Protein AF-S9QSU4-F1 (afdb_monomer_lite)

Radius of gyration: 27.53 Å; chains: 1; bounding box: 68×64×82 Å

Structure (mmCIF, N/CA/C/O backbone):
data_AF-S9QSU4-F1
#
_entry.id   AF-S9QSU4-F1
#
loop_
_atom_site.group_PDB
_atom_site.id
_atom_site.type_symbol
_atom_site.label_atom_id
_atom_site.label_alt_id
_atom_site.label_comp_id
_atom_site.label_asym_id
_atom_site.label_entity_id
_atom_site.label_seq_id
_atom_site.pdbx_PDB_ins_code
_atom_site.Cartn_x
_atom_site.Cartn_y
_atom_site.Cartn_z
_atom_site.occupancy
_atom_site.B_iso_or_equiv
_atom_site.auth_seq_id
_atom_site.auth_comp_id
_atom_site.auth_asym_id
_atom_site.auth_atom_id
_atom_site.pdbx_PDB_model_num
ATOM 1 N N . MET A 1 1 ? -34.581 -15.822 6.355 1.00 27.86 1 MET A N 1
ATOM 2 C CA . MET A 1 1 ? -33.303 -15.378 5.757 1.00 27.86 1 MET A CA 1
ATOM 3 C C . MET A 1 1 ? -33.514 -13.953 5.278 1.00 27.86 1 MET A C 1
ATOM 5 O O . MET A 1 1 ? -34.104 -13.765 4.226 1.00 27.86 1 MET A O 1
ATOM 9 N N . ASN A 1 2 ? -33.153 -12.962 6.096 1.00 24.42 2 ASN A N 1
ATOM 10 C CA . ASN A 1 2 ? -33.405 -11.553 5.786 1.00 24.42 2 ASN A CA 1
ATOM 11 C C . ASN A 1 2 ? -32.212 -10.984 5.013 1.00 24.42 2 ASN A C 1
ATOM 13 O O . ASN A 1 2 ? -31.093 -10.953 5.521 1.00 24.42 2 ASN A O 1
ATOM 17 N N . THR A 1 3 ? -32.454 -10.557 3.779 1.00 24.39 3 THR A N 1
ATOM 18 C CA . THR A 1 3 ? -31.524 -9.773 2.964 1.00 24.39 3 THR A CA 1
ATOM 19 C C . THR A 1 3 ? -31.385 -8.375 3.567 1.00 24.39 3 THR A C 1
ATOM 21 O O . THR A 1 3 ? -32.331 -7.593 3.547 1.00 24.39 3 THR A O 1
ATOM 24 N N . PHE A 1 4 ? -30.216 -8.070 4.134 1.00 30.73 4 PHE A N 1
ATOM 25 C CA . PHE A 1 4 ? -29.868 -6.750 4.665 1.00 30.73 4 PHE A CA 1
ATOM 26 C C . PHE A 1 4 ? -29.216 -5.884 3.577 1.00 30.73 4 PHE A C 1
ATOM 28 O O . PHE A 1 4 ? -28.147 -6.227 3.068 1.00 30.73 4 PHE A O 1
ATOM 35 N N . GLU A 1 5 ? -29.830 -4.742 3.256 1.00 28.28 5 GLU A N 1
ATOM 36 C CA . GLU A 1 5 ? -29.231 -3.691 2.426 1.00 28.28 5 GLU A CA 1
ATOM 37 C C . GLU A 1 5 ? -28.287 -2.810 3.260 1.00 28.28 5 GLU A C 1
ATOM 39 O O . GLU A 1 5 ? -28.687 -2.158 4.226 1.00 28.28 5 GLU A O 1
ATOM 44 N N . CYS A 1 6 ? -27.017 -2.751 2.862 1.00 34.56 6 CYS A N 1
ATOM 45 C CA . CYS A 1 6 ? -26.015 -1.862 3.441 1.00 34.56 6 CYS A CA 1
ATOM 46 C C . CYS A 1 6 ? -26.164 -0.445 2.851 1.00 34.56 6 CYS A C 1
ATOM 48 O O . CYS A 1 6 ? -25.581 -0.136 1.815 1.00 34.56 6 CYS A O 1
ATOM 50 N N . ARG A 1 7 ? -26.937 0.441 3.498 1.00 35.88 7 ARG A N 1
ATOM 51 C CA . ARG A 1 7 ? -27.118 1.844 3.044 1.00 35.88 7 ARG A CA 1
ATOM 52 C C . ARG A 1 7 ? -25.874 2.732 3.196 1.00 35.88 7 ARG A C 1
ATOM 54 O O . ARG A 1 7 ? -25.783 3.763 2.544 1.00 35.88 7 ARG A O 1
ATOM 61 N N . SER A 1 8 ? -24.887 2.300 3.978 1.00 39.09 8 SER A N 1
ATOM 62 C CA . SER A 1 8 ? -23.655 3.049 4.275 1.00 39.09 8 SER A CA 1
ATOM 63 C C . SER A 1 8 ? -22.651 3.128 3.110 1.00 39.09 8 SER A C 1
ATOM 65 O O . SER A 1 8 ? -21.632 3.795 3.245 1.00 39.09 8 SER A O 1
ATOM 67 N N . CYS A 1 9 ? -22.918 2.492 1.965 1.00 42.03 9 CYS A N 1
ATOM 68 C CA . CYS A 1 9 ? -22.019 2.539 0.806 1.00 42.03 9 CYS A CA 1
ATOM 69 C C . CYS A 1 9 ? -22.568 3.348 -0.386 1.00 42.03 9 CYS A C 1
ATOM 71 O O . CYS A 1 9 ? -21.942 3.372 -1.440 1.00 42.03 9 CYS A O 1
ATOM 73 N N . LYS A 1 10 ? -23.726 4.017 -0.244 1.00 36.12 10 LYS A N 1
ATOM 74 C CA . LYS A 1 10 ? -24.429 4.665 -1.371 1.00 36.12 10 LYS A CA 1
ATOM 75 C C . LYS A 1 10 ? -24.278 6.191 -1.477 1.00 36.12 10 LYS A C 1
ATOM 77 O O . LYS A 1 10 ? -24.774 6.752 -2.446 1.00 36.12 10 LYS A O 1
ATOM 82 N N . ASN A 1 11 ? -23.589 6.860 -0.549 1.00 36.81 11 ASN A N 1
ATOM 83 C CA . ASN A 1 11 ? -23.510 8.330 -0.516 1.00 36.81 11 ASN A CA 1
ATOM 84 C C . ASN A 1 11 ? -22.085 8.884 -0.697 1.00 36.81 11 ASN A C 1
ATOM 86 O O . ASN A 1 11 ? -21.605 9.686 0.095 1.00 36.81 11 ASN A O 1
ATOM 90 N N . GLN A 1 12 ? -21.423 8.521 -1.793 1.00 35.59 12 GLN A N 1
ATOM 91 C CA . GLN A 1 12 ? -20.451 9.412 -2.430 1.00 35.59 12 GLN A CA 1
ATOM 92 C C . GLN A 1 12 ? -20.903 9.578 -3.883 1.00 35.59 12 GLN A C 1
ATOM 94 O O . GLN A 1 12 ? -21.151 8.583 -4.553 1.00 35.59 12 GLN A O 1
ATOM 99 N N . PHE A 1 13 ? -21.062 10.831 -4.322 1.00 31.78 13 PHE A N 1
ATOM 100 C CA . PHE A 1 13 ? -21.726 11.314 -5.549 1.00 31.78 13 PHE A CA 1
ATOM 101 C C . PHE A 1 13 ? -23.222 11.661 -5.439 1.00 31.78 13 PHE A C 1
ATOM 103 O O . PHE A 1 13 ? -24.089 11.037 -6.043 1.00 31.78 13 PHE A O 1
ATOM 110 N N . GLN A 1 14 ? -23.509 12.792 -4.787 1.00 28.94 14 GLN A N 1
ATOM 111 C CA . GLN A 1 14 ? -24.553 13.703 -5.266 1.00 28.94 14 GLN A CA 1
ATOM 112 C C . GLN A 1 14 ? -23.970 15.113 -5.408 1.00 28.94 14 GLN A C 1
ATOM 114 O O . GLN A 1 14 ? -23.899 15.872 -4.446 1.00 28.94 14 GLN A O 1
ATOM 119 N N . ASN A 1 15 ? -23.587 15.474 -6.636 1.00 28.23 15 ASN A N 1
ATOM 120 C CA . ASN A 1 15 ? -23.528 16.875 -7.044 1.00 28.23 15 ASN A CA 1
ATOM 121 C C . ASN A 1 15 ? -24.963 17.415 -7.022 1.00 28.23 15 ASN A C 1
ATOM 123 O O . ASN A 1 15 ? -25.744 17.157 -7.938 1.00 28.23 15 ASN A O 1
ATOM 127 N N . ARG A 1 16 ? -25.332 18.140 -5.962 1.00 26.11 16 ARG A N 1
ATOM 128 C CA . ARG A 1 16 ? -26.560 18.938 -5.946 1.00 26.11 16 ARG A CA 1
ATOM 129 C C . ARG A 1 16 ? -26.322 20.200 -6.773 1.00 26.11 16 ARG A C 1
ATOM 131 O O . ARG A 1 16 ? -25.728 21.157 -6.289 1.00 26.11 16 ARG A O 1
ATOM 138 N N . ALA A 1 17 ? -26.788 20.194 -8.018 1.00 27.69 17 ALA A N 1
ATOM 139 C CA . ALA A 1 17 ? -27.077 21.435 -8.726 1.00 27.69 17 ALA A CA 1
ATOM 140 C C . ALA A 1 17 ? -28.259 22.136 -8.024 1.00 27.69 17 ALA A C 1
ATOM 142 O O . ALA A 1 17 ? -29.227 21.455 -7.664 1.00 27.69 17 ALA A O 1
ATOM 143 N N . PRO A 1 18 ? -28.221 23.460 -7.803 1.00 28.16 18 PRO A N 1
ATOM 144 C CA . PRO A 1 18 ? -29.360 24.164 -7.241 1.00 28.16 18 PRO A CA 1
ATOM 145 C C . PRO A 1 18 ? -30.466 24.287 -8.297 1.00 28.16 18 PRO A C 1
ATOM 147 O O . PRO A 1 18 ? -30.288 24.908 -9.342 1.00 28.16 18 PRO A O 1
ATOM 150 N N . ILE A 1 19 ? -31.621 23.695 -7.999 1.00 27.44 19 ILE A N 1
ATOM 151 C CA . ILE A 1 19 ? -32.898 24.033 -8.628 1.00 27.44 19 ILE A CA 1
ATOM 152 C C . ILE A 1 19 ? -33.480 25.208 -7.847 1.00 27.44 19 ILE A C 1
ATOM 154 O O . ILE A 1 19 ? -33.654 25.089 -6.636 1.00 27.44 19 ILE A O 1
ATOM 158 N N . CYS A 1 20 ? -33.806 26.302 -8.538 1.00 24.64 20 CYS A N 1
ATOM 159 C CA . CYS A 1 20 ? -34.869 27.249 -8.175 1.00 24.64 20 CYS A CA 1
ATOM 160 C C . CYS A 1 20 ? -35.115 28.232 -9.350 1.00 24.64 20 CYS A C 1
ATOM 162 O O . CYS A 1 20 ? -34.289 28.289 -10.259 1.00 24.64 20 CYS A O 1
ATOM 164 N N . PRO A 1 21 ? -36.262 28.934 -9.415 1.00 30.20 21 PRO A N 1
ATOM 165 C CA . PRO A 1 21 ? -37.418 28.517 -10.203 1.00 30.20 21 PRO A CA 1
ATOM 166 C C . PRO A 1 21 ? -37.786 29.496 -11.337 1.00 30.20 21 PRO A C 1
ATOM 168 O O . PRO A 1 21 ? -37.206 30.562 -11.511 1.00 30.20 21 PRO A O 1
ATOM 171 N N . SER A 1 22 ? -38.789 29.088 -12.113 1.00 28.81 22 SER A N 1
ATOM 172 C CA . SER A 1 22 ? -39.473 29.830 -13.173 1.00 28.81 22 SER A CA 1
ATOM 173 C C . SER A 1 22 ? -39.951 31.233 -12.783 1.00 28.81 22 SER A C 1
ATOM 175 O O . SER A 1 22 ? -40.591 31.394 -11.745 1.00 28.81 22 SER A O 1
ATOM 177 N N . GLY A 1 23 ? -39.828 32.170 -13.731 1.00 25.33 23 GLY A N 1
ATOM 178 C CA . GLY A 1 23 ? -40.822 33.225 -13.948 1.00 25.33 23 GLY A CA 1
ATOM 179 C C . GLY A 1 23 ? -40.267 34.644 -14.064 1.00 25.33 23 GLY A C 1
ATOM 180 O O . GLY A 1 23 ? -40.080 35.298 -13.049 1.00 25.33 23 GLY A O 1
ATOM 181 N N . ALA A 1 24 ? -40.091 35.135 -15.295 1.00 26.27 24 ALA A N 1
ATOM 182 C CA . ALA A 1 24 ? -40.515 36.475 -15.724 1.00 26.27 24 ALA A CA 1
ATOM 183 C C . ALA A 1 24 ? -40.203 36.680 -17.216 1.00 26.27 24 ALA A C 1
ATOM 185 O O . ALA A 1 24 ? -39.072 36.529 -17.673 1.00 26.27 24 ALA A O 1
ATOM 186 N N . SER A 1 25 ? -41.250 37.014 -17.962 1.00 27.64 25 SER A N 1
ATOM 187 C CA . SER A 1 25 ? -41.257 37.386 -19.372 1.00 27.64 25 SER A CA 1
ATOM 188 C C . SER A 1 25 ? -40.424 38.636 -19.642 1.00 27.64 25 SER A C 1
ATOM 190 O O . SER A 1 25 ? -40.615 39.627 -18.953 1.00 27.64 25 SER A O 1
ATOM 192 N N . HIS A 1 26 ? -39.634 38.646 -20.719 1.00 27.53 26 HIS A N 1
ATOM 193 C CA . HIS A 1 26 ? -39.466 39.842 -21.546 1.00 27.53 26 HIS A CA 1
ATOM 194 C C . HIS A 1 26 ? -39.157 39.471 -23.000 1.00 27.53 26 HIS A C 1
ATOM 196 O O . HIS A 1 26 ? -38.204 38.767 -23.324 1.00 27.53 26 HIS A O 1
ATOM 202 N N . THR A 1 27 ? -40.032 39.968 -23.863 1.00 24.59 27 THR A N 1
ATOM 203 C CA . THR A 1 27 ? -40.024 39.924 -25.321 1.00 24.59 27 THR A CA 1
ATOM 204 C C . THR A 1 27 ? -38.883 40.771 -25.882 1.00 24.59 27 THR A C 1
ATOM 206 O O . THR A 1 27 ? -38.843 41.967 -25.608 1.00 24.59 27 THR A O 1
ATOM 209 N N . VAL A 1 28 ? -38.019 40.205 -26.733 1.00 26.36 28 VAL A N 1
ATOM 210 C CA . VAL A 1 28 ? -37.237 40.981 -27.714 1.00 26.36 28 VAL A CA 1
ATOM 211 C C . VAL A 1 28 ? -37.226 40.256 -29.059 1.00 26.36 28 VAL A C 1
ATOM 213 O O . VAL A 1 28 ? -37.126 39.037 -29.158 1.00 26.36 28 VAL A O 1
ATOM 216 N N . VAL A 1 29 ? -37.415 41.079 -30.081 1.00 25.84 29 VAL A N 1
ATOM 217 C CA . VAL A 1 29 ? -37.800 40.805 -31.459 1.00 25.84 29 VAL A CA 1
ATOM 218 C C . VAL A 1 29 ? -36.659 40.231 -32.311 1.00 25.84 29 VAL A C 1
ATOM 220 O O . VAL A 1 29 ? -35.509 40.648 -32.229 1.00 25.84 29 VAL A O 1
ATOM 223 N N . LEU A 1 30 ? -37.065 39.302 -33.180 1.00 22.75 30 LEU A N 1
ATOM 224 C CA . LEU A 1 30 ? -36.440 38.777 -34.399 1.00 22.75 30 LEU A CA 1
ATOM 225 C C . LEU A 1 30 ? -35.376 39.658 -35.084 1.00 22.75 30 LEU A C 1
ATOM 227 O O . LEU A 1 30 ? -35.659 40.795 -35.454 1.00 22.75 30 LEU A O 1
ATOM 231 N N . ARG A 1 31 ? -34.275 39.023 -35.516 1.00 24.69 31 ARG A N 1
ATOM 232 C CA . ARG A 1 31 ? -33.733 39.199 -36.878 1.00 24.69 31 ARG A CA 1
ATOM 233 C C . ARG A 1 31 ? -33.109 37.900 -37.410 1.00 24.69 31 ARG A C 1
ATOM 235 O O . ARG A 1 31 ? -32.141 37.382 -36.866 1.00 24.69 31 ARG A O 1
ATOM 242 N N . ARG A 1 32 ? -33.704 37.396 -38.497 1.00 25.44 32 ARG A N 1
ATOM 243 C CA . ARG A 1 32 ? -33.174 36.377 -39.421 1.00 25.44 32 ARG A CA 1
ATOM 244 C C . ARG A 1 32 ? -31.981 36.940 -40.200 1.00 25.44 32 ARG A C 1
ATOM 246 O O . ARG A 1 32 ? -32.115 38.038 -40.731 1.00 25.44 32 ARG A O 1
ATOM 253 N N . ALA A 1 33 ? -30.942 36.131 -40.418 1.00 27.38 33 ALA A N 1
ATOM 254 C CA . ALA A 1 33 ? -30.287 36.013 -41.727 1.00 27.38 33 ALA A CA 1
ATOM 255 C C . ALA A 1 33 ? -29.371 34.772 -41.823 1.00 27.38 33 ALA A C 1
ATOM 257 O O . ALA A 1 33 ? -28.470 34.597 -41.014 1.00 27.38 33 ALA A O 1
ATOM 258 N N . ALA A 1 34 ? -29.623 33.985 -42.874 1.00 27.78 34 ALA A N 1
ATOM 259 C CA . ALA A 1 34 ? -28.697 33.167 -43.667 1.00 27.78 34 ALA A CA 1
ATOM 260 C C . ALA A 1 34 ? -27.901 32.004 -43.019 1.00 27.78 34 ALA A C 1
ATOM 262 O O . ALA A 1 34 ? -26.803 32.163 -42.501 1.00 27.78 34 ALA A O 1
ATOM 263 N N . GLN A 1 35 ? -28.410 30.785 -43.239 1.00 28.98 35 GLN A N 1
ATOM 264 C CA . GLN A 1 35 ? -27.610 29.645 -43.731 1.00 28.98 35 GLN A CA 1
ATOM 265 C C . GLN A 1 35 ? -27.199 29.935 -45.194 1.00 28.98 35 GLN A C 1
ATOM 267 O O . GLN A 1 35 ? -27.988 30.606 -45.867 1.00 28.98 35 GLN A O 1
ATOM 272 N N . PRO A 1 36 ? -26.048 29.456 -45.727 1.00 34.00 36 PRO A N 1
ATOM 273 C CA . PRO A 1 36 ? -25.771 28.014 -45.849 1.00 34.00 36 PRO A CA 1
ATOM 274 C C . PRO A 1 36 ? -24.284 27.587 -45.795 1.00 34.00 36 PRO A C 1
ATOM 276 O O . PRO A 1 36 ? -23.384 28.355 -46.107 1.00 34.00 36 PRO A O 1
ATOM 279 N N . GLN A 1 37 ? -24.026 26.315 -45.477 1.00 26.77 37 GLN A N 1
ATOM 280 C CA . GLN A 1 37 ? -23.449 25.325 -46.405 1.00 26.77 37 GLN A CA 1
ATOM 281 C C . GLN A 1 37 ? -23.128 24.014 -45.668 1.00 26.77 37 GLN A C 1
ATOM 283 O O . GLN A 1 37 ? -22.595 23.985 -44.563 1.00 26.77 37 GLN A O 1
ATOM 288 N N . ILE A 1 38 ? -23.533 22.930 -46.320 1.00 29.20 38 ILE A N 1
ATOM 289 C CA . ILE A 1 38 ? -23.378 21.523 -45.956 1.00 29.20 38 ILE A CA 1
ATOM 290 C C . ILE A 1 38 ? -21.949 21.086 -46.293 1.00 29.20 38 ILE A C 1
ATOM 292 O O . ILE A 1 38 ? -21.514 21.383 -47.397 1.00 29.20 38 ILE A O 1
ATOM 296 N N . LEU A 1 39 ? -21.274 20.361 -45.388 1.00 27.28 39 LEU A N 1
ATOM 297 C CA . LEU A 1 39 ? -20.242 19.323 -45.619 1.00 27.28 39 LEU A CA 1
ATOM 298 C C . LEU A 1 39 ? -19.892 18.663 -44.249 1.00 27.28 39 LEU A C 1
ATOM 300 O O . LEU A 1 39 ? -20.268 19.202 -43.209 1.00 27.28 39 LEU A O 1
ATOM 304 N N . PRO A 1 40 ? -19.315 17.447 -44.203 1.00 28.20 40 PRO A N 1
ATOM 305 C CA . PRO A 1 40 ? -20.013 16.272 -43.683 1.00 28.20 40 PRO A CA 1
ATOM 306 C C . PRO A 1 40 ? -19.636 15.865 -42.248 1.00 28.20 40 PRO A C 1
ATOM 308 O O . PRO A 1 40 ? -18.689 16.362 -41.643 1.00 28.20 40 PRO A O 1
ATOM 311 N N . ALA A 1 41 ? -20.428 14.917 -41.740 1.00 28.67 41 ALA A N 1
ATOM 312 C CA . ALA A 1 41 ? -20.351 14.226 -40.458 1.00 28.67 41 ALA A CA 1
ATOM 313 C C . ALA A 1 41 ? -18.941 14.123 -39.842 1.00 28.67 41 ALA A C 1
ATOM 315 O O . ALA A 1 41 ? -18.116 13.296 -40.233 1.00 28.67 41 ALA A O 1
ATOM 316 N N . ARG A 1 42 ? -18.710 14.905 -38.781 1.00 24.58 42 ARG A N 1
ATOM 317 C CA . ARG A 1 42 ? -17.711 14.573 -37.765 1.00 24.58 42 ARG A CA 1
ATOM 318 C C . ARG A 1 42 ? -18.256 13.416 -36.937 1.00 24.58 42 ARG A C 1
ATOM 320 O O . ARG A 1 42 ? -19.220 13.581 -36.194 1.00 24.58 42 ARG A O 1
ATOM 327 N N . ASN A 1 43 ? -17.626 12.254 -37.079 1.00 26.95 43 ASN A N 1
ATOM 328 C CA . ASN A 1 43 ? -17.794 11.137 -36.163 1.00 26.95 43 ASN A CA 1
ATOM 329 C C . ASN A 1 43 ? -17.573 11.624 -34.728 1.00 26.95 43 ASN A C 1
ATOM 331 O O . ASN A 1 43 ? -16.512 12.156 -34.394 1.00 26.95 43 ASN A O 1
ATOM 335 N N . ASN A 1 44 ? -18.593 11.426 -33.898 1.00 26.67 44 ASN A N 1
ATOM 336 C CA . ASN A 1 44 ? -18.512 11.533 -32.454 1.00 26.67 44 ASN A CA 1
ATOM 337 C C . ASN A 1 44 ? -17.444 10.552 -31.953 1.00 26.67 44 ASN A C 1
ATOM 339 O O . ASN A 1 44 ? -17.718 9.373 -31.738 1.00 26.67 44 ASN A O 1
ATOM 343 N N . LEU A 1 45 ? -16.224 11.047 -31.750 1.00 26.73 45 LEU A N 1
ATOM 344 C CA . LEU A 1 45 ? -15.289 10.462 -30.799 1.00 26.73 45 LEU A CA 1
ATOM 345 C C . LEU A 1 45 ? -15.899 10.687 -29.418 1.00 26.73 45 LEU A C 1
ATOM 347 O O . LEU A 1 45 ? -15.667 11.701 -28.764 1.00 26.73 45 LEU A O 1
ATOM 351 N N . ALA A 1 46 ? -16.755 9.746 -29.021 1.00 26.95 46 ALA A N 1
ATOM 352 C CA . ALA A 1 46 ? -17.124 9.560 -27.637 1.00 26.95 46 ALA A CA 1
ATOM 353 C C . ALA A 1 46 ? -15.821 9.509 -26.835 1.00 26.95 46 ALA A C 1
ATOM 355 O O . ALA A 1 46 ? -14.981 8.630 -27.043 1.00 26.95 46 ALA A O 1
ATOM 356 N N . ALA A 1 47 ? -15.646 10.492 -25.957 1.00 27.12 47 ALA A N 1
ATOM 357 C CA . ALA A 1 47 ? -14.634 10.480 -24.923 1.00 27.12 47 ALA A CA 1
ATOM 358 C C . ALA A 1 47 ? -14.956 9.317 -23.975 1.00 27.12 47 ALA A C 1
ATOM 360 O O . ALA A 1 47 ? -15.600 9.483 -22.943 1.00 27.12 47 ALA A O 1
ATOM 361 N N . ASN A 1 48 ? -14.549 8.113 -24.370 1.00 27.02 48 ASN A N 1
ATOM 362 C CA . ASN A 1 48 ? -14.448 6.975 -23.480 1.00 27.02 48 ASN A CA 1
ATOM 363 C C . ASN A 1 48 ? -13.269 7.256 -22.556 1.00 27.02 48 ASN A C 1
ATOM 365 O O . ASN A 1 48 ? -12.122 6.931 -22.859 1.00 27.02 48 ASN A O 1
ATOM 369 N N . THR A 1 49 ? -13.559 7.900 -21.431 1.00 26.25 49 THR A N 1
ATOM 370 C CA . THR A 1 49 ? -12.672 7.913 -20.275 1.00 26.25 49 THR A CA 1
ATOM 371 C C . THR A 1 49 ? -12.337 6.456 -19.935 1.00 26.25 49 THR A C 1
ATOM 373 O O . THR A 1 49 ? -13.261 5.681 -19.670 1.00 26.25 49 THR A O 1
ATOM 376 N N . PRO A 1 50 ? -11.063 6.026 -19.958 1.00 28.36 50 PRO A N 1
ATOM 377 C CA . PRO A 1 50 ? -10.725 4.652 -19.622 1.00 28.36 50 PRO A CA 1
ATOM 378 C C . PRO A 1 50 ? -11.003 4.419 -18.135 1.00 28.36 50 PRO A C 1
ATOM 380 O O . PRO A 1 50 ? -10.300 4.933 -17.267 1.00 28.36 50 PRO A O 1
ATOM 383 N N . THR A 1 51 ? -12.035 3.635 -17.827 1.00 25.80 51 THR A N 1
ATOM 384 C CA . THR A 1 51 ? -12.252 3.072 -16.491 1.00 25.80 51 TH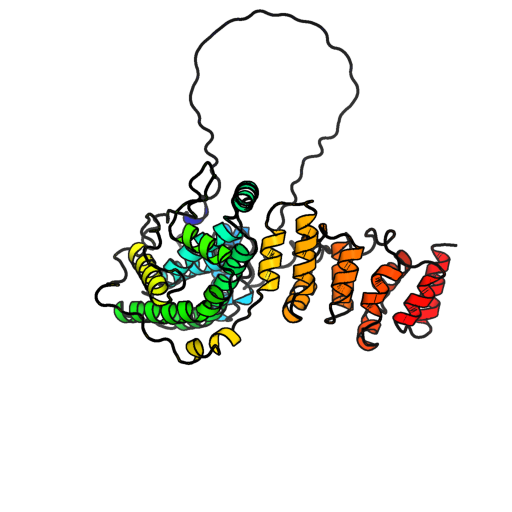R A CA 1
ATOM 385 C C . THR A 1 51 ? -11.081 2.159 -16.144 1.00 25.80 51 THR A C 1
ATOM 387 O O . THR A 1 51 ? -10.974 1.042 -16.661 1.00 25.80 51 THR A O 1
ATOM 390 N N . VAL A 1 52 ? -10.192 2.622 -15.270 1.00 30.39 52 VAL A N 1
ATOM 391 C CA . VAL A 1 52 ? -9.106 1.807 -14.723 1.00 30.39 52 VAL A CA 1
ATOM 392 C C . VAL A 1 52 ? -9.702 0.863 -13.678 1.00 30.39 52 VAL A C 1
ATOM 394 O O . VAL A 1 52 ? -9.850 1.215 -12.516 1.00 30.39 52 VAL A O 1
ATOM 397 N N . LYS A 1 53 ? -10.065 -0.349 -14.111 1.00 34.81 53 LYS A N 1
ATOM 398 C CA . LYS A 1 53 ? -10.450 -1.462 -13.230 1.00 34.81 53 LYS A CA 1
ATOM 399 C C . LYS A 1 53 ? -9.245 -1.917 -12.413 1.00 34.81 53 LYS A C 1
ATOM 401 O O . LYS A 1 53 ? -8.233 -2.239 -13.022 1.00 34.81 53 LYS A O 1
ATOM 406 N N . THR A 1 54 ? -9.365 -2.105 -11.107 1.00 38.62 54 THR A N 1
ATOM 407 C CA . THR A 1 54 ? -8.592 -3.151 -10.413 1.00 38.62 54 THR A CA 1
ATOM 408 C C . THR A 1 54 ? -9.425 -3.728 -9.292 1.00 38.62 54 THR A C 1
ATOM 410 O O . THR A 1 54 ? -9.777 -2.975 -8.396 1.00 38.62 54 THR A O 1
ATOM 413 N N . GLU A 1 55 ? -9.688 -5.038 -9.366 1.00 47.50 55 GLU A N 1
ATOM 414 C CA . GLU A 1 55 ? -9.926 -5.983 -8.261 1.00 47.50 55 GLU A CA 1
ATOM 415 C C . GLU A 1 55 ? -10.194 -7.385 -8.881 1.00 47.50 55 GLU A C 1
ATOM 417 O O . GLU A 1 55 ? -11.045 -7.514 -9.762 1.00 47.50 55 GLU A O 1
ATOM 422 N N . GLY A 1 56 ? -9.410 -8.406 -8.490 1.00 45.25 56 GLY A N 1
ATOM 423 C CA . GLY A 1 56 ? -9.407 -9.772 -9.062 1.00 45.25 56 GLY A CA 1
ATOM 424 C C . GLY A 1 56 ? -8.491 -9.986 -10.292 1.00 45.25 56 GLY A C 1
ATOM 425 O O . GLY A 1 56 ? -8.019 -9.002 -10.870 1.00 45.25 56 GLY A O 1
ATOM 426 N N . PRO A 1 57 ? -8.178 -11.249 -10.686 1.00 43.66 57 PRO A N 1
ATOM 427 C CA . PRO A 1 57 ? -7.520 -11.563 -11.967 1.00 43.66 57 PRO A CA 1
ATOM 428 C C . PRO A 1 57 ? -8.317 -10.987 -13.159 1.00 43.66 57 PRO A C 1
ATOM 430 O O . PRO A 1 57 ? -9.385 -10.417 -12.956 1.00 43.66 57 PRO A O 1
ATOM 433 N N . ALA A 1 58 ? -7.788 -11.071 -14.392 1.00 51.41 58 ALA A N 1
ATOM 434 C CA . ALA A 1 58 ? -8.431 -10.520 -15.600 1.00 51.41 58 ALA A CA 1
ATOM 435 C C . ALA A 1 58 ? -9.950 -10.708 -15.633 1.00 51.41 58 ALA A C 1
ATOM 437 O O . ALA A 1 58 ? -10.451 -11.692 -15.102 1.00 51.41 58 ALA A O 1
ATOM 438 N N . ALA A 1 59 ? -10.650 -9.800 -16.322 1.00 53.56 59 ALA A N 1
ATOM 439 C CA . ALA A 1 59 ? -12.113 -9.730 -16.378 1.00 53.56 59 ALA A CA 1
ATOM 440 C C . ALA A 1 59 ? -12.833 -11.063 -16.699 1.00 53.56 59 ALA A C 1
ATOM 442 O O . ALA A 1 59 ? -14.018 -11.169 -16.394 1.00 53.56 59 ALA A O 1
ATOM 443 N N . ASP A 1 60 ? -12.117 -12.065 -17.221 1.00 54.81 60 ASP A N 1
ATOM 444 C CA . ASP A 1 60 ? -12.638 -13.372 -17.630 1.00 54.81 60 ASP A CA 1
ATOM 445 C C . ASP A 1 60 ? -12.118 -14.562 -16.789 1.00 54.81 60 ASP A C 1
ATOM 447 O O . ASP A 1 60 ? -12.501 -15.707 -17.027 1.00 54.81 60 ASP A O 1
ATOM 451 N N . ALA A 1 61 ? -11.245 -14.339 -15.800 1.00 59.78 61 ALA A N 1
ATOM 452 C CA . ALA A 1 61 ? -10.747 -15.403 -14.930 1.00 59.78 61 ALA A CA 1
ATOM 453 C C . ALA A 1 61 ? -11.712 -15.651 -13.752 1.00 59.78 61 ALA A C 1
ATOM 455 O O . ALA A 1 61 ? -12.158 -14.694 -13.112 1.00 59.78 61 ALA A O 1
ATOM 456 N N . PRO A 1 62 ? -12.016 -16.917 -13.406 1.00 76.38 62 PRO A N 1
ATOM 457 C CA . PRO A 1 62 ? -12.873 -17.214 -12.267 1.00 76.38 62 PRO A CA 1
ATOM 458 C C . PRO A 1 62 ? -12.241 -16.688 -10.971 1.00 76.38 62 PRO A C 1
ATOM 460 O O . PRO A 1 62 ? -11.098 -17.005 -10.640 1.00 76.38 62 PRO A O 1
ATOM 463 N N . LEU A 1 63 ? -13.001 -15.875 -10.233 1.00 83.62 63 LEU A N 1
ATOM 464 C CA . LEU A 1 63 ? -12.593 -15.344 -8.933 1.00 83.62 63 LEU A CA 1
ATOM 465 C C . LEU A 1 63 ? -12.559 -16.467 -7.891 1.00 83.62 63 LEU A C 1
ATOM 467 O O . LEU A 1 63 ? -13.549 -17.182 -7.715 1.00 83.62 63 LEU A O 1
ATOM 471 N N . GLY A 1 64 ? -11.441 -16.588 -7.175 1.00 90.38 64 GLY A N 1
ATOM 472 C CA . GLY A 1 64 ? -11.296 -17.515 -6.061 1.00 90.38 64 GLY A CA 1
ATOM 473 C C . GLY A 1 64 ? -12.042 -17.064 -4.795 1.00 90.38 64 GLY A C 1
ATOM 474 O O . GLY A 1 64 ? -12.608 -15.972 -4.739 1.00 90.38 64 GLY A O 1
ATOM 475 N N . PRO A 1 65 ? -12.026 -17.886 -3.730 1.00 93.50 65 PRO A N 1
ATOM 476 C CA . PRO A 1 65 ? -12.778 -17.630 -2.494 1.00 93.50 65 PRO A CA 1
ATOM 477 C C . PRO A 1 65 ? -12.275 -16.427 -1.681 1.00 93.50 65 PRO A C 1
ATOM 479 O O . PRO A 1 65 ? -12.994 -15.926 -0.825 1.00 93.50 65 PRO A O 1
ATOM 482 N N . GLY A 1 66 ? -11.045 -15.971 -1.926 1.00 93.12 66 GLY A N 1
ATOM 483 C CA . GLY A 1 66 ? -10.474 -14.767 -1.313 1.00 93.12 66 GLY A CA 1
ATOM 484 C C . GLY A 1 66 ? -10.462 -13.554 -2.243 1.00 93.12 66 GLY A C 1
ATOM 485 O O . GLY A 1 66 ? -9.783 -12.578 -1.928 1.00 93.12 66 GLY A O 1
ATOM 486 N N . ASP A 1 67 ? -11.131 -13.639 -3.394 1.00 89.69 67 ASP A N 1
ATOM 487 C CA . ASP A 1 67 ? -11.175 -12.595 -4.415 1.00 89.69 67 ASP A CA 1
ATOM 488 C C . ASP A 1 67 ? -12.546 -11.907 -4.441 1.00 89.69 67 ASP A C 1
ATOM 490 O O . ASP A 1 67 ? -13.587 -12.516 -4.184 1.00 89.69 67 ASP A O 1
ATOM 494 N N . TRP A 1 68 ? -12.546 -10.626 -4.792 1.00 91.50 68 TRP A N 1
ATOM 495 C CA . TRP A 1 68 ? -13.739 -9.798 -4.941 1.00 91.50 68 TRP A CA 1
ATOM 496 C C . TRP A 1 68 ? -13.531 -8.812 -6.097 1.00 91.50 68 TRP A C 1
ATOM 498 O O . TRP A 1 68 ? -12.401 -8.626 -6.551 1.00 91.50 68 TRP A O 1
ATOM 508 N N . THR A 1 69 ? -14.617 -8.215 -6.591 1.00 87.62 69 THR A N 1
ATOM 509 C CA . THR A 1 69 ? -14.573 -7.082 -7.528 1.00 87.62 69 THR A CA 1
ATOM 510 C C . THR A 1 69 ? -14.829 -5.758 -6.811 1.00 87.62 69 THR A C 1
ATOM 512 O O . THR A 1 69 ? -15.459 -5.738 -5.753 1.00 87.62 69 THR A O 1
ATOM 515 N N . GLU A 1 70 ? -14.471 -4.637 -7.447 1.00 83.75 70 GLU A N 1
ATOM 516 C CA . GLU A 1 70 ? -14.717 -3.289 -6.896 1.00 83.75 70 GLU A CA 1
ATOM 517 C C . GLU A 1 70 ? -16.189 -3.068 -6.583 1.00 83.75 70 GLU A C 1
ATOM 519 O O . GLU A 1 70 ? -16.551 -2.587 -5.511 1.00 83.75 70 GLU A O 1
ATOM 524 N N . ARG A 1 71 ? -17.049 -3.575 -7.466 1.00 86.62 71 ARG A N 1
ATOM 525 C CA . ARG A 1 71 ? -18.492 -3.565 -7.277 1.00 86.62 71 ARG A CA 1
ATOM 526 C C . ARG A 1 71 ? -18.930 -4.402 -6.073 1.00 86.62 71 ARG A C 1
ATOM 528 O O . ARG A 1 71 ? -19.874 -4.001 -5.398 1.00 86.62 71 ARG A O 1
ATOM 535 N N . ASP A 1 72 ? -18.297 -5.544 -5.803 1.00 91.50 72 ASP A N 1
ATOM 536 C CA . ASP A 1 72 ? -18.611 -6.357 -4.620 1.00 91.50 72 ASP A CA 1
ATOM 537 C C . ASP A 1 72 ? -18.312 -5.598 -3.330 1.00 91.50 72 ASP A C 1
A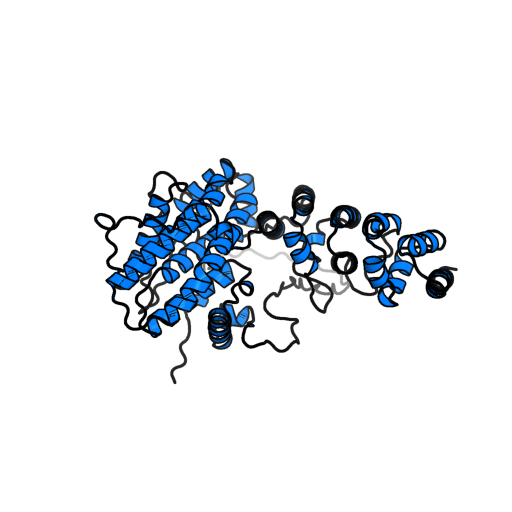TOM 539 O O . ASP A 1 72 ? -19.150 -5.575 -2.426 1.00 91.50 72 ASP A O 1
ATOM 543 N N . ARG A 1 73 ? -17.140 -4.953 -3.267 1.00 94.06 73 ARG A N 1
ATOM 544 C CA . ARG A 1 73 ? -16.714 -4.137 -2.126 1.00 94.06 73 ARG A CA 1
ATOM 545 C C . ARG A 1 73 ? -17.640 -2.938 -1.936 1.00 94.06 73 ARG A C 1
ATOM 547 O O . ARG A 1 73 ? -18.208 -2.770 -0.859 1.00 94.06 73 ARG A O 1
ATOM 554 N N . GLU A 1 74 ? -17.847 -2.151 -2.988 1.00 88.12 74 GLU A N 1
ATOM 555 C CA . GLU A 1 74 ? -18.681 -0.943 -2.958 1.00 88.12 74 GLU A CA 1
ATOM 556 C C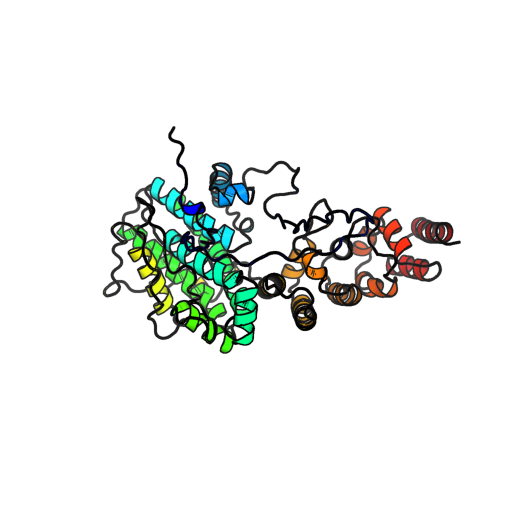 . GLU A 1 74 ? -20.146 -1.237 -2.636 1.00 88.12 74 GLU A C 1
ATOM 558 O O . GLU A 1 74 ? -20.796 -0.434 -1.981 1.00 88.12 74 GLU A O 1
ATOM 563 N N . ASN A 1 75 ? -20.681 -2.393 -3.036 1.00 90.94 75 ASN A N 1
ATOM 564 C CA . ASN A 1 75 ? -22.055 -2.777 -2.696 1.00 90.94 75 ASN A CA 1
ATOM 565 C C . ASN A 1 75 ? -22.147 -3.666 -1.448 1.00 90.94 75 ASN A C 1
ATOM 567 O O . ASN A 1 75 ? -23.241 -4.115 -1.101 1.00 90.94 75 ASN A O 1
ATOM 571 N N . CYS A 1 76 ? -21.025 -3.930 -0.768 1.00 93.31 76 CYS A N 1
ATOM 572 C CA . CYS A 1 76 ? -20.934 -4.817 0.392 1.00 93.31 76 CYS A CA 1
ATOM 573 C C . CYS A 1 76 ? -21.662 -6.161 0.161 1.00 93.31 76 CYS A C 1
ATOM 575 O O . CYS A 1 76 ? -22.472 -6.615 0.981 1.00 93.31 76 CYS A O 1
ATOM 577 N N . THR A 1 77 ? -21.418 -6.783 -0.996 1.00 95.81 77 THR A N 1
ATOM 578 C CA . THR A 1 77 ? -22.082 -8.030 -1.405 1.00 95.81 77 THR A CA 1
ATOM 579 C C . THR A 1 77 ? -21.654 -9.198 -0.517 1.00 95.81 77 THR A C 1
ATOM 581 O O . THR A 1 77 ? -20.662 -9.127 0.212 1.00 95.81 77 THR A O 1
ATOM 584 N N . GLN A 1 78 ? -22.382 -10.318 -0.583 1.00 97.31 78 GLN A N 1
ATOM 585 C CA . GLN A 1 78 ? -21.987 -11.520 0.154 1.00 97.31 78 GLN A CA 1
ATOM 586 C C . GLN A 1 78 ? -20.591 -12.011 -0.261 1.00 97.31 78 GLN A C 1
ATOM 588 O O . GLN A 1 78 ? -19.811 -12.398 0.600 1.00 97.31 78 GLN A O 1
ATOM 593 N N . ARG A 1 79 ? -20.230 -11.885 -1.546 1.00 95.31 79 ARG A N 1
ATOM 594 C CA . ARG A 1 79 ? -18.894 -12.237 -2.048 1.00 95.31 79 ARG A CA 1
ATOM 595 C C . ARG A 1 79 ? -17.789 -11.438 -1.354 1.00 95.31 79 ARG A C 1
ATOM 597 O O . ARG A 1 79 ? -16.802 -12.034 -0.941 1.00 95.31 79 ARG A O 1
ATOM 604 N N . TRP A 1 80 ? -17.958 -10.124 -1.181 1.00 96.44 80 TRP A N 1
ATOM 605 C CA . TRP A 1 80 ? -17.005 -9.304 -0.422 1.00 96.44 80 TRP A CA 1
ATOM 606 C C . TRP A 1 80 ? -16.876 -9.784 1.028 1.00 96.44 80 TRP A C 1
ATOM 608 O O . TRP A 1 80 ? -15.767 -9.986 1.514 1.00 96.44 80 TRP A O 1
ATOM 618 N N . LYS A 1 81 ? -18.002 -10.038 1.705 1.00 98.19 81 LYS A N 1
ATOM 619 C CA . LYS A 1 81 ? -18.016 -10.526 3.097 1.00 98.19 81 LYS A CA 1
ATOM 620 C C . LYS A 1 81 ? -17.323 -11.887 3.238 1.00 98.19 81 LYS A C 1
ATOM 622 O O . LYS A 1 81 ? -16.537 -12.079 4.167 1.00 98.19 81 LYS A O 1
ATOM 627 N N . ASP A 1 82 ? -17.584 -12.804 2.310 1.00 97.56 82 ASP A N 1
ATOM 628 C CA . ASP A 1 82 ? -16.984 -14.139 2.282 1.00 97.56 82 ASP A CA 1
ATOM 629 C C . ASP A 1 82 ? -15.480 -14.062 2.007 1.00 97.56 82 ASP A C 1
ATOM 631 O O . ASP A 1 82 ? -14.697 -14.687 2.725 1.00 97.56 82 ASP A O 1
ATOM 635 N N . ALA A 1 83 ? -15.061 -13.236 1.042 1.00 97.19 83 ALA A N 1
ATOM 636 C CA . ALA A 1 83 ? -13.652 -12.986 0.757 1.00 97.19 83 ALA A CA 1
ATOM 637 C C . ALA A 1 83 ? -12.937 -12.375 1.966 1.00 97.19 83 ALA A C 1
ATOM 639 O O . ALA A 1 83 ? -11.833 -12.804 2.316 1.00 97.19 83 ALA A O 1
ATOM 640 N N . CYS A 1 84 ? -13.580 -11.433 2.659 1.00 98.31 84 CYS A N 1
ATOM 641 C CA . CYS A 1 84 ? -13.054 -10.848 3.882 1.00 98.31 84 CYS A CA 1
ATOM 642 C C . CYS A 1 84 ? -12.793 -11.894 4.965 1.00 98.31 84 CYS A C 1
ATOM 644 O O . CYS A 1 84 ? -11.688 -11.967 5.512 1.00 98.31 84 CYS A O 1
ATOM 646 N N . LEU A 1 85 ? -13.781 -12.751 5.232 1.00 98.06 85 LEU A N 1
ATOM 647 C CA . LEU A 1 85 ? -13.669 -13.819 6.219 1.00 98.06 85 LEU A CA 1
ATOM 648 C C . LEU A 1 85 ? -12.640 -14.882 5.814 1.00 98.06 85 LEU A C 1
ATOM 650 O O . LEU A 1 85 ? -11.848 -15.319 6.653 1.00 98.06 85 LEU A O 1
ATOM 654 N N . TYR A 1 86 ? -12.622 -15.280 4.539 1.00 97.62 86 TYR A N 1
ATOM 655 C CA . TYR A 1 86 ? -11.653 -16.227 3.991 1.00 97.62 86 TYR A CA 1
ATOM 656 C C . TYR A 1 86 ? -10.223 -15.706 4.163 1.00 97.62 86 TYR A C 1
ATOM 658 O O . TYR A 1 86 ? -9.375 -16.383 4.750 1.00 97.62 86 TYR A O 1
ATOM 666 N N . ASN A 1 87 ? -9.965 -14.472 3.725 1.00 97.88 87 ASN A N 1
ATOM 667 C CA . ASN A 1 87 ? -8.648 -13.851 3.824 1.00 97.88 87 ASN A CA 1
ATOM 668 C C . ASN A 1 87 ? -8.230 -13.643 5.279 1.00 97.88 87 ASN A C 1
ATOM 670 O O . ASN A 1 87 ? -7.068 -13.873 5.610 1.00 97.88 87 ASN A O 1
ATOM 674 N N . LEU A 1 88 ? -9.158 -13.269 6.164 1.00 97.88 88 LEU A N 1
ATOM 675 C CA . LEU A 1 88 ? -8.872 -13.131 7.589 1.00 97.88 88 LEU A CA 1
ATOM 676 C C . LEU A 1 88 ? -8.458 -14.461 8.223 1.00 97.88 88 LEU A C 1
ATOM 678 O O . LEU A 1 88 ? -7.424 -14.528 8.885 1.00 97.88 88 LEU A O 1
ATOM 682 N N . ARG A 1 89 ? -9.202 -15.543 7.969 1.00 97.19 89 ARG A N 1
ATOM 683 C CA . ARG A 1 89 ? -8.865 -16.891 8.462 1.00 97.19 89 ARG A CA 1
ATOM 684 C C . ARG A 1 89 ? -7.512 -17.370 7.931 1.00 97.19 89 ARG A C 1
ATOM 686 O O . ARG A 1 89 ? -6.701 -17.885 8.700 1.00 97.19 89 ARG A O 1
ATOM 693 N N . ALA A 1 90 ? -7.237 -17.118 6.653 1.00 96.94 90 ALA A N 1
ATOM 694 C CA . ALA A 1 90 ? -5.967 -17.440 6.006 1.00 96.94 90 ALA A CA 1
ATOM 695 C C . ALA A 1 90 ? -4.807 -16.497 6.390 1.00 96.94 90 ALA A C 1
ATOM 697 O O . ALA A 1 90 ? -3.684 -16.705 5.937 1.00 96.94 90 ALA A O 1
ATOM 698 N N . ASN A 1 91 ? -5.053 -15.461 7.205 1.00 96.75 91 ASN A N 1
ATOM 699 C CA . ASN A 1 91 ? -4.091 -14.398 7.515 1.00 96.75 91 ASN A CA 1
ATOM 700 C C . ASN A 1 91 ? -3.500 -13.717 6.260 1.00 96.75 91 ASN A C 1
ATOM 702 O O . ASN A 1 91 ? -2.331 -13.336 6.223 1.00 96.75 91 ASN A O 1
ATOM 706 N N . ASN A 1 92 ? -4.308 -13.582 5.209 1.00 95.88 92 ASN A N 1
ATOM 707 C CA . ASN A 1 92 ? -3.904 -13.051 3.914 1.00 95.88 92 ASN A CA 1
ATOM 708 C C . ASN A 1 92 ? -4.230 -11.554 3.787 1.00 95.88 92 ASN A C 1
ATOM 710 O O . ASN A 1 92 ? -5.024 -11.134 2.943 1.00 95.88 92 ASN A O 1
ATOM 714 N N . PHE A 1 93 ? -3.593 -10.734 4.623 1.00 94.50 93 PHE A N 1
ATOM 715 C CA . PHE A 1 93 ? -3.734 -9.272 4.583 1.00 94.50 93 PHE A CA 1
ATOM 716 C C . PHE A 1 93 ? -3.217 -8.647 3.275 1.00 94.50 93 PHE A C 1
ATOM 718 O O . PHE A 1 93 ? -3.621 -7.549 2.903 1.00 94.50 93 PHE A O 1
ATOM 725 N N . ARG A 1 94 ? -2.371 -9.363 2.519 1.00 90.81 94 ARG A N 1
ATOM 726 C CA . ARG A 1 94 ? -1.777 -8.889 1.255 1.00 90.81 94 ARG A CA 1
ATOM 727 C C . ARG A 1 94 ? -2.798 -8.640 0.146 1.00 90.81 94 ARG A C 1
ATOM 729 O O . ARG A 1 94 ? -2.454 -8.006 -0.848 1.00 90.81 94 ARG A O 1
ATOM 736 N N . ARG A 1 95 ? -4.030 -9.133 0.302 1.00 89.19 95 ARG A N 1
ATOM 737 C CA . ARG A 1 95 ? -5.129 -8.852 -0.626 1.00 89.19 95 ARG A CA 1
ATOM 738 C C . ARG A 1 95 ? -5.605 -7.396 -0.561 1.00 89.19 95 ARG A C 1
ATOM 740 O O . ARG A 1 95 ? -6.111 -6.909 -1.560 1.00 89.19 95 ARG A O 1
ATOM 747 N N . TYR A 1 96 ? -5.405 -6.703 0.562 1.00 92.62 96 TYR A N 1
ATOM 748 C CA . TYR A 1 96 ? -5.860 -5.325 0.778 1.00 92.62 96 TYR A CA 1
ATOM 749 C C . TYR A 1 96 ? -4.695 -4.353 0.561 1.00 92.62 96 TYR A C 1
ATOM 751 O O . TYR A 1 96 ? -3.910 -4.040 1.463 1.00 92.62 96 TYR A O 1
ATOM 759 N N . THR A 1 97 ? -4.541 -3.905 -0.678 1.00 88.50 97 THR A N 1
ATOM 760 C CA . THR A 1 97 ? -3.408 -3.094 -1.130 1.00 88.50 97 THR A CA 1
ATOM 761 C C . THR A 1 97 ? -3.670 -1.591 -1.073 1.00 88.50 97 THR A C 1
ATOM 763 O O . THR A 1 97 ? -2.703 -0.828 -0.961 1.00 88.50 97 THR A O 1
ATOM 766 N N . ARG A 1 98 ? -4.940 -1.171 -1.151 1.00 89.31 98 ARG A N 1
ATOM 767 C CA . ARG A 1 98 ? -5.390 0.230 -1.120 1.00 89.31 98 ARG A CA 1
ATOM 768 C C . ARG A 1 98 ? -5.943 0.596 0.259 1.00 89.31 98 ARG A C 1
ATOM 770 O O . ARG A 1 98 ? -6.515 -0.246 0.950 1.00 89.31 98 ARG A O 1
ATOM 777 N N . ILE A 1 99 ? -5.840 1.874 0.640 1.00 91.31 99 ILE A N 1
ATOM 778 C CA . ILE A 1 99 ? -6.424 2.371 1.903 1.00 91.31 99 ILE A CA 1
ATOM 779 C C . ILE A 1 99 ? -7.934 2.105 1.940 1.00 91.31 99 ILE A C 1
ATOM 781 O O . ILE A 1 99 ? -8.446 1.664 2.964 1.00 91.31 99 ILE A O 1
ATOM 785 N N . ILE A 1 100 ? -8.634 2.304 0.816 1.00 90.69 100 ILE A N 1
ATOM 786 C CA . ILE A 1 100 ? -10.087 2.105 0.734 1.00 90.69 100 ILE A CA 1
ATOM 787 C C . ILE A 1 100 ? -10.508 0.659 1.026 1.00 90.69 100 ILE A C 1
ATOM 789 O O . ILE A 1 100 ? -11.477 0.430 1.740 1.00 90.69 100 ILE A O 1
ATOM 793 N N . GLU A 1 101 ? -9.732 -0.321 0.559 1.00 94.25 101 GLU A N 1
ATOM 794 C CA . GLU A 1 101 ? -9.986 -1.746 0.802 1.00 94.25 101 GLU A CA 1
ATOM 795 C C . GLU A 1 101 ? -9.838 -2.078 2.292 1.00 94.25 101 GLU A C 1
ATOM 797 O O . GLU A 1 101 ? -10.645 -2.812 2.856 1.00 94.25 101 GLU A O 1
ATOM 802 N N . ARG A 1 102 ? -8.831 -1.495 2.953 1.00 97.31 102 ARG A N 1
ATOM 803 C CA . ARG A 1 102 ? -8.578 -1.681 4.390 1.00 97.31 102 ARG A CA 1
ATOM 804 C C . ARG A 1 102 ? -9.613 -0.962 5.252 1.00 97.31 102 ARG A C 1
ATOM 806 O O . ARG A 1 102 ? -10.076 -1.529 6.236 1.00 97.31 102 ARG A O 1
ATOM 813 N N . ARG A 1 103 ? -10.009 0.254 4.863 1.00 95.81 103 ARG A N 1
ATOM 814 C CA . ARG A 1 103 ? -11.115 1.014 5.469 1.00 95.81 103 ARG A CA 1
ATOM 815 C C . ARG A 1 103 ? -12.401 0.191 5.455 1.00 95.81 103 ARG A C 1
ATOM 817 O O . ARG A 1 103 ? -13.035 0.015 6.495 1.00 95.81 103 ARG A O 1
ATOM 824 N N . ASP A 1 104 ? -12.758 -0.339 4.288 1.00 96.62 104 ASP A N 1
ATOM 825 C CA . ASP A 1 104 ? -13.985 -1.116 4.110 1.00 96.62 104 ASP A CA 1
ATOM 826 C C . ASP A 1 104 ? -13.905 -2.459 4.837 1.00 96.62 104 ASP A C 1
ATOM 828 O O . ASP A 1 104 ? -14.898 -2.901 5.415 1.00 96.62 104 ASP A O 1
ATOM 832 N N . PHE A 1 105 ? -12.718 -3.074 4.890 1.00 98.50 105 PHE A N 1
ATOM 833 C CA . PHE A 1 105 ? -12.478 -4.248 5.722 1.00 98.50 105 PHE A CA 1
ATOM 834 C C . PHE A 1 105 ? -12.705 -3.943 7.206 1.00 98.50 105 PHE A C 1
ATOM 836 O O . PHE A 1 105 ? -13.391 -4.714 7.869 1.00 98.50 105 PHE A O 1
ATOM 843 N N . TYR A 1 106 ? -12.186 -2.833 7.743 1.00 98.44 106 TYR A N 1
ATOM 844 C CA . TYR A 1 106 ? -12.415 -2.458 9.143 1.00 98.44 106 TYR A CA 1
ATOM 845 C C . TYR A 1 106 ? -13.901 -2.239 9.444 1.00 98.44 106 TYR A C 1
ATOM 847 O O . TYR A 1 106 ? -14.404 -2.747 10.447 1.00 98.44 106 TYR A O 1
ATOM 855 N N . SER A 1 107 ? -14.611 -1.542 8.552 1.00 96.56 107 SER A N 1
ATOM 856 C CA . SER A 1 107 ? -16.056 -1.311 8.675 1.00 96.56 107 SER A CA 1
ATOM 857 C C . SER A 1 107 ? -16.847 -2.625 8.655 1.00 96.56 107 SER A C 1
ATOM 859 O O . SER A 1 107 ? -17.692 -2.866 9.522 1.00 96.56 107 SER A O 1
ATOM 861 N N . TRP A 1 108 ? -16.526 -3.523 7.717 1.00 97.69 108 TRP A N 1
ATOM 862 C CA . TRP A 1 108 ? -17.105 -4.865 7.663 1.00 97.69 108 TRP A CA 1
ATOM 863 C C . TRP A 1 108 ? -16.791 -5.676 8.924 1.00 97.69 108 TRP A C 1
ATOM 865 O O . TRP A 1 108 ? -17.707 -6.223 9.538 1.00 97.69 108 TRP A O 1
ATOM 875 N N . PHE A 1 109 ? -15.519 -5.735 9.327 1.00 98.06 109 PHE A N 1
ATOM 876 C CA . PHE A 1 109 ? -15.060 -6.538 10.456 1.00 98.06 109 PHE A CA 1
ATOM 877 C C . PHE A 1 109 ? -15.722 -6.087 11.753 1.00 98.06 109 PHE A C 1
ATOM 879 O O . PHE A 1 109 ? -16.110 -6.929 12.553 1.00 98.06 109 PHE A O 1
ATOM 886 N N . TYR A 1 110 ? -15.889 -4.777 11.949 1.00 97.19 110 TYR A N 1
ATOM 887 C CA . TYR A 1 110 ? -16.598 -4.235 13.101 1.00 97.19 110 TYR A CA 1
ATOM 888 C C . TYR A 1 110 ? -18.047 -4.733 13.174 1.00 97.19 110 TYR A C 1
ATOM 890 O O . TYR A 1 110 ? -18.467 -5.260 14.199 1.00 97.19 110 TYR A O 1
ATOM 898 N N . ARG A 1 111 ? -18.810 -4.614 12.081 1.00 95.69 111 ARG A N 1
ATOM 899 C CA . ARG A 1 111 ? -20.208 -5.078 12.058 1.00 95.69 111 ARG A CA 1
ATOM 900 C C . ARG A 1 111 ? -20.290 -6.585 12.273 1.00 95.69 111 ARG A C 1
ATOM 902 O O . ARG A 1 111 ? -21.033 -7.045 13.132 1.00 95.69 111 ARG A O 1
ATOM 909 N N . TYR A 1 112 ? -19.448 -7.332 11.558 1.00 96.12 112 TYR A N 1
ATOM 910 C CA . TYR A 1 112 ? -19.354 -8.779 11.697 1.00 96.12 112 TYR A CA 1
ATOM 911 C C . TYR A 1 112 ? -19.025 -9.193 13.137 1.00 96.12 112 TYR A C 1
ATOM 913 O O . TYR A 1 112 ? -19.670 -10.082 13.678 1.00 96.12 112 TYR A O 1
ATOM 921 N N . SER A 1 113 ? -18.051 -8.550 13.786 1.00 95.25 113 SER A N 1
ATOM 922 C CA . SER A 1 113 ? -17.643 -8.898 15.148 1.00 95.25 113 SER A CA 1
ATOM 923 C C . SER A 1 113 ? -18.737 -8.583 16.173 1.00 95.25 113 SER A C 1
ATOM 925 O O . SER A 1 113 ? -19.002 -9.418 17.038 1.00 95.25 113 SER A O 1
ATOM 927 N N . VAL A 1 114 ? -19.434 -7.449 16.037 1.00 93.62 114 VAL A N 1
ATOM 928 C CA . VAL A 1 114 ? -20.600 -7.108 16.870 1.00 93.62 114 VAL A CA 1
ATOM 929 C C . VAL A 1 114 ? -21.712 -8.144 16.719 1.00 93.62 114 VAL A C 1
ATOM 931 O O . VAL A 1 114 ? -22.248 -8.596 17.730 1.00 93.62 114 VAL A O 1
ATOM 934 N N . ASP A 1 115 ? -22.005 -8.589 15.495 1.00 93.56 115 ASP A N 1
ATOM 935 C CA . ASP A 1 115 ? -22.996 -9.646 15.239 1.00 93.56 115 ASP A CA 1
ATOM 936 C C . ASP A 1 115 ? -22.592 -10.997 15.854 1.00 93.56 115 ASP A C 1
ATOM 938 O O . ASP A 1 115 ? -23.445 -11.820 16.178 1.00 93.56 115 ASP A O 1
ATOM 942 N N . GLN A 1 116 ? -21.291 -11.232 16.051 1.00 92.56 116 GLN A N 1
ATOM 943 C CA . GLN A 1 116 ? -20.770 -12.388 16.793 1.00 92.56 116 GLN A CA 1
ATOM 944 C C . GLN A 1 116 ? -20.753 -12.176 18.321 1.00 92.56 116 GLN A C 1
ATOM 946 O O . GLN A 1 116 ? -20.279 -13.042 19.058 1.00 92.56 116 GLN A O 1
ATOM 951 N N . GLY A 1 117 ? -21.251 -11.040 18.815 1.00 92.69 117 GLY A N 1
ATOM 952 C CA . GLY A 1 117 ? -21.283 -10.691 20.236 1.00 92.69 117 GLY A CA 1
ATOM 953 C C . GLY A 1 117 ? -19.974 -10.113 20.780 1.00 92.69 117 G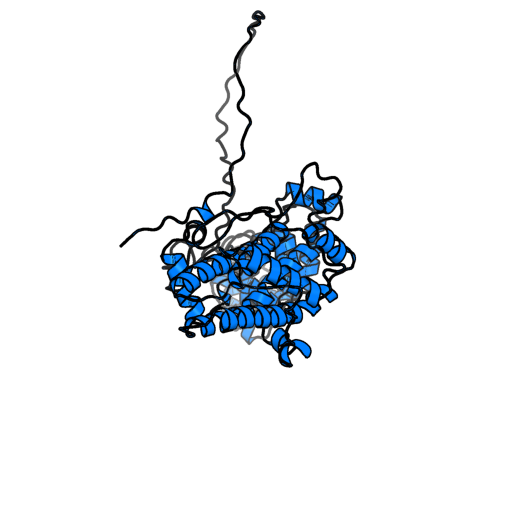LY A C 1
ATOM 954 O O . GLY A 1 117 ? -19.829 -9.978 21.997 1.00 92.69 117 GLY A O 1
ATOM 955 N N . LEU A 1 118 ? -19.011 -9.763 19.918 1.00 93.62 118 LEU A N 1
ATOM 956 C CA . LEU A 1 118 ? -17.778 -9.104 20.345 1.00 93.62 118 LEU A CA 1
ATOM 957 C C . LEU A 1 118 ? -18.037 -7.644 20.731 1.00 93.62 118 LEU A C 1
ATOM 959 O O . LEU A 1 118 ? -18.785 -6.896 20.094 1.00 93.62 118 LEU A O 1
ATOM 963 N N . LYS A 1 119 ? -17.364 -7.222 21.802 1.00 94.81 119 LYS A N 1
ATOM 964 C CA . LYS A 1 119 ? -17.552 -5.898 22.404 1.00 94.81 119 LYS A CA 1
ATOM 965 C C . LYS A 1 119 ? -16.439 -4.894 22.074 1.00 94.81 119 LYS A C 1
ATOM 967 O O . LYS A 1 119 ? -16.505 -3.762 22.535 1.00 94.81 119 LYS A O 1
ATOM 972 N N . THR A 1 120 ? -15.450 -5.280 21.266 1.00 96.38 120 THR A N 1
ATOM 973 C CA . THR A 1 120 ? -14.346 -4.402 20.841 1.00 96.38 120 THR A CA 1
ATOM 974 C C . THR A 1 120 ? -14.817 -3.357 19.832 1.00 96.38 120 THR A C 1
ATOM 976 O O . THR A 1 120 ? -15.755 -3.589 19.061 1.00 96.38 120 THR A O 1
ATOM 979 N N . ARG A 1 121 ? -14.185 -2.183 19.845 1.00 96.81 121 ARG A N 1
ATOM 980 C CA . ARG A 1 121 ? -14.553 -0.994 19.058 1.00 96.81 121 ARG A CA 1
ATOM 981 C C . ARG A 1 121 ? -13.373 -0.373 18.317 1.00 96.81 121 ARG A C 1
ATOM 983 O O . ARG A 1 121 ? -13.577 0.562 17.546 1.00 96.81 121 ARG A O 1
ATOM 990 N N . TRP A 1 122 ? -12.164 -0.919 18.459 1.00 98.06 122 TRP A N 1
ATOM 991 C CA . TRP A 1 122 ? -10.986 -0.461 17.718 1.00 98.06 122 TRP A CA 1
ATOM 992 C C . TRP A 1 122 ? -11.228 -0.434 16.200 1.00 98.06 122 TRP A C 1
ATOM 994 O O . TRP A 1 122 ? -10.927 0.563 15.552 1.00 98.06 122 TRP A O 1
ATOM 1004 N N . ALA A 1 123 ? -11.862 -1.469 15.630 1.00 97.81 123 ALA A N 1
ATOM 1005 C CA . ALA A 1 123 ? -12.121 -1.537 14.186 1.00 97.81 123 ALA A CA 1
ATOM 1006 C C . ALA A 1 123 ? -13.073 -0.432 13.688 1.00 97.81 123 ALA A C 1
ATOM 1008 O O . ALA A 1 123 ? -12.917 0.052 12.568 1.00 97.81 123 ALA A O 1
ATOM 1009 N N . LEU A 1 124 ? -14.012 0.021 14.527 1.00 96.88 124 LEU A N 1
ATOM 1010 C CA . LEU A 1 124 ? -14.857 1.172 14.209 1.00 96.88 124 LEU A CA 1
ATOM 1011 C C . LEU A 1 124 ? -14.005 2.442 14.087 1.00 96.88 124 LEU A C 1
ATOM 1013 O O . LEU A 1 124 ? -14.038 3.100 13.048 1.00 96.88 124 LEU A O 1
ATOM 1017 N N . ALA A 1 125 ? -13.196 2.750 15.103 1.00 96.38 125 ALA A N 1
ATOM 1018 C CA . ALA A 1 125 ? -12.312 3.915 15.075 1.00 96.38 125 ALA A CA 1
ATOM 1019 C C . ALA A 1 125 ? -11.306 3.849 13.913 1.00 96.38 125 ALA A C 1
ATOM 1021 O O . ALA A 1 125 ? -11.119 4.839 13.204 1.00 96.38 125 ALA A O 1
ATOM 1022 N N . ALA A 1 126 ? -10.725 2.674 13.659 1.00 97.44 126 ALA A N 1
ATOM 1023 C CA . ALA A 1 126 ? -9.811 2.446 12.546 1.00 97.44 126 ALA A CA 1
ATOM 1024 C C . ALA A 1 126 ? -10.480 2.695 11.186 1.00 97.44 126 ALA A C 1
ATOM 1026 O O . ALA A 1 126 ? -9.859 3.290 10.307 1.00 97.44 126 ALA A O 1
ATOM 1027 N N . SER A 1 127 ? -11.750 2.302 11.011 1.00 96.00 127 SER A N 1
ATOM 1028 C CA . SER A 1 127 ? -12.497 2.590 9.779 1.00 96.00 127 SER A CA 1
ATOM 1029 C C . SER A 1 127 ? -12.674 4.095 9.551 1.00 96.00 127 SER A C 1
ATOM 1031 O O . SER A 1 127 ? -12.448 4.564 8.442 1.00 96.00 127 SER A O 1
ATOM 1033 N N . ILE A 1 128 ? -12.970 4.866 10.604 1.00 94.00 128 ILE A N 1
ATOM 1034 C CA . ILE A 1 128 ? -13.156 6.324 10.534 1.00 94.00 128 ILE A CA 1
ATOM 1035 C C . ILE A 1 128 ? -11.835 7.019 10.178 1.00 94.00 128 ILE A C 1
ATOM 1037 O O . ILE A 1 128 ? -11.780 7.812 9.239 1.00 94.00 128 ILE A O 1
ATOM 1041 N N . VAL A 1 129 ? -10.746 6.680 10.876 1.00 93.44 129 VAL A N 1
ATOM 1042 C CA . VAL A 1 129 ? -9.415 7.248 10.601 1.00 93.44 129 VAL A CA 1
ATOM 1043 C C . VAL A 1 129 ? -8.931 6.867 9.197 1.00 93.44 129 VAL A C 1
ATOM 1045 O O . VAL A 1 129 ? -8.363 7.702 8.492 1.00 93.44 129 VAL A O 1
ATOM 1048 N N . ALA A 1 130 ? -9.189 5.634 8.752 1.00 93.75 130 ALA A N 1
ATOM 1049 C CA . ALA A 1 130 ? -8.846 5.192 7.405 1.00 93.75 130 ALA A CA 1
ATOM 1050 C C . ALA A 1 130 ? -9.643 5.929 6.314 1.00 93.75 130 ALA A C 1
ATOM 1052 O O . ALA A 1 130 ? -9.107 6.116 5.222 1.00 93.75 130 ALA A O 1
ATOM 1053 N N . THR A 1 131 ? -10.871 6.387 6.589 1.00 90.19 131 THR A N 1
ATOM 1054 C CA . THR A 1 131 ? -11.618 7.270 5.675 1.00 90.19 131 THR A CA 1
ATOM 1055 C C . THR A 1 131 ? -10.883 8.590 5.469 1.00 90.19 131 THR A C 1
ATOM 1057 O O . THR A 1 131 ? -10.582 8.934 4.328 1.00 90.19 131 THR A O 1
ATOM 1060 N N . GLY A 1 132 ? -10.501 9.274 6.551 1.00 88.56 132 GLY A N 1
ATOM 1061 C CA . GLY A 1 132 ? -9.752 10.530 6.448 1.00 88.56 132 GLY A CA 1
ATOM 1062 C C . GLY A 1 132 ? -8.390 10.347 5.768 1.00 88.56 132 GLY A C 1
ATOM 1063 O O . GLY A 1 132 ? -8.014 11.127 4.895 1.00 88.56 132 GLY A O 1
ATOM 1064 N N . ALA A 1 133 ? -7.668 9.269 6.093 1.00 89.94 133 ALA A N 1
ATOM 1065 C CA . ALA A 1 133 ? -6.402 8.941 5.435 1.00 89.94 133 ALA A CA 1
ATOM 1066 C C . ALA A 1 133 ? -6.575 8.679 3.929 1.00 89.94 133 ALA A C 1
ATOM 1068 O O . ALA A 1 133 ? -5.731 9.092 3.134 1.00 89.94 133 ALA A O 1
ATOM 1069 N N . TYR A 1 134 ? -7.663 8.011 3.529 1.00 88.56 134 TYR A N 1
ATOM 1070 C CA . TYR A 1 134 ? -7.993 7.775 2.125 1.00 88.56 134 TYR A CA 1
ATOM 1071 C C . TYR A 1 134 ? -8.246 9.088 1.385 1.00 88.56 134 TYR A C 1
ATOM 1073 O O . TYR A 1 134 ? -7.650 9.307 0.338 1.00 88.56 134 TYR A O 1
ATOM 1081 N N . GLU A 1 135 ? -9.055 9.984 1.945 1.00 84.56 135 GLU A N 1
ATOM 1082 C CA . GLU A 1 135 ? -9.380 11.275 1.322 1.00 84.56 135 GLU A CA 1
ATOM 1083 C C . GLU A 1 135 ? -8.157 12.177 1.142 1.00 84.56 135 GLU A C 1
ATOM 1085 O O . GLU A 1 135 ? -8.048 12.875 0.136 1.00 84.56 135 GLU A O 1
ATOM 1090 N N . VAL A 1 136 ? -7.209 12.135 2.082 1.00 84.88 136 VAL A N 1
ATOM 1091 C CA . VAL A 1 136 ? -5.914 12.808 1.918 1.00 84.88 136 VAL A CA 1
ATOM 1092 C C . VAL A 1 136 ? -5.085 12.127 0.833 1.00 84.88 136 VAL A C 1
ATOM 1094 O O . VAL A 1 136 ? -4.467 12.811 0.024 1.00 84.88 136 VAL A O 1
ATOM 1097 N N . ALA A 1 137 ? -5.062 10.793 0.804 1.00 85.62 137 ALA A N 1
ATOM 1098 C CA . ALA A 1 137 ? -4.251 10.023 -0.129 1.00 85.62 137 ALA A CA 1
ATOM 1099 C C . ALA A 1 137 ? -4.706 10.149 -1.591 1.00 85.62 137 ALA A C 1
ATOM 1101 O O . ALA A 1 137 ? -3.854 10.115 -2.468 1.00 85.62 137 ALA A O 1
ATOM 1102 N N . ILE A 1 138 ? -6.006 10.272 -1.860 1.00 76.00 138 ILE A N 1
ATOM 1103 C CA . ILE A 1 138 ? -6.581 10.286 -3.220 1.00 76.00 138 ILE A CA 1
ATOM 1104 C C . ILE A 1 138 ? -7.254 11.619 -3.561 1.00 76.00 138 ILE A C 1
ATOM 1106 O O . ILE A 1 138 ? -8.301 11.654 -4.209 1.00 76.00 138 ILE A O 1
ATOM 1110 N N . MET A 1 139 ? -6.693 12.717 -3.060 1.00 72.31 139 MET A N 1
ATOM 1111 C CA . MET A 1 139 ? -7.271 14.044 -3.225 1.00 72.31 139 MET A CA 1
ATOM 1112 C C . MET A 1 139 ? -7.625 14.326 -4.689 1.00 72.31 139 MET A C 1
ATOM 1114 O O . MET A 1 139 ? -6.851 14.025 -5.592 1.00 72.31 139 MET A O 1
ATOM 1118 N N . SER A 1 140 ? -8.816 14.883 -4.940 1.00 65.56 140 SER A N 1
ATOM 1119 C CA . SER A 1 140 ? -9.242 15.151 -6.318 1.00 65.56 140 SER A CA 1
ATOM 1120 C C . SER A 1 140 ? -8.251 16.101 -7.011 1.00 65.56 140 SER A C 1
ATOM 1122 O O . SER A 1 140 ? -7.838 17.061 -6.354 1.00 65.56 140 SER A O 1
ATOM 1124 N N . PRO A 1 141 ? -7.969 15.941 -8.319 1.00 64.31 141 PRO A N 1
ATOM 1125 C CA . PRO A 1 141 ? -6.967 16.741 -9.030 1.00 64.31 141 PRO A CA 1
ATOM 1126 C C . PRO A 1 141 ? -7.096 18.257 -8.824 1.00 64.31 141 PRO A C 1
ATOM 1128 O O . PRO A 1 141 ? -6.111 18.926 -8.546 1.00 64.31 141 PRO A O 1
ATOM 1131 N N . GLY A 1 142 ? -8.318 18.805 -8.857 1.00 59.50 142 GLY A N 1
ATOM 1132 C CA . GLY A 1 142 ? -8.534 20.244 -8.652 1.00 59.50 142 GLY A CA 1
ATOM 1133 C C . GLY A 1 142 ? -8.222 20.734 -7.231 1.00 59.50 142 GLY A C 1
ATOM 1134 O O . GLY A 1 142 ? -7.704 21.833 -7.059 1.00 59.50 142 GLY A O 1
ATOM 1135 N N . LEU A 1 143 ? -8.502 19.921 -6.206 1.00 63.16 143 LEU A N 1
ATOM 1136 C CA . LEU A 1 143 ? -8.129 20.231 -4.818 1.00 63.16 143 LEU A CA 1
ATOM 1137 C C . LEU A 1 143 ? -6.639 20.018 -4.573 1.00 63.16 143 LEU A C 1
ATOM 1139 O O . LEU A 1 143 ? -6.047 20.733 -3.772 1.00 63.16 143 LEU A O 1
ATOM 1143 N N . GLU A 1 144 ? -6.032 19.058 -5.259 1.00 66.81 144 GLU A N 1
ATOM 1144 C CA . GLU A 1 144 ? -4.608 18.795 -5.151 1.00 66.81 144 GLU A CA 1
ATOM 1145 C C . GLU A 1 144 ? -3.768 19.871 -5.836 1.00 66.81 144 GLU A C 1
ATOM 1147 O O . GLU A 1 144 ? -2.779 20.305 -5.255 1.00 66.81 144 GLU A O 1
ATOM 1152 N N . ASP A 1 145 ? -4.164 20.355 -7.014 1.00 65.88 145 ASP A N 1
ATOM 1153 C CA . ASP A 1 145 ? -3.468 21.450 -7.695 1.00 65.88 145 ASP A CA 1
ATOM 1154 C C . ASP A 1 145 ? -3.506 22.727 -6.848 1.00 65.88 145 ASP A C 1
ATOM 1156 O O . ASP A 1 145 ? -2.466 23.342 -6.600 1.00 65.88 145 ASP A O 1
ATOM 1160 N N . LEU A 1 146 ? -4.680 23.075 -6.308 1.00 62.62 146 LEU A N 1
ATOM 1161 C CA . LEU A 1 146 ? -4.813 24.164 -5.335 1.00 62.62 146 LEU A CA 1
ATOM 1162 C C . LEU A 1 146 ? -3.997 23.886 -4.068 1.00 62.62 146 LEU A C 1
ATOM 1164 O O . LEU A 1 146 ? -3.309 24.769 -3.554 1.00 62.62 146 LEU A O 1
ATOM 1168 N N . GLY A 1 147 ? -4.039 22.648 -3.581 1.00 64.00 147 GLY A N 1
ATOM 1169 C CA . GLY A 1 147 ? -3.326 22.217 -2.392 1.00 64.00 147 GLY A CA 1
ATOM 1170 C C . GLY A 1 147 ? -1.811 22.344 -2.542 1.00 64.00 147 GLY A C 1
ATOM 1171 O O . GLY A 1 147 ? -1.152 22.821 -1.620 1.00 64.00 147 GLY A O 1
ATOM 1172 N N . ARG A 1 148 ? -1.264 21.994 -3.709 1.00 67.56 148 ARG A N 1
ATOM 1173 C CA . ARG A 1 148 ? 0.153 22.127 -4.069 1.00 67.56 148 ARG A CA 1
ATOM 1174 C C . ARG A 1 148 ? 0.553 23.585 -4.260 1.00 67.56 148 ARG A C 1
ATOM 1176 O O . ARG A 1 148 ? 1.597 23.978 -3.753 1.00 67.56 148 ARG A O 1
ATOM 1183 N N . MET A 1 149 ? -0.282 24.399 -4.914 1.00 61.41 149 MET A N 1
ATOM 1184 C CA . MET A 1 149 ? -0.050 25.848 -5.019 1.00 61.41 149 MET A CA 1
ATOM 1185 C C . MET A 1 149 ? 0.032 26.515 -3.641 1.00 61.41 149 MET A C 1
ATOM 1187 O O . MET A 1 149 ? 0.829 27.428 -3.444 1.00 61.41 149 MET A O 1
ATOM 1191 N N . ALA A 1 150 ? -0.760 26.037 -2.681 1.00 59.12 150 ALA A N 1
ATOM 1192 C CA . ALA A 1 150 ? -0.769 26.536 -1.311 1.00 59.12 150 ALA A CA 1
ATOM 1193 C C . ALA A 1 150 ? 0.245 25.837 -0.372 1.00 59.12 150 ALA A C 1
ATOM 1195 O O . ALA A 1 150 ? 0.289 26.164 0.815 1.00 59.12 150 ALA A O 1
ATOM 1196 N N . ASP A 1 151 ? 1.034 24.871 -0.863 1.00 65.31 151 ASP A N 1
ATOM 1197 C CA . ASP A 1 151 ? 1.935 24.008 -0.070 1.00 65.31 151 ASP A CA 1
ATOM 1198 C C . ASP A 1 151 ? 1.239 23.298 1.114 1.00 65.31 151 ASP A C 1
ATOM 1200 O O . ASP A 1 151 ? 1.741 23.160 2.233 1.00 65.31 151 ASP A O 1
ATOM 1204 N N . THR A 1 152 ? 0.011 22.853 0.880 1.00 64.69 152 THR A N 1
ATOM 1205 C CA . THR A 1 152 ? -0.860 22.258 1.899 1.00 64.69 152 THR A CA 1
ATOM 1206 C C . THR A 1 152 ? -1.021 20.749 1.762 1.00 64.69 152 THR A C 1
ATOM 1208 O O . THR A 1 152 ? -1.400 20.095 2.733 1.00 64.69 152 THR A O 1
ATOM 1211 N N . VAL A 1 153 ? -0.704 20.187 0.594 1.00 72.94 153 VAL A N 1
ATOM 1212 C CA . VAL A 1 153 ? -0.786 18.752 0.302 1.00 72.94 153 VAL A CA 1
ATOM 1213 C C . VAL A 1 153 ? 0.398 18.371 -0.572 1.00 72.94 153 VAL A C 1
ATOM 1215 O O . VAL A 1 153 ? 0.636 18.981 -1.612 1.00 72.94 153 VAL A O 1
ATOM 1218 N N . SER A 1 154 ? 1.145 17.356 -0.144 1.00 83.88 154 SER A N 1
ATOM 1219 C CA . SER A 1 154 ? 2.341 16.873 -0.833 1.00 83.88 154 SER A CA 1
ATOM 1220 C C . SER A 1 154 ? 2.258 15.376 -1.123 1.00 83.88 154 SER A C 1
ATOM 1222 O O . SER A 1 154 ? 1.566 14.628 -0.426 1.00 83.88 154 SER A O 1
ATOM 1224 N N . ASN A 1 155 ? 3.028 14.922 -2.116 1.00 86.94 155 ASN A N 1
ATOM 1225 C CA . ASN A 1 155 ? 3.205 13.494 -2.385 1.00 86.94 155 ASN A CA 1
ATOM 1226 C C . ASN A 1 155 ? 3.776 12.758 -1.161 1.00 86.94 155 ASN A C 1
ATOM 1228 O O . ASN A 1 155 ? 3.433 11.602 -0.936 1.00 86.94 155 ASN A O 1
ATOM 1232 N N . ASP A 1 156 ? 4.585 13.430 -0.335 1.00 90.06 156 ASP A N 1
ATOM 1233 C CA . ASP A 1 156 ? 5.123 12.869 0.909 1.00 90.06 156 ASP A CA 1
ATOM 1234 C C . ASP A 1 156 ? 4.030 12.649 1.966 1.00 90.06 156 ASP A C 1
ATOM 1236 O O . ASP A 1 156 ? 3.967 11.578 2.570 1.00 90.06 156 ASP A O 1
ATOM 1240 N N . LEU A 1 157 ? 3.118 13.610 2.149 1.00 90.75 157 LEU A N 1
ATOM 1241 C CA . LEU A 1 157 ? 1.957 13.444 3.031 1.00 90.75 157 LEU A CA 1
ATOM 1242 C C . LEU A 1 157 ? 1.060 12.293 2.564 1.00 90.75 157 LEU A C 1
ATOM 1244 O O . LEU A 1 157 ? 0.666 11.427 3.345 1.00 90.75 157 LEU A O 1
ATOM 1248 N N . GLN A 1 158 ? 0.753 12.279 1.273 1.00 90.50 158 GLN A N 1
ATOM 1249 C CA . GLN A 1 158 ? -0.043 11.244 0.634 1.00 90.50 158 GLN A CA 1
ATOM 1250 C C . GLN A 1 158 ? 0.602 9.851 0.750 1.00 90.50 158 GLN A C 1
ATOM 1252 O O . GLN A 1 158 ? -0.095 8.861 0.998 1.00 90.50 158 GLN A O 1
ATOM 1257 N N . ALA A 1 159 ? 1.924 9.757 0.592 1.00 92.62 159 ALA A N 1
ATOM 1258 C CA . ALA A 1 159 ? 2.686 8.527 0.783 1.00 92.62 159 ALA A CA 1
ATOM 1259 C C . ALA A 1 159 ? 2.628 8.061 2.241 1.00 92.62 159 ALA A C 1
ATOM 1261 O O . ALA A 1 159 ? 2.340 6.892 2.495 1.00 92.62 159 ALA A O 1
ATOM 1262 N N . MET A 1 160 ? 2.810 8.985 3.191 1.00 94.00 160 MET A N 1
ATOM 1263 C CA . MET A 1 160 ? 2.721 8.708 4.624 1.00 94.00 160 MET A CA 1
ATOM 1264 C C . MET A 1 160 ? 1.352 8.129 5.004 1.00 94.00 160 MET A C 1
ATOM 1266 O O . MET A 1 160 ? 1.298 7.167 5.768 1.00 94.00 160 MET A O 1
ATOM 1270 N N . MET A 1 161 ? 0.249 8.652 4.451 1.00 93.75 161 MET A N 1
ATOM 1271 C CA . MET A 1 161 ? -1.093 8.100 4.702 1.00 93.75 161 MET A CA 1
ATOM 1272 C C . MET A 1 161 ? -1.223 6.652 4.216 1.00 93.75 161 MET A C 1
ATOM 1274 O O . MET A 1 161 ? -1.765 5.804 4.929 1.00 93.75 161 MET A O 1
ATOM 1278 N N . ARG A 1 162 ? -0.701 6.343 3.021 1.00 94.12 162 ARG A N 1
ATOM 1279 C CA . ARG A 1 162 ? -0.724 4.980 2.461 1.00 94.12 162 ARG A CA 1
ATOM 1280 C C . ARG A 1 162 ? 0.156 4.018 3.257 1.00 94.12 162 ARG A C 1
ATOM 1282 O O . ARG A 1 162 ? -0.256 2.882 3.510 1.00 94.12 162 ARG A O 1
ATOM 1289 N N . GLU A 1 163 ? 1.339 4.475 3.662 1.00 95.75 163 GLU A N 1
ATOM 1290 C CA . GLU A 1 163 ? 2.305 3.687 4.422 1.00 95.75 163 GLU A CA 1
ATOM 1291 C C . GLU A 1 163 ? 1.830 3.411 5.842 1.00 95.75 163 GLU A C 1
ATOM 1293 O O . GLU A 1 163 ? 1.763 2.248 6.236 1.00 95.75 163 GLU A O 1
ATOM 1298 N N . GLY A 1 164 ? 1.421 4.446 6.578 1.00 96.50 164 GLY A N 1
ATOM 1299 C CA . GLY A 1 164 ? 0.898 4.302 7.933 1.00 96.50 164 GLY A CA 1
ATOM 1300 C C . GLY A 1 164 ? -0.300 3.360 7.965 1.00 96.50 164 GLY A C 1
ATOM 1301 O O . GLY A 1 164 ? -0.311 2.397 8.727 1.00 96.50 164 GLY A O 1
ATOM 1302 N N . ASN A 1 165 ? -1.267 3.552 7.064 1.00 97.00 165 ASN A N 1
ATOM 1303 C CA . ASN A 1 165 ? -2.425 2.670 6.980 1.00 97.00 165 ASN A CA 1
ATOM 1304 C C . ASN A 1 165 ? -2.048 1.209 6.650 1.00 97.00 165 ASN A C 1
ATOM 1306 O O . ASN A 1 165 ? -2.675 0.295 7.182 1.00 97.00 165 ASN A O 1
ATOM 1310 N N . GLN A 1 166 ? -1.023 0.974 5.819 1.00 96.75 166 GLN A N 1
ATOM 1311 C CA . GLN A 1 166 ? -0.522 -0.380 5.553 1.00 96.75 166 GLN A CA 1
ATOM 1312 C C . GLN A 1 166 ? 0.122 -1.003 6.782 1.00 96.75 166 GLN A C 1
ATOM 1314 O O . GLN A 1 166 ? -0.228 -2.118 7.144 1.00 96.75 166 GLN A O 1
ATOM 1319 N N . VAL A 1 167 ? 1.061 -0.294 7.405 1.00 97.81 167 VAL A N 1
ATOM 1320 C CA . VAL A 1 167 ? 1.822 -0.777 8.562 1.00 97.81 167 VAL A CA 1
ATOM 1321 C C . VAL A 1 167 ? 0.881 -1.197 9.689 1.00 97.81 167 VAL A C 1
ATOM 1323 O O . VAL A 1 167 ? 1.036 -2.279 10.254 1.00 97.81 167 VAL A O 1
ATOM 1326 N N . ILE A 1 168 ? -0.137 -0.377 9.962 1.00 98.25 168 ILE A N 1
ATOM 1327 C CA . ILE A 1 168 ? -1.155 -0.661 10.977 1.00 98.25 168 ILE A CA 1
ATOM 1328 C C . ILE A 1 168 ? -1.966 -1.899 10.592 1.00 98.25 168 ILE A C 1
ATOM 1330 O O . ILE A 1 168 ? -2.112 -2.814 11.402 1.00 98.25 168 ILE A O 1
ATOM 1334 N N . PHE A 1 169 ? -2.462 -1.949 9.352 1.00 98.38 169 PHE A N 1
ATOM 1335 C CA . PHE A 1 169 ? -3.283 -3.059 8.874 1.00 98.38 169 PHE A CA 1
ATOM 1336 C C . PHE A 1 169 ? -2.524 -4.388 8.912 1.00 98.38 169 PHE A C 1
ATOM 1338 O O . PHE A 1 169 ? -3.006 -5.352 9.500 1.00 98.38 169 PHE A O 1
ATOM 1345 N N . ASP A 1 170 ? -1.313 -4.432 8.357 1.00 97.88 170 ASP A N 1
ATOM 1346 C CA . ASP A 1 170 ? -0.473 -5.630 8.308 1.00 97.88 170 ASP A CA 1
ATOM 1347 C C . ASP A 1 170 ? -0.155 -6.153 9.726 1.00 97.88 170 ASP A C 1
ATOM 1349 O O . ASP A 1 170 ? -0.136 -7.365 9.947 1.00 97.88 170 ASP A O 1
ATOM 1353 N N . ASN A 1 171 ? 0.050 -5.258 10.704 1.00 98.19 171 ASN A N 1
ATOM 1354 C CA . ASN A 1 171 ? 0.327 -5.633 12.096 1.00 98.19 171 ASN A CA 1
ATOM 1355 C C . ASN A 1 171 ? -0.916 -6.113 12.859 1.00 98.19 171 ASN A C 1
ATOM 1357 O O . ASN A 1 171 ? -0.836 -7.063 13.642 1.00 98.19 171 ASN A O 1
ATOM 1361 N N . VAL A 1 172 ? -2.063 -5.456 12.674 1.00 98.19 172 VAL A N 1
ATOM 1362 C CA . VAL A 1 172 ? -3.279 -5.753 13.445 1.00 98.19 172 VAL A CA 1
ATOM 1363 C C . VAL A 1 172 ? -4.061 -6.934 12.873 1.00 98.19 172 VAL A C 1
ATOM 1365 O O . VAL A 1 172 ? -4.735 -7.636 13.623 1.00 98.19 172 VAL A O 1
ATOM 1368 N N . PHE A 1 173 ? -3.956 -7.211 11.571 1.00 98.31 173 PHE A N 1
ATOM 1369 C CA . PHE A 1 173 ? -4.745 -8.247 10.900 1.00 98.31 173 PHE A CA 1
ATOM 1370 C C . PHE A 1 173 ? -4.637 -9.639 11.557 1.00 98.31 173 PHE A C 1
ATOM 1372 O O . PHE A 1 173 ? -5.679 -10.252 11.818 1.00 98.31 173 PHE A O 1
ATOM 1379 N N . PRO A 1 174 ? -3.440 -10.132 11.950 1.00 97.88 174 PRO A N 1
ATOM 1380 C CA . PRO A 1 174 ? -3.329 -11.381 12.704 1.00 97.88 174 PRO A CA 1
ATOM 1381 C C . PRO A 1 174 ? -4.021 -11.336 14.077 1.00 97.88 174 PRO A C 1
ATOM 1383 O O . PRO A 1 174 ? -4.531 -12.359 14.533 1.00 97.88 174 PRO A O 1
ATOM 1386 N N . LYS A 1 175 ? -4.078 -10.168 14.734 1.00 97.81 175 LYS A N 1
ATOM 1387 C CA . LYS A 1 175 ? -4.764 -9.979 16.026 1.00 97.81 175 LYS A CA 1
ATOM 1388 C C . LYS A 1 175 ? -6.279 -10.017 15.856 1.00 97.81 175 LYS A C 1
ATOM 1390 O O . LYS A 1 175 ? -6.956 -10.667 16.647 1.00 97.81 175 LYS A O 1
ATOM 1395 N N . LEU A 1 176 ? -6.803 -9.399 14.792 1.00 97.94 176 LEU A N 1
ATOM 1396 C CA . LEU A 1 176 ? -8.226 -9.468 14.435 1.00 97.94 176 LEU A CA 1
ATOM 1397 C C . LEU A 1 176 ? -8.661 -10.911 14.156 1.00 97.94 176 LEU A C 1
ATOM 1399 O O . LEU A 1 176 ? -9.744 -11.324 14.565 1.00 97.94 176 LEU A O 1
ATOM 1403 N N . ARG A 1 177 ? -7.791 -11.712 13.527 1.00 96.94 177 ARG A N 1
ATOM 1404 C CA . ARG A 1 177 ? -8.028 -13.149 13.337 1.00 96.94 177 ARG A CA 1
ATOM 1405 C C . ARG A 1 177 ? -8.145 -13.879 14.674 1.00 96.94 177 ARG A C 1
ATOM 1407 O O . ARG A 1 177 ? -9.068 -14.667 14.848 1.00 96.94 177 ARG A O 1
ATOM 1414 N N . THR A 1 178 ? -7.229 -13.625 15.608 1.00 96.00 178 THR A N 1
ATOM 1415 C CA . THR A 1 178 ? -7.279 -14.219 16.953 1.00 96.00 178 THR A CA 1
ATOM 1416 C C . THR A 1 178 ? -8.540 -13.798 17.702 1.00 96.00 178 THR A C 1
ATOM 1418 O O . THR A 1 178 ? -9.178 -14.634 18.339 1.00 96.00 178 THR A O 1
ATOM 1421 N N . LEU A 1 179 ? -8.939 -12.531 17.573 1.00 94.44 179 LEU A N 1
ATOM 1422 C CA . LEU A 1 179 ? -10.119 -11.974 18.224 1.00 94.44 179 LEU A CA 1
ATOM 1423 C C . LEU A 1 179 ? -11.413 -12.708 17.837 1.00 94.44 179 LEU A C 1
ATOM 1425 O O . LEU A 1 179 ? -12.267 -12.899 18.696 1.00 94.44 179 LEU A O 1
ATOM 1429 N N . LEU A 1 180 ? -11.540 -13.199 16.597 1.00 90.19 180 LEU A N 1
ATOM 1430 C CA . LEU A 1 180 ? -12.708 -13.989 16.172 1.00 90.19 180 LEU A CA 1
ATOM 1431 C C . LEU A 1 180 ? -12.915 -15.286 16.963 1.00 90.19 180 LEU A C 1
ATOM 1433 O O . LEU A 1 180 ? -14.022 -15.821 16.980 1.00 90.19 180 LEU A O 1
ATOM 1437 N N . ASN A 1 181 ? -11.865 -15.798 17.603 1.00 87.81 181 ASN A N 1
ATOM 1438 C CA . ASN A 1 181 ? -11.940 -17.016 18.403 1.00 87.81 181 ASN A CA 1
ATOM 1439 C C . ASN A 1 181 ? -12.251 -16.731 19.879 1.00 87.81 181 ASN A C 1
ATOM 1441 O O . ASN A 1 181 ? -12.506 -17.664 20.640 1.00 87.81 181 ASN A O 1
ATOM 1445 N N . LEU A 1 182 ? -12.245 -15.462 20.298 1.00 86.06 182 LEU A N 1
ATOM 1446 C CA . LEU A 1 182 ? -12.542 -15.069 21.671 1.00 86.06 182 LEU A CA 1
ATOM 1447 C C . LEU A 1 182 ? -14.058 -14.919 21.835 1.00 86.06 182 LEU A C 1
ATOM 1449 O O . LEU A 1 182 ? -14.657 -13.975 21.338 1.00 86.06 182 LEU A O 1
ATOM 1453 N N . ARG A 1 183 ? -14.704 -15.854 22.535 1.00 81.31 183 ARG A N 1
ATOM 1454 C CA . ARG A 1 183 ? -16.131 -15.749 22.888 1.00 81.31 183 ARG A CA 1
ATOM 1455 C C . ARG A 1 183 ? -16.300 -15.217 24.310 1.00 81.31 183 ARG A C 1
ATOM 1457 O O . ARG A 1 183 ? -15.437 -15.424 25.155 1.00 81.31 183 ARG A O 1
ATOM 1464 N N . GLY A 1 184 ? -17.432 -14.561 24.578 1.00 84.06 184 GLY A N 1
ATOM 1465 C CA . GLY A 1 184 ? -17.832 -14.181 25.941 1.00 84.06 184 GLY A CA 1
ATOM 1466 C C . GLY A 1 184 ? -17.010 -13.055 26.576 1.00 84.06 184 GLY A C 1
ATOM 1467 O O . GLY A 1 184 ? -16.936 -12.968 27.799 1.00 84.06 184 GLY A O 1
ATOM 1468 N N . MET A 1 185 ? -16.381 -12.195 25.771 1.00 91.12 185 MET A N 1
ATOM 1469 C CA . MET A 1 185 ? -15.589 -11.077 26.282 1.00 91.12 185 MET A CA 1
ATOM 1470 C C . MET A 1 185 ? -16.476 -10.060 27.021 1.00 91.12 185 MET A C 1
ATOM 1472 O O . MET A 1 185 ? -17.489 -9.592 26.495 1.00 91.12 185 MET A O 1
ATOM 1476 N N . THR A 1 186 ? -16.085 -9.703 28.247 1.00 94.19 186 THR A N 1
ATOM 1477 C CA . THR A 1 186 ? -16.737 -8.630 29.011 1.00 94.19 186 THR A CA 1
ATOM 1478 C C . THR A 1 186 ? -16.452 -7.267 28.374 1.00 94.19 186 THR A C 1
ATOM 1480 O O . THR A 1 186 ? -15.525 -7.113 27.580 1.00 94.19 186 THR A O 1
ATOM 1483 N N . GLU A 1 187 ? -17.230 -6.242 28.728 1.00 94.44 187 GLU A N 1
ATOM 1484 C CA . GLU A 1 187 ? -16.999 -4.873 28.229 1.00 94.44 187 GLU A CA 1
ATOM 1485 C C . GLU A 1 187 ? -15.650 -4.313 28.666 1.00 94.44 187 GLU A C 1
ATOM 1487 O O . GLU A 1 187 ? -14.972 -3.663 27.877 1.00 94.44 187 GLU A O 1
ATOM 1492 N N . GLN A 1 188 ? -15.243 -4.609 29.903 1.00 96.44 188 GLN A N 1
ATOM 1493 C CA . GLN A 1 188 ? -13.928 -4.240 30.417 1.00 96.44 188 GLN A CA 1
ATOM 1494 C C . GLN A 1 188 ? -12.817 -4.903 29.596 1.00 96.44 188 GLN A C 1
ATOM 1496 O O . GLN A 1 188 ? -11.951 -4.202 29.087 1.00 96.44 188 GLN A O 1
ATOM 1501 N N . ALA A 1 189 ? -12.880 -6.224 29.393 1.00 96.38 189 ALA A N 1
ATOM 1502 C CA . ALA A 1 189 ? -11.855 -6.945 28.639 1.00 96.38 189 ALA A CA 1
ATOM 1503 C C . ALA A 1 189 ? -11.759 -6.469 27.180 1.00 96.38 189 ALA A C 1
ATOM 1505 O O . ALA A 1 189 ? -10.663 -6.360 26.636 1.00 96.38 189 ALA A O 1
ATOM 1506 N N . ALA A 1 190 ? -12.892 -6.140 26.555 1.00 96.69 190 ALA A N 1
ATOM 1507 C CA . ALA A 1 190 ? -12.909 -5.579 25.210 1.00 96.69 190 ALA A CA 1
ATOM 1508 C C . ALA A 1 190 ? -12.295 -4.178 25.145 1.00 96.69 190 ALA A C 1
ATOM 1510 O O . ALA A 1 190 ? -11.498 -3.903 24.249 1.00 96.69 190 ALA A O 1
ATOM 1511 N N . ARG A 1 191 ? -12.615 -3.314 26.115 1.00 97.62 191 ARG A N 1
ATOM 1512 C CA . ARG A 1 191 ? -12.007 -1.984 26.224 1.00 97.62 191 ARG A CA 1
ATOM 1513 C C . ARG A 1 191 ? -10.499 -2.072 26.456 1.00 97.62 191 ARG A C 1
ATOM 1515 O O . ARG A 1 191 ? -9.755 -1.346 25.804 1.00 97.62 191 ARG A O 1
ATOM 1522 N N . ASP A 1 192 ? -10.045 -2.969 27.326 1.00 97.75 192 ASP A N 1
ATOM 1523 C CA . ASP A 1 192 ? -8.615 -3.170 27.588 1.00 97.75 192 ASP A CA 1
ATOM 1524 C C . ASP A 1 192 ? -7.887 -3.686 26.340 1.00 97.75 192 ASP A C 1
ATOM 1526 O O . ASP A 1 192 ? -6.784 -3.230 26.029 1.00 97.75 192 ASP A O 1
ATOM 1530 N N . TRP A 1 193 ? -8.530 -4.571 25.570 1.00 97.88 193 TRP A N 1
ATOM 1531 C CA . TRP A 1 193 ? -8.010 -5.039 24.286 1.00 97.88 193 TRP A CA 1
ATOM 1532 C C . TRP A 1 193 ? -7.884 -3.903 23.260 1.00 97.88 193 TRP A C 1
ATOM 1534 O O . TRP A 1 193 ? -6.841 -3.782 22.611 1.00 97.88 193 TRP A O 1
ATOM 1544 N N . ASP A 1 194 ? -8.902 -3.043 23.136 1.00 98.38 194 ASP A N 1
ATOM 1545 C CA . ASP A 1 194 ? -8.861 -1.871 22.250 1.00 98.38 194 ASP A CA 1
ATOM 1546 C C . ASP A 1 194 ? -7.738 -0.905 22.664 1.00 98.38 194 ASP A C 1
ATOM 1548 O O . ASP A 1 194 ? -6.952 -0.459 21.826 1.00 98.38 194 ASP A O 1
ATOM 1552 N N . MET A 1 195 ? -7.624 -0.620 23.968 1.00 98.69 195 MET A N 1
ATOM 1553 C CA . MET A 1 195 ? -6.594 0.257 24.533 1.00 98.69 195 MET A CA 1
ATOM 1554 C C . MET A 1 195 ? -5.180 -0.278 24.288 1.00 98.69 195 MET A C 1
ATOM 1556 O O . MET A 1 195 ? -4.290 0.501 23.930 1.00 98.69 195 MET A O 1
ATOM 1560 N N . GLY A 1 196 ? -4.975 -1.585 24.474 1.00 98.56 196 GLY A N 1
ATOM 1561 C CA . GLY A 1 196 ? -3.713 -2.272 24.206 1.00 98.56 196 GLY A CA 1
ATOM 1562 C C . GLY A 1 196 ? -3.347 -2.231 22.727 1.00 98.56 196 GLY A C 1
ATOM 1563 O O . GLY A 1 196 ? -2.275 -1.743 22.372 1.00 98.56 196 GLY A O 1
ATOM 1564 N N . THR A 1 197 ? -4.274 -2.643 21.861 1.00 98.56 197 THR A N 1
ATOM 1565 C CA . THR A 1 197 ? -4.075 -2.668 20.403 1.00 98.56 197 THR A CA 1
ATOM 1566 C C . THR A 1 197 ? -3.754 -1.280 19.854 1.00 98.56 197 THR A C 1
ATOM 1568 O O . THR A 1 197 ? -2.826 -1.133 19.059 1.00 98.56 197 THR A O 1
ATOM 1571 N N . LEU A 1 198 ? -4.455 -0.242 20.320 1.00 98.56 198 LEU A N 1
ATOM 1572 C CA . LEU A 1 198 ? -4.170 1.129 19.910 1.00 98.56 198 LEU A CA 1
ATOM 1573 C C . LEU A 1 198 ? -2.817 1.621 20.449 1.00 98.56 198 LEU A C 1
ATOM 1575 O O . LEU A 1 198 ? -2.126 2.368 19.767 1.00 98.56 198 LEU A O 1
ATOM 1579 N N . SER A 1 199 ? -2.400 1.223 21.656 1.00 98.75 199 SER A N 1
ATOM 1580 C CA . SER A 1 199 ? -1.078 1.604 22.181 1.00 98.75 199 SER A CA 1
ATOM 1581 C C . SER A 1 199 ? 0.057 1.019 21.342 1.00 98.75 199 SER A C 1
ATOM 1583 O O . SER A 1 199 ? 1.026 1.710 21.013 1.00 98.75 199 SER A O 1
ATOM 1585 N N . GLU A 1 200 ? -0.090 -0.245 20.960 1.00 98.69 200 GLU A N 1
ATOM 1586 C CA . GLU A 1 200 ? 0.820 -0.948 20.064 1.00 98.69 200 GLU A CA 1
ATOM 1587 C C . GLU A 1 200 ? 0.893 -0.261 18.699 1.00 98.69 200 GLU A C 1
ATOM 1589 O O . GLU A 1 200 ? 1.982 0.081 18.243 1.00 98.69 200 GLU A O 1
ATOM 1594 N N . GLU A 1 201 ? -0.261 0.023 18.093 1.00 97.94 201 GLU A N 1
ATOM 1595 C CA . GLU A 1 201 ? -0.380 0.755 16.832 1.00 97.94 201 GLU A CA 1
ATOM 1596 C C . GLU A 1 201 ? 0.339 2.105 16.882 1.00 97.94 201 GLU A C 1
ATOM 1598 O O . GLU A 1 201 ? 1.225 2.367 16.069 1.00 97.94 201 GLU A O 1
ATOM 1603 N N . GLN A 1 202 ? -0.012 2.962 17.847 1.00 97.94 202 GLN A N 1
ATOM 1604 C CA . GLN A 1 202 ? 0.529 4.320 17.917 1.00 97.94 202 GLN A CA 1
ATOM 1605 C C . GLN A 1 202 ? 2.044 4.331 18.138 1.00 97.94 202 GLN A C 1
ATOM 1607 O O . GLN A 1 202 ? 2.716 5.264 17.692 1.00 97.94 202 GLN A O 1
ATOM 1612 N N . THR A 1 203 ? 2.573 3.290 18.782 1.00 98.50 203 THR A N 1
ATOM 1613 C CA . THR A 1 203 ? 4.013 3.072 18.949 1.00 98.50 203 THR A CA 1
ATOM 1614 C C . THR A 1 203 ? 4.657 2.584 17.651 1.00 98.50 203 THR A C 1
ATOM 1616 O O . THR A 1 203 ? 5.676 3.131 17.235 1.00 98.50 203 THR A O 1
ATOM 1619 N N . LEU A 1 204 ? 4.038 1.611 16.976 1.00 98.44 204 LEU A N 1
ATOM 1620 C CA . LEU A 1 204 ? 4.511 1.015 15.723 1.00 98.44 204 LEU A CA 1
ATOM 1621 C C . LEU A 1 204 ? 4.743 2.061 14.626 1.00 98.44 204 LEU A C 1
ATOM 1623 O O . LEU A 1 204 ? 5.755 2.018 13.931 1.00 98.44 204 LEU A O 1
ATOM 1627 N N . ILE A 1 205 ? 3.807 3.001 14.473 1.00 97.25 205 ILE A N 1
ATOM 1628 C CA . ILE A 1 205 ? 3.864 4.046 13.440 1.00 97.25 205 ILE A CA 1
ATOM 1629 C C . ILE A 1 205 ? 4.643 5.297 13.856 1.00 97.25 205 ILE A C 1
ATOM 1631 O O . ILE A 1 205 ? 4.814 6.200 13.036 1.00 97.25 205 ILE A O 1
ATOM 1635 N N . GLN A 1 206 ? 5.153 5.377 15.089 1.00 97.31 206 GLN A N 1
ATOM 1636 C CA . GLN A 1 206 ? 5.898 6.553 15.549 1.00 97.31 206 GLN A CA 1
ATOM 1637 C C . GLN A 1 206 ? 7.095 6.916 14.646 1.00 97.31 206 GLN A C 1
ATOM 1639 O O . GLN A 1 206 ? 7.252 8.107 14.354 1.00 97.31 206 GLN A O 1
ATOM 1644 N N . PRO A 1 207 ? 7.904 5.959 14.139 1.00 96.44 207 PRO A N 1
ATOM 1645 C CA . PRO A 1 207 ? 8.999 6.286 13.228 1.00 96.44 207 PRO A CA 1
ATOM 1646 C C . PRO A 1 207 ? 8.538 6.991 11.947 1.00 96.44 207 PRO A C 1
ATOM 1648 O O . PRO A 1 207 ? 9.252 7.854 11.446 1.00 96.44 207 PRO A O 1
ATOM 1651 N N . LEU A 1 208 ? 7.325 6.711 11.450 1.00 94.81 208 LEU A N 1
ATOM 1652 C CA . LEU A 1 208 ? 6.780 7.390 10.267 1.00 94.81 208 LEU A CA 1
ATOM 1653 C C . LEU A 1 208 ? 6.485 8.868 10.554 1.00 94.81 208 LEU A C 1
ATOM 1655 O O . LEU A 1 208 ? 6.816 9.733 9.749 1.00 94.81 208 LEU A O 1
ATOM 1659 N N . TYR A 1 209 ? 5.933 9.184 11.730 1.00 94.38 209 TYR A N 1
ATOM 1660 C CA . TYR A 1 209 ? 5.704 10.572 12.159 1.00 94.38 209 TYR A CA 1
ATOM 1661 C C . TYR A 1 209 ? 7.010 11.347 12.367 1.00 94.38 209 TYR A C 1
ATOM 1663 O O . TYR A 1 209 ? 7.055 12.561 12.162 1.00 94.38 209 TYR A O 1
ATOM 1671 N N . GLN A 1 210 ? 8.066 10.661 12.801 1.00 93.69 210 GLN A N 1
ATOM 1672 C CA . GLN A 1 210 ? 9.381 11.263 13.019 1.00 93.69 210 GLN A CA 1
ATOM 1673 C C . GLN A 1 210 ? 10.190 11.401 11.725 1.00 93.69 210 GLN A C 1
ATOM 1675 O O . GLN A 1 210 ? 10.980 12.336 11.620 1.00 93.69 210 GLN A O 1
ATOM 1680 N N . GLY A 1 211 ? 9.981 10.504 10.757 1.00 91.94 211 GLY A N 1
ATOM 1681 C CA . GLY A 1 211 ? 10.735 10.443 9.504 1.00 91.94 211 GLY A CA 1
ATOM 1682 C C . GLY A 1 211 ? 10.271 11.411 8.414 1.00 91.94 211 GLY A C 1
ATOM 1683 O O . GLY A 1 211 ? 11.025 11.670 7.478 1.00 91.94 211 GLY A O 1
ATOM 1684 N N . VAL A 1 212 ? 9.059 11.965 8.513 1.00 91.06 212 VAL A N 1
ATOM 1685 C CA . VAL A 1 212 ? 8.565 12.950 7.539 1.00 91.06 212 VAL A CA 1
ATOM 1686 C C . VAL A 1 212 ? 9.135 14.354 7.768 1.00 91.06 212 VAL A C 1
ATOM 1688 O O . VAL A 1 212 ? 9.491 14.745 8.881 1.00 91.06 212 VAL A O 1
ATOM 1691 N N . SER A 1 213 ? 9.190 15.148 6.695 1.00 92.12 213 SER A N 1
ATOM 1692 C CA . SER A 1 213 ? 9.688 16.527 6.736 1.00 92.12 213 SER A CA 1
ATOM 1693 C C . SER A 1 213 ? 8.837 17.438 7.632 1.00 92.12 213 SER A C 1
ATOM 1695 O O . SER A 1 213 ? 7.648 17.199 7.855 1.00 92.12 213 SER A O 1
ATOM 1697 N N . GLN A 1 214 ? 9.419 18.547 8.107 1.00 91.31 214 GLN A N 1
ATOM 1698 C CA . GLN A 1 214 ? 8.681 19.544 8.894 1.00 91.31 214 GLN A CA 1
ATOM 1699 C C . GLN A 1 214 ? 7.463 20.102 8.140 1.00 91.31 214 GLN A C 1
ATOM 1701 O O . GLN A 1 214 ? 6.418 20.318 8.754 1.00 91.31 214 GLN A O 1
ATOM 1706 N N . ALA A 1 215 ? 7.579 20.292 6.822 1.00 89.38 215 ALA A N 1
ATOM 1707 C CA . ALA A 1 215 ? 6.469 20.712 5.970 1.00 89.38 215 ALA A CA 1
ATOM 1708 C C . ALA A 1 215 ? 5.323 19.688 6.011 1.00 89.38 215 ALA A C 1
ATOM 1710 O O . ALA A 1 215 ? 4.197 20.039 6.359 1.00 89.38 215 ALA A O 1
ATOM 1711 N N . THR A 1 216 ? 5.629 18.405 5.797 1.00 89.75 216 THR A N 1
ATOM 1712 C CA . THR A 1 216 ? 4.644 17.310 5.868 1.00 89.75 216 THR A CA 1
ATOM 1713 C C . THR A 1 216 ? 3.974 17.230 7.242 1.00 89.75 216 THR A C 1
ATOM 1715 O O . THR A 1 216 ? 2.756 17.081 7.329 1.00 89.75 216 THR A O 1
ATOM 1718 N N . ARG A 1 217 ? 4.732 17.400 8.337 1.00 90.50 217 ARG A N 1
ATOM 1719 C CA . ARG A 1 217 ? 4.163 17.440 9.699 1.00 90.50 217 ARG A CA 1
ATOM 1720 C C . ARG A 1 217 ? 3.210 18.613 9.900 1.00 90.50 217 ARG A C 1
ATOM 1722 O O . ARG A 1 217 ? 2.173 18.451 10.538 1.00 90.50 217 ARG A O 1
ATOM 1729 N N . THR A 1 218 ? 3.539 19.785 9.362 1.00 88.25 218 THR A N 1
ATOM 1730 C CA . THR A 1 218 ? 2.661 20.962 9.408 1.00 88.25 218 THR A CA 1
ATOM 1731 C C . THR A 1 218 ? 1.368 20.717 8.632 1.00 88.25 218 THR A C 1
ATOM 1733 O O . THR A 1 218 ? 0.292 21.016 9.151 1.00 88.25 218 THR A O 1
ATOM 1736 N N . GLN A 1 219 ? 1.452 20.127 7.436 1.00 86.75 219 GLN A N 1
ATOM 1737 C CA . GLN A 1 219 ? 0.280 19.756 6.635 1.00 86.75 219 GLN A CA 1
ATOM 1738 C C . GLN A 1 219 ? -0.614 18.768 7.400 1.00 86.75 219 GLN A C 1
ATOM 1740 O O . GLN A 1 219 ? -1.808 19.010 7.574 1.00 86.75 219 GLN A O 1
ATOM 1745 N N . LEU A 1 220 ? -0.016 17.714 7.961 1.00 87.69 220 LEU A N 1
ATOM 1746 C CA . LEU A 1 220 ? -0.722 16.722 8.767 1.00 87.69 220 LEU A CA 1
ATOM 1747 C C . LEU A 1 220 ? -1.403 17.343 10.003 1.00 87.69 220 LEU A C 1
ATOM 1749 O O . LEU A 1 220 ? -2.568 17.056 10.272 1.00 87.69 220 LEU A O 1
ATOM 1753 N N . ASN A 1 221 ? -0.712 18.239 10.720 1.00 88.50 221 ASN A N 1
ATOM 1754 C CA . ASN A 1 221 ? -1.268 18.975 11.862 1.00 88.50 221 ASN A CA 1
ATOM 1755 C C . ASN A 1 221 ? -2.496 19.808 11.481 1.00 88.50 221 ASN A C 1
ATOM 1757 O O . ASN A 1 221 ? -3.490 19.783 12.205 1.00 88.50 221 ASN A O 1
ATOM 1761 N N . ARG A 1 222 ? -2.456 20.523 10.350 1.00 85.38 222 ARG A N 1
ATOM 1762 C CA . ARG A 1 222 ? -3.598 21.323 9.878 1.00 85.38 222 ARG A CA 1
ATOM 1763 C C . ARG A 1 222 ? -4.807 20.446 9.568 1.00 85.38 222 ARG A C 1
ATOM 1765 O O . ARG A 1 222 ? -5.911 20.760 10.011 1.00 85.38 222 ARG A O 1
ATOM 1772 N N . ILE A 1 223 ? -4.585 19.332 8.868 1.00 83.50 223 ILE A N 1
ATOM 1773 C CA . ILE A 1 223 ? -5.651 18.394 8.498 1.00 83.50 223 ILE A CA 1
ATOM 1774 C C . ILE A 1 223 ? -6.286 17.779 9.745 1.00 83.50 223 ILE A C 1
ATOM 1776 O O . ILE A 1 223 ? -7.504 17.828 9.886 1.00 83.50 223 ILE A O 1
ATOM 1780 N N . ALA A 1 224 ? -5.492 17.267 10.690 1.00 86.50 224 ALA A N 1
ATOM 1781 C CA . ALA A 1 224 ? -6.051 16.642 11.891 1.00 86.50 224 ALA A CA 1
ATOM 1782 C C . ALA A 1 224 ? -6.813 17.635 12.780 1.00 86.50 224 ALA A C 1
ATOM 1784 O O . ALA A 1 224 ? -7.753 17.253 13.472 1.00 86.50 224 ALA A O 1
ATOM 1785 N N . ARG A 1 225 ? -6.431 18.918 12.765 1.00 88.56 225 ARG A N 1
ATOM 1786 C CA . ARG A 1 225 ? -7.134 19.988 13.487 1.00 88.56 225 ARG A CA 1
ATOM 1787 C C . ARG A 1 225 ? -8.337 20.555 12.727 1.00 88.56 225 ARG A C 1
ATOM 1789 O O . ARG A 1 225 ? -8.959 21.489 13.223 1.00 88.56 225 ARG A O 1
ATOM 1796 N N . LEU A 1 226 ? -8.660 20.020 11.546 1.00 80.62 226 LEU A N 1
ATOM 1797 C CA . LEU A 1 226 ? -9.723 20.513 10.664 1.00 80.62 226 LEU A CA 1
ATOM 1798 C C . LEU A 1 226 ? -9.565 22.008 10.314 1.00 80.62 226 LEU A C 1
ATOM 1800 O O . LEU A 1 226 ? -10.550 22.718 10.137 1.00 80.62 226 LEU A O 1
ATOM 1804 N N . GLN A 1 227 ? -8.324 22.501 10.221 1.00 74.56 227 GLN A N 1
ATOM 1805 C CA . GLN A 1 227 ? -8.018 23.928 10.022 1.00 74.56 227 GLN A CA 1
ATOM 1806 C C . GLN A 1 227 ? -8.118 24.397 8.556 1.00 74.56 227 GLN A C 1
ATOM 1808 O O . GLN A 1 227 ? -7.732 25.523 8.250 1.00 74.56 227 GLN A O 1
ATOM 1813 N N . GLY A 1 228 ? -8.663 23.567 7.657 1.00 63.03 228 GLY A N 1
ATOM 1814 C CA . GLY A 1 228 ? -8.789 23.861 6.225 1.00 63.03 228 GLY A CA 1
ATOM 1815 C C . GLY A 1 228 ? -7.442 24.025 5.503 1.00 63.03 228 GLY A C 1
ATOM 1816 O O . GLY A 1 228 ? -6.368 23.989 6.110 1.00 63.03 228 GLY A O 1
ATOM 1817 N N . LEU A 1 229 ? -7.493 24.194 4.178 1.00 57.53 229 LEU A N 1
ATOM 1818 C CA . LEU A 1 229 ? -6.326 24.540 3.358 1.00 57.53 229 LEU A CA 1
ATOM 1819 C C . LEU A 1 229 ? -6.326 26.064 3.125 1.00 57.53 229 LEU A C 1
ATOM 1821 O O . LEU A 1 229 ? -7.310 26.582 2.589 1.00 57.53 229 LEU A O 1
ATOM 1825 N N . PRO A 1 230 ? -5.269 26.805 3.514 1.00 48.41 230 PRO A N 1
ATOM 1826 C CA . PRO A 1 230 ? -5.132 28.223 3.187 1.00 48.41 230 PRO A CA 1
ATOM 1827 C C . PRO A 1 230 ? -5.367 28.509 1.694 1.00 48.41 230 PRO A C 1
ATOM 1829 O O . PRO A 1 230 ? -4.710 27.918 0.845 1.00 48.41 230 PRO A O 1
ATOM 1832 N N . GLY A 1 231 ? -6.292 29.419 1.373 1.00 43.72 231 GLY A N 1
ATOM 1833 C CA . GLY A 1 231 ? -6.564 29.855 -0.006 1.00 43.72 231 GLY A CA 1
ATOM 1834 C C . GLY A 1 231 ? -7.544 28.989 -0.810 1.00 43.72 231 GLY A C 1
ATOM 1835 O O . GLY A 1 231 ? -7.905 29.375 -1.920 1.00 43.72 231 GLY A O 1
ATOM 1836 N N . ALA A 1 232 ? -8.034 27.869 -0.271 1.00 43.84 232 ALA A N 1
ATOM 1837 C CA . ALA A 1 232 ? -9.127 27.122 -0.888 1.00 43.84 232 ALA A CA 1
ATOM 1838 C C . ALA A 1 232 ? -10.483 27.767 -0.541 1.00 43.84 232 ALA A C 1
ATOM 1840 O O . ALA A 1 232 ? -10.786 28.011 0.625 1.00 43.84 232 ALA A O 1
ATOM 1841 N N . VAL A 1 233 ? -11.337 27.992 -1.547 1.00 33.31 233 VAL A N 1
ATOM 1842 C CA . VAL A 1 233 ? -12.699 28.563 -1.407 1.00 33.31 233 VAL A CA 1
ATOM 1843 C C . VAL A 1 233 ? -13.681 27.585 -0.719 1.00 33.31 233 VAL A C 1
ATOM 1845 O O . VAL A 1 233 ? -14.872 27.854 -0.612 1.00 33.31 233 VAL A O 1
ATOM 1848 N N . ALA A 1 234 ? -13.211 26.438 -0.224 1.00 37.56 234 ALA A N 1
ATOM 1849 C CA . ALA A 1 234 ? -14.041 25.440 0.437 1.00 37.56 234 ALA A CA 1
ATOM 1850 C C . ALA A 1 234 ? -13.310 24.788 1.614 1.00 37.56 234 ALA A C 1
ATOM 1852 O O . ALA A 1 234 ? -12.130 24.446 1.529 1.00 37.56 234 ALA A O 1
ATOM 1853 N N . ASN A 1 235 ? -14.064 24.580 2.694 1.00 45.88 235 ASN A N 1
ATOM 1854 C CA . ASN A 1 235 ? -13.717 23.778 3.861 1.00 45.88 235 ASN A CA 1
ATOM 1855 C C . ASN A 1 235 ? -13.334 22.349 3.433 1.00 45.88 235 ASN A C 1
ATOM 1857 O O . ASN A 1 235 ? -14.176 21.452 3.459 1.00 45.88 235 ASN A O 1
ATOM 1861 N N . PHE A 1 236 ? -12.081 22.113 3.034 1.00 49.28 236 PHE A N 1
ATOM 1862 C CA . PHE A 1 236 ? -11.552 20.755 2.943 1.00 49.28 236 PHE A CA 1
ATOM 1863 C C . PHE A 1 236 ? -11.451 20.209 4.368 1.00 49.28 236 PHE A C 1
ATOM 1865 O O . PHE A 1 236 ? -10.478 20.434 5.087 1.00 49.28 236 PHE A O 1
ATOM 1872 N N . SER A 1 237 ? -12.525 19.557 4.795 1.00 55.06 237 SER A N 1
ATOM 1873 C CA . SER A 1 237 ? -12.593 18.771 6.012 1.00 55.06 237 SER A CA 1
ATOM 1874 C C . SER A 1 237 ? -12.785 17.333 5.548 1.00 55.06 237 SER A C 1
ATOM 1876 O O . SER A 1 237 ? -13.913 17.000 5.177 1.00 55.06 237 SER A O 1
ATOM 1878 N N . PRO A 1 238 ? -11.720 16.508 5.503 1.00 56.44 238 PRO A N 1
ATOM 1879 C CA . PRO A 1 238 ? -11.882 15.087 5.237 1.00 56.44 238 PRO A CA 1
ATOM 1880 C C . PRO A 1 238 ? -12.987 14.553 6.158 1.00 56.44 238 PRO A C 1
ATOM 1882 O O . PRO A 1 238 ? -12.965 14.871 7.350 1.00 56.44 238 PRO A O 1
ATOM 1885 N N . SER A 1 239 ? -13.996 13.912 5.550 1.00 60.16 239 SER A N 1
ATOM 1886 C CA . SER A 1 239 ? -15.220 13.342 6.129 1.00 60.16 239 SER A CA 1
ATOM 1887 C C . SER A 1 239 ? -15.462 13.774 7.571 1.00 60.16 239 SER A C 1
ATOM 1889 O O . SER A 1 239 ? -15.261 13.036 8.535 1.00 60.16 239 SER A O 1
ATOM 1891 N N . ALA A 1 240 ? -15.906 15.028 7.707 1.00 68.69 240 ALA A N 1
ATOM 1892 C CA . ALA A 1 240 ? -16.243 15.605 8.999 1.00 68.69 240 ALA A CA 1
ATOM 1893 C C . ALA A 1 240 ? -17.381 14.845 9.684 1.00 68.69 240 ALA A C 1
ATOM 1895 O O . ALA A 1 240 ? -17.581 15.055 10.869 1.00 68.69 240 ALA A O 1
ATOM 1896 N N . GLU A 1 241 ? -18.132 14.007 8.970 1.00 85.19 241 GLU A N 1
ATOM 1897 C CA . GLU A 1 241 ? -19.325 13.330 9.462 1.00 85.19 241 GLU A CA 1
ATOM 1898 C C . GLU A 1 241 ? -19.208 11.813 9.304 1.00 85.19 241 GLU A C 1
ATOM 1900 O O . GLU A 1 241 ? -18.731 11.296 8.294 1.00 85.19 241 GLU A O 1
ATOM 1905 N N . VAL A 1 242 ? -19.662 11.108 10.333 1.00 88.56 242 VAL A N 1
ATOM 1906 C CA . VAL A 1 242 ? -19.893 9.668 10.341 1.00 88.56 242 VAL A CA 1
ATOM 1907 C C . VAL A 1 242 ? -21.399 9.466 10.277 1.00 88.56 242 VAL A C 1
ATOM 1909 O O . VAL A 1 242 ? -22.124 9.969 11.140 1.00 88.56 242 VAL A O 1
ATOM 1912 N N . ASP A 1 243 ? -21.860 8.729 9.270 1.00 89.06 243 ASP A N 1
ATOM 1913 C CA . ASP A 1 243 ? -23.276 8.411 9.111 1.00 89.06 243 ASP A CA 1
ATOM 1914 C C . ASP A 1 243 ? -23.790 7.568 10.283 1.00 89.06 243 ASP A C 1
ATOM 1916 O O . ASP A 1 243 ? -23.131 6.631 10.749 1.00 89.06 243 ASP A O 1
ATOM 1920 N N . ASP A 1 244 ? -25.006 7.876 10.729 1.00 91.00 244 ASP A N 1
ATOM 1921 C CA . ASP A 1 244 ? -25.705 7.052 11.708 1.00 91.00 244 ASP A CA 1
ATOM 1922 C C . ASP A 1 244 ? -26.087 5.706 11.078 1.00 91.00 244 ASP A C 1
ATOM 1924 O O . ASP A 1 244 ? -26.694 5.647 10.005 1.00 91.00 244 ASP A O 1
ATOM 1928 N N . ALA A 1 245 ? -25.717 4.607 11.737 1.00 90.75 245 ALA A N 1
ATOM 1929 C CA . ALA A 1 245 ? -26.057 3.257 11.293 1.00 90.75 245 ALA A CA 1
ATOM 1930 C C . ALA A 1 245 ? -26.397 2.345 12.485 1.00 90.75 245 ALA A C 1
ATOM 1932 O O . ALA A 1 245 ? -25.635 1.416 12.796 1.00 90.75 245 ALA A O 1
ATOM 1933 N N . PRO A 1 246 ? -27.532 2.576 13.171 1.00 86.44 246 PRO A N 1
ATOM 1934 C CA . PRO A 1 246 ? -27.968 1.734 14.277 1.00 86.44 246 PRO A CA 1
ATOM 1935 C C . PRO A 1 246 ? -28.214 0.276 13.838 1.00 86.44 246 PRO A C 1
ATOM 1937 O O . PRO A 1 246 ? -28.622 0.036 12.700 1.00 86.44 246 PRO A O 1
ATOM 1940 N N . PRO A 1 247 ? -27.991 -0.713 14.726 1.00 92.06 247 PRO A N 1
ATOM 1941 C CA . PRO A 1 247 ? -27.513 -0.575 16.105 1.00 92.06 247 PRO A CA 1
ATOM 1942 C C . PRO A 1 247 ? -25.979 -0.475 16.228 1.00 92.06 247 PRO A C 1
ATOM 1944 O O . PRO A 1 247 ? -25.453 -0.570 17.332 1.00 92.06 247 PRO A O 1
ATOM 1947 N N . TYR A 1 248 ? -25.245 -0.330 15.121 1.00 92.12 248 TYR A N 1
ATOM 1948 C CA . TYR A 1 248 ? -23.789 -0.500 15.098 1.00 92.12 248 TYR A CA 1
ATOM 1949 C C . TYR A 1 248 ? -23.014 0.794 15.330 1.00 92.12 248 TYR A C 1
ATOM 1951 O O . TYR A 1 248 ? -22.008 0.784 16.035 1.00 92.12 248 TYR A O 1
ATOM 1959 N N . VAL A 1 249 ? -23.437 1.896 14.717 1.00 94.50 249 VAL A N 1
ATOM 1960 C CA . VAL A 1 249 ? -22.700 3.165 14.717 1.00 94.50 249 VAL A CA 1
ATOM 1961 C C . VAL A 1 249 ? -23.645 4.281 15.114 1.00 94.50 249 VAL A C 1
ATOM 1963 O O . VAL A 1 249 ? -24.730 4.384 14.547 1.00 94.50 249 VAL A O 1
ATOM 1966 N N . ARG A 1 250 ? -23.215 5.105 16.072 1.00 95.31 250 ARG A N 1
ATOM 1967 C CA . ARG A 1 250 ? -23.836 6.393 16.377 1.00 95.31 250 ARG A CA 1
ATOM 1968 C C . ARG A 1 250 ? -23.240 7.427 15.437 1.00 95.31 250 ARG A C 1
ATOM 1970 O O . ARG A 1 250 ? -22.030 7.618 15.477 1.00 95.31 250 ARG A O 1
ATOM 1977 N N . GLY A 1 251 ? -24.061 8.089 14.636 1.00 94.25 251 GLY A N 1
ATOM 1978 C CA . GLY A 1 251 ? -23.610 9.139 13.729 1.00 94.25 251 GLY A CA 1
ATOM 1979 C C . GLY A 1 251 ? -23.151 10.403 14.458 1.00 94.25 251 GLY A C 1
ATOM 1980 O O . GLY A 1 251 ? -23.450 10.615 15.637 1.00 94.25 251 GLY A O 1
ATOM 1981 N N . GLY A 1 252 ? -22.420 11.264 13.755 1.00 92.94 252 GLY A N 1
ATOM 1982 C CA . GLY A 1 252 ? -21.993 12.556 14.288 1.00 92.94 252 GLY A CA 1
ATOM 1983 C C . GLY A 1 252 ? -20.754 13.122 13.614 1.00 92.94 252 GLY A C 1
ATOM 1984 O O . GLY A 1 252 ? -20.197 12.533 12.691 1.00 92.94 252 GLY A O 1
ATOM 1985 N N . ARG A 1 253 ? -20.303 14.280 14.102 1.00 91.88 253 ARG A N 1
ATOM 1986 C CA . ARG A 1 253 ? -19.129 14.959 13.554 1.00 91.88 253 ARG A CA 1
ATOM 1987 C C . ARG A 1 253 ? -17.832 14.404 14.149 1.00 91.88 253 ARG A C 1
ATOM 1989 O O . ARG A 1 253 ? -17.709 14.339 15.371 1.00 91.88 253 ARG A O 1
ATOM 1996 N N . VAL A 1 254 ? -16.852 14.063 13.314 1.00 90.50 254 VAL A N 1
ATOM 1997 C CA . VAL A 1 254 ? -15.484 13.734 13.739 1.00 90.50 254 VAL A CA 1
ATOM 1998 C C . VAL A 1 254 ? -14.867 14.973 14.406 1.00 90.50 254 VAL A C 1
ATOM 2000 O O . VAL A 1 254 ? -14.808 16.037 13.779 1.00 90.50 254 VAL A O 1
ATOM 2003 N N . PRO A 1 255 ? -14.444 14.890 15.680 1.00 91.44 255 PRO A N 1
ATOM 2004 C CA . PRO A 1 255 ? -13.856 16.023 16.381 1.00 91.44 255 PRO A CA 1
ATOM 2005 C C . PRO A 1 255 ? -12.470 16.358 15.820 1.00 91.44 255 PRO A C 1
ATOM 2007 O O . PRO A 1 255 ? -11.732 15.478 15.390 1.00 91.44 255 PRO A O 1
ATOM 2010 N N . ALA A 1 256 ? -12.083 17.631 15.882 1.00 90.44 256 ALA A N 1
ATOM 2011 C CA . ALA A 1 256 ? -10.709 18.029 15.591 1.00 90.44 256 ALA A CA 1
ATOM 2012 C C . ALA A 1 256 ? -9.731 17.440 16.623 1.00 90.44 256 ALA A C 1
ATOM 2014 O O . ALA A 1 256 ? -10.054 17.305 17.807 1.00 90.44 256 ALA A O 1
ATOM 2015 N N . PHE A 1 257 ? -8.502 17.153 16.195 1.00 91.19 257 PHE A N 1
ATOM 2016 C CA . PHE A 1 257 ? -7.423 16.764 17.094 1.00 91.19 257 PHE A CA 1
ATOM 2017 C C . PHE A 1 257 ? -7.068 17.923 18.041 1.00 91.19 257 PHE A C 1
ATOM 2019 O O . PHE A 1 257 ? -6.495 18.936 17.634 1.00 91.19 257 PHE A O 1
ATOM 2026 N N . ALA A 1 258 ? -7.411 17.768 19.319 1.00 90.75 258 ALA A N 1
ATOM 2027 C CA . ALA A 1 258 ? -7.209 18.791 20.345 1.00 90.75 258 ALA A CA 1
ATOM 2028 C C . ALA A 1 258 ? -5.833 18.726 21.034 1.00 90.75 258 ALA A C 1
ATOM 2030 O O . ALA A 1 258 ? -5.483 19.650 21.764 1.00 90.75 258 ALA A O 1
ATOM 2031 N N . GLY A 1 259 ? -5.047 17.667 20.800 1.00 90.69 259 GLY A N 1
ATOM 2032 C CA . GLY A 1 259 ? -3.709 17.513 21.378 1.00 90.69 259 GLY A CA 1
ATOM 2033 C C . GLY A 1 259 ? -2.750 18.626 20.953 1.00 90.69 259 GLY A C 1
ATOM 2034 O O . GLY A 1 259 ? -3.000 19.345 19.985 1.00 90.69 259 GLY A O 1
ATOM 2035 N N . THR A 1 260 ? -1.648 18.798 21.673 1.00 89.94 260 THR A N 1
ATOM 2036 C CA . THR A 1 260 ? -0.616 19.797 21.376 1.00 89.94 260 THR A CA 1
ATOM 2037 C C . THR A 1 260 ? 0.214 19.428 20.147 1.00 89.94 260 THR A C 1
ATOM 2039 O O . THR A 1 260 ? 0.503 20.297 19.320 1.00 89.94 260 THR A O 1
ATOM 2042 N N . ALA A 1 261 ? 0.532 18.145 19.967 1.00 88.69 261 ALA A N 1
ATOM 2043 C CA . ALA A 1 261 ? 1.418 17.668 18.920 1.00 88.69 261 ALA A CA 1
ATOM 2044 C C . ALA A 1 261 ? 0.990 16.292 18.403 1.00 88.69 261 ALA A C 1
ATOM 2046 O O . ALA A 1 261 ? 1.062 15.291 19.112 1.00 88.69 261 ALA A O 1
ATOM 2047 N N . LEU A 1 262 ? 0.687 16.196 17.102 1.00 89.44 262 LEU A N 1
ATOM 2048 C CA . LEU A 1 262 ? 0.414 14.902 16.468 1.00 89.44 262 LEU A CA 1
ATOM 2049 C C . LEU A 1 262 ? 1.581 13.921 16.541 1.00 89.44 262 LEU A C 1
ATOM 2051 O O . LEU A 1 262 ? 1.381 12.750 16.266 1.00 89.44 262 LEU A O 1
ATOM 2055 N N . THR A 1 263 ? 2.794 14.350 16.884 1.00 92.69 263 THR A N 1
ATOM 2056 C CA . THR A 1 263 ? 3.934 13.452 17.112 1.00 92.69 263 THR A CA 1
ATOM 2057 C C . THR A 1 263 ? 3.886 12.755 18.475 1.00 92.69 263 THR A C 1
ATOM 2059 O O . THR A 1 263 ? 4.644 11.805 18.673 1.00 92.69 263 THR A O 1
ATOM 2062 N N . SER A 1 264 ? 2.994 13.162 19.385 1.00 96.50 264 SER A N 1
ATOM 2063 C CA . SER A 1 264 ? 2.789 12.517 20.683 1.00 96.50 264 SER A CA 1
ATOM 2064 C C . SER A 1 264 ? 1.980 11.226 20.548 1.00 96.50 264 SER A C 1
ATOM 2066 O O . SER A 1 264 ? 0.823 11.241 20.125 1.00 96.50 264 SER A O 1
ATOM 2068 N N . ILE A 1 265 ? 2.584 10.101 20.946 1.00 97.38 265 ILE A N 1
ATOM 2069 C CA . ILE A 1 265 ? 1.921 8.787 20.976 1.00 97.38 265 ILE A CA 1
ATOM 2070 C C . ILE A 1 265 ? 0.690 8.830 21.892 1.00 97.38 265 ILE A C 1
ATOM 2072 O O . ILE A 1 265 ? -0.370 8.334 21.515 1.00 97.38 265 ILE A O 1
ATOM 2076 N N . ASP A 1 266 ? 0.814 9.439 23.075 1.00 97.81 266 ASP A N 1
ATOM 2077 C CA . ASP A 1 266 ? -0.257 9.469 24.077 1.00 97.81 266 ASP A CA 1
ATOM 2078 C C . ASP A 1 266 ? -1.467 10.280 23.602 1.00 97.81 266 ASP A C 1
ATOM 2080 O O . ASP A 1 266 ? -2.608 9.855 23.789 1.00 97.81 266 ASP A O 1
ATOM 2084 N N . GLU A 1 267 ? -1.237 11.415 22.938 1.00 97.19 267 GLU A N 1
ATOM 2085 C CA . GLU A 1 267 ? -2.330 12.248 22.431 1.00 97.19 267 GLU A CA 1
ATOM 2086 C C . GLU A 1 267 ? -3.056 11.584 21.256 1.00 97.19 267 GLU A C 1
ATOM 2088 O O . GLU A 1 267 ? -4.287 11.605 21.206 1.00 97.19 267 GLU A O 1
ATOM 2093 N N . ARG A 1 268 ? -2.326 10.940 20.330 1.00 96.88 268 ARG A N 1
ATOM 2094 C CA . ARG A 1 268 ? -2.952 10.171 19.240 1.00 96.88 268 ARG A CA 1
ATOM 2095 C C . ARG A 1 268 ? -3.737 8.973 19.767 1.00 96.88 268 ARG A C 1
ATOM 2097 O O . ARG A 1 268 ? -4.846 8.717 19.302 1.00 96.88 268 ARG A O 1
ATOM 2104 N N . TRP A 1 269 ? -3.196 8.270 20.762 1.00 98.25 269 TRP A N 1
ATOM 2105 C CA . TRP A 1 269 ? -3.893 7.170 21.426 1.00 98.25 269 TRP A CA 1
ATOM 2106 C C . TRP A 1 269 ? -5.186 7.649 22.088 1.00 98.25 269 TRP A C 1
ATOM 2108 O O . TRP A 1 269 ? -6.247 7.066 21.877 1.00 98.25 269 TRP A O 1
ATOM 2118 N N . HIS A 1 270 ? -5.122 8.749 22.838 1.00 97.69 270 HIS A N 1
ATOM 2119 C CA . HIS A 1 270 ? -6.298 9.330 23.474 1.00 97.69 270 HIS A CA 1
ATOM 2120 C C . HIS A 1 270 ? -7.358 9.715 22.439 1.00 97.69 270 HIS A C 1
ATOM 2122 O O . HIS A 1 270 ? -8.527 9.367 22.594 1.00 97.69 270 HIS A O 1
ATOM 2128 N N . TYR A 1 271 ? -6.946 10.377 21.356 1.00 96.12 271 TYR A N 1
ATOM 2129 C CA . TYR A 1 271 ? -7.841 10.744 20.266 1.00 96.12 271 TYR A CA 1
ATOM 2130 C C . TYR A 1 271 ? -8.550 9.519 19.667 1.00 96.12 271 TYR A C 1
ATOM 2132 O O . TYR A 1 271 ? -9.774 9.521 19.552 1.00 96.12 271 TYR A O 1
ATOM 2140 N N . GLY A 1 272 ? -7.823 8.434 19.375 1.00 96.44 272 GLY A N 1
ATOM 2141 C CA . GLY A 1 272 ? -8.428 7.196 18.873 1.00 96.44 272 GLY A CA 1
ATOM 2142 C C . GLY A 1 272 ? -9.429 6.562 19.851 1.00 96.44 272 GLY A C 1
ATOM 2143 O O . GLY A 1 272 ? -10.507 6.137 19.432 1.00 96.44 272 GLY A O 1
ATOM 2144 N N . MET A 1 273 ? -9.135 6.568 21.158 1.00 98.12 273 MET A N 1
ATOM 2145 C CA . MET A 1 273 ? -10.073 6.081 22.181 1.00 98.12 273 MET A CA 1
ATOM 2146 C C . MET A 1 273 ? -11.333 6.951 22.290 1.00 98.12 273 MET A C 1
ATOM 2148 O O . MET A 1 273 ? -12.436 6.422 22.459 1.00 98.12 273 MET A O 1
ATOM 2152 N N . VAL A 1 274 ? -11.193 8.275 22.155 1.00 96.88 274 VAL A N 1
ATOM 2153 C CA . VAL A 1 274 ? -12.328 9.207 22.106 1.00 96.88 274 VAL A CA 1
ATOM 2154 C C . VAL A 1 274 ? -13.203 8.922 20.891 1.00 96.88 274 VAL A C 1
ATOM 2156 O O . VAL A 1 274 ? -14.418 8.832 21.055 1.00 96.88 274 VAL A O 1
ATOM 2159 N N . LEU A 1 275 ? -12.620 8.705 19.706 1.00 95.25 275 LEU A N 1
ATOM 2160 C CA . LEU A 1 275 ? -13.385 8.338 18.509 1.00 95.25 275 LEU A CA 1
ATOM 2161 C C . LEU A 1 275 ? -14.166 7.036 18.723 1.00 95.25 275 LEU A C 1
ATOM 2163 O O . LEU A 1 275 ? -15.376 7.006 18.502 1.00 95.25 275 LEU A O 1
ATOM 2167 N N . ALA A 1 276 ? -13.510 5.980 19.214 1.00 95.88 276 ALA A N 1
ATOM 2168 C CA . ALA A 1 276 ? -14.178 4.707 19.486 1.00 95.88 276 ALA A CA 1
ATOM 2169 C C . ALA A 1 276 ? -15.378 4.893 20.433 1.00 95.88 276 ALA A C 1
ATOM 2171 O O . ALA A 1 276 ? -16.471 4.398 20.160 1.00 95.88 276 ALA A O 1
ATOM 2172 N N . ASN A 1 277 ? -15.204 5.650 21.519 1.00 97.12 277 ASN A N 1
ATOM 2173 C CA . ASN A 1 277 ? -16.272 5.934 22.479 1.00 97.12 277 ASN A CA 1
ATOM 2174 C C . ASN A 1 277 ? -17.382 6.820 21.895 1.00 97.12 277 ASN A C 1
ATOM 2176 O O . ASN A 1 277 ? -18.560 6.616 22.182 1.00 97.12 277 ASN A O 1
ATOM 2180 N N . MET A 1 278 ? -17.023 7.800 21.067 1.00 96.19 278 MET A N 1
ATOM 2181 C CA . MET A 1 278 ? -17.959 8.742 20.465 1.00 96.19 278 MET A CA 1
ATOM 2182 C C . MET A 1 278 ? -18.863 8.076 19.426 1.00 96.19 278 MET A C 1
ATOM 2184 O O . MET A 1 278 ? -20.055 8.364 19.406 1.00 96.19 278 MET A O 1
ATOM 2188 N N . PHE A 1 279 ? -18.354 7.162 18.610 1.00 96.25 279 PHE A N 1
ATOM 2189 C CA . PHE A 1 279 ? -19.144 6.572 17.522 1.00 96.25 279 PHE A CA 1
ATOM 2190 C C . PHE A 1 279 ? -19.773 5.216 17.879 1.00 96.25 279 PHE A C 1
ATOM 2192 O O . PHE A 1 279 ? -20.569 4.679 17.112 1.00 96.25 279 PHE A O 1
ATOM 2199 N N . THR A 1 280 ? -19.487 4.676 19.068 1.00 95.94 280 THR A N 1
ATOM 2200 C CA . THR A 1 280 ? -20.161 3.477 19.592 1.00 95.94 280 THR A CA 1
ATOM 2201 C C . THR A 1 280 ? -21.506 3.843 20.236 1.00 95.94 280 THR A C 1
ATOM 2203 O O . THR A 1 280 ? -21.529 4.677 21.147 1.00 95.94 280 THR A O 1
ATOM 2206 N N . PRO A 1 281 ? -22.629 3.210 19.849 1.00 93.81 281 PRO A N 1
ATOM 2207 C CA . PRO A 1 281 ? -23.902 3.355 20.557 1.00 93.81 281 PRO A CA 1
ATOM 2208 C C . PRO A 1 281 ? -23.775 2.954 22.034 1.00 93.81 281 PRO A C 1
ATOM 2210 O O . PRO A 1 281 ? -23.298 1.868 22.345 1.00 93.81 281 PRO A O 1
ATOM 2213 N N . GLY A 1 282 ? -24.159 3.852 22.947 1.00 92.50 282 GLY A N 1
ATOM 2214 C CA . GLY A 1 282 ? -23.979 3.664 24.397 1.00 92.50 282 GLY A CA 1
ATOM 2215 C C . GLY A 1 282 ? -22.554 3.910 24.923 1.00 92.50 282 GLY A C 1
ATOM 2216 O O . GLY A 1 282 ? -22.354 3.937 26.133 1.00 92.50 282 GLY A O 1
ATOM 2217 N N . GLY A 1 283 ? -21.579 4.164 24.044 1.00 94.75 283 GLY A N 1
ATOM 2218 C CA . GLY A 1 283 ? -20.172 4.361 24.402 1.00 94.75 283 GLY A CA 1
ATOM 2219 C C . GLY A 1 283 ? -19.406 3.060 24.669 1.00 94.75 283 GLY A C 1
ATOM 2220 O O . GLY A 1 283 ? -19.953 1.962 24.635 1.00 94.75 283 GLY A O 1
ATOM 2221 N N . THR A 1 284 ? -18.101 3.181 24.918 1.00 95.00 284 THR A N 1
ATOM 2222 C CA . THR A 1 284 ? -17.209 2.056 25.267 1.00 95.00 284 THR A CA 1
ATOM 2223 C C . THR A 1 284 ? -16.915 1.968 26.765 1.00 95.00 284 THR A C 1
ATOM 2225 O O . THR A 1 284 ? -16.191 1.073 27.206 1.00 95.00 284 THR A O 1
ATOM 2228 N N . GLY A 1 285 ? -17.399 2.934 27.554 1.00 96.00 285 GLY A N 1
ATOM 2229 C CA . GLY A 1 285 ? -16.983 3.136 28.944 1.00 96.00 285 GLY A CA 1
ATOM 2230 C C . GLY A 1 285 ? -15.580 3.740 29.084 1.00 96.00 285 GLY A C 1
ATOM 2231 O O . GLY A 1 285 ? -15.053 3.815 30.194 1.00 96.00 285 GLY A O 1
ATOM 2232 N N . TYR A 1 286 ? -14.952 4.173 27.983 1.00 97.69 286 TYR A N 1
ATOM 2233 C CA . TYR A 1 286 ? -13.694 4.908 28.049 1.00 97.69 286 TYR A CA 1
ATOM 2234 C C . TYR A 1 286 ? -13.898 6.248 28.762 1.00 97.69 286 TYR A C 1
ATOM 2236 O O . TYR A 1 286 ? -14.729 7.071 28.382 1.00 97.69 286 TYR A O 1
ATOM 2244 N N . ASN A 1 287 ? -13.084 6.461 29.788 1.00 96.94 287 ASN A N 1
ATOM 2245 C CA . ASN A 1 287 ? -13.021 7.692 30.562 1.00 96.94 287 ASN A CA 1
ATOM 2246 C C . ASN A 1 287 ? -11.582 8.227 30.537 1.00 96.94 287 ASN A C 1
ATOM 2248 O O . ASN A 1 287 ? -10.714 7.596 31.151 1.00 96.94 287 ASN A O 1
ATOM 2252 N N . PRO A 1 288 ? -11.322 9.374 29.892 1.00 95.56 288 PRO A N 1
ATOM 2253 C CA . PRO A 1 288 ? -9.980 9.933 29.782 1.00 95.56 288 PRO A CA 1
ATOM 2254 C C . PRO A 1 288 ? -9.370 10.400 31.109 1.00 95.56 288 PRO A C 1
ATOM 2256 O O . PRO A 1 288 ? -8.151 10.514 31.214 1.00 95.56 288 PRO A O 1
ATOM 2259 N N . ALA A 1 289 ? -10.178 10.658 32.139 1.00 96.44 289 ALA A N 1
ATOM 2260 C CA . ALA A 1 289 ? -9.669 11.045 33.452 1.00 96.44 289 ALA A CA 1
ATOM 2261 C C . ALA A 1 289 ? -8.997 9.870 34.178 1.00 96.44 289 ALA A C 1
ATOM 2263 O O . ALA A 1 289 ? -8.047 10.084 34.928 1.00 96.44 289 ALA A O 1
ATOM 2264 N N . ILE A 1 290 ? -9.447 8.640 33.912 1.00 97.12 290 ILE A N 1
ATOM 2265 C CA . ILE A 1 290 ? -9.049 7.432 34.651 1.00 97.12 290 ILE A CA 1
ATOM 2266 C C . ILE A 1 290 ? -8.174 6.522 33.790 1.00 97.12 290 ILE A C 1
ATOM 2268 O O . ILE A 1 290 ? -7.142 6.033 34.241 1.00 97.12 290 ILE A O 1
ATOM 2272 N N . HIS A 1 291 ? -8.567 6.297 32.539 1.00 97.88 291 HIS A N 1
ATOM 2273 C CA . HIS A 1 291 ? -7.852 5.385 31.662 1.00 97.88 291 HIS A CA 1
ATOM 2274 C C . HIS A 1 291 ? -6.581 6.045 31.127 1.00 97.88 291 HIS A C 1
ATOM 2276 O O . HIS A 1 291 ? -6.563 7.214 30.725 1.00 97.88 291 HIS A O 1
ATOM 2282 N N . ARG A 1 292 ? -5.496 5.274 31.119 1.00 97.94 292 ARG A N 1
ATOM 2283 C CA . ARG A 1 292 ? -4.179 5.678 30.622 1.00 97.94 292 ARG A CA 1
ATOM 2284 C C . ARG A 1 292 ? -3.731 4.700 29.551 1.00 97.94 292 ARG A C 1
ATOM 2286 O O . ARG A 1 292 ? -4.164 3.548 29.553 1.00 97.94 292 ARG A O 1
ATOM 2293 N N . ARG A 1 293 ? -2.879 5.164 28.636 1.00 98.19 293 ARG A N 1
ATOM 2294 C CA . ARG A 1 293 ? -2.329 4.296 27.599 1.00 98.19 293 ARG A CA 1
ATOM 2295 C C . ARG A 1 293 ? -1.508 3.183 28.261 1.00 98.19 293 ARG A C 1
ATOM 2297 O O . ARG A 1 293 ? -0.573 3.504 28.996 1.00 98.19 293 ARG A O 1
ATOM 2304 N N . PRO A 1 294 ? -1.821 1.899 28.021 1.00 98.38 294 PRO A N 1
ATOM 2305 C CA . PRO A 1 294 ? -0.995 0.811 28.529 1.00 98.38 294 PRO A CA 1
ATOM 2306 C C . PRO A 1 294 ? 0.363 0.802 27.818 1.00 98.38 294 PRO A C 1
ATOM 2308 O O . PRO A 1 294 ? 0.454 1.173 26.647 1.00 98.38 294 PRO A O 1
ATOM 2311 N N . ALA A 1 295 ? 1.425 0.364 28.492 1.00 98.06 295 ALA A N 1
ATOM 2312 C CA . ALA A 1 295 ? 2.720 0.188 27.840 1.00 98.06 295 ALA A CA 1
ATOM 2313 C C . ALA A 1 295 ? 2.626 -0.922 26.772 1.00 98.06 295 ALA A C 1
ATOM 2315 O O . ALA A 1 295 ? 2.086 -1.991 27.066 1.00 98.06 295 ALA A O 1
ATOM 2316 N N . PRO A 1 296 ? 3.124 -0.699 25.543 1.00 97.81 296 PRO A N 1
ATOM 2317 C CA . PRO A 1 296 ? 3.140 -1.742 24.530 1.00 97.81 296 PRO A CA 1
ATOM 2318 C C . PRO A 1 296 ? 4.232 -2.780 24.856 1.00 97.81 296 PRO A C 1
ATOM 2320 O O . PRO A 1 296 ? 5.204 -2.460 25.551 1.00 97.81 296 PRO A O 1
ATOM 2323 N N . PRO A 1 297 ? 4.137 -4.010 24.328 1.00 97.94 297 PRO A N 1
ATOM 2324 C CA . PRO A 1 297 ? 5.199 -5.003 24.450 1.00 97.94 297 PRO A CA 1
ATOM 2325 C C . PRO A 1 297 ? 6.551 -4.510 23.908 1.00 97.94 297 PRO A C 1
ATOM 2327 O O . PRO A 1 297 ? 6.612 -3.707 22.975 1.00 97.94 297 PRO A O 1
ATOM 2330 N N . ALA A 1 298 ? 7.650 -5.068 24.430 1.00 97.50 298 ALA A N 1
ATOM 2331 C CA . ALA A 1 298 ? 9.019 -4.660 24.089 1.00 97.50 298 ALA A CA 1
ATOM 2332 C C . ALA A 1 298 ? 9.326 -4.677 22.577 1.00 97.50 298 ALA A C 1
ATOM 2334 O O . ALA A 1 298 ? 10.079 -3.831 22.098 1.00 97.50 298 ALA A O 1
ATOM 2335 N N . GLY A 1 299 ? 8.704 -5.588 21.817 1.00 97.50 299 GLY A N 1
ATOM 2336 C CA . GLY A 1 299 ? 8.856 -5.672 20.360 1.00 97.50 299 GLY A CA 1
ATOM 2337 C C . GLY A 1 299 ? 8.414 -4.413 19.599 1.00 97.50 299 GLY A C 1
ATOM 2338 O O . GLY A 1 299 ? 8.940 -4.126 18.525 1.00 97.50 299 GLY A O 1
ATOM 2339 N N . TYR A 1 300 ? 7.473 -3.638 20.148 1.00 97.81 300 TYR A N 1
ATOM 2340 C CA . TYR A 1 300 ? 7.058 -2.357 19.565 1.00 97.81 300 TYR A CA 1
ATOM 2341 C C . TYR A 1 300 ? 8.048 -1.237 19.885 1.00 97.81 300 TYR A C 1
ATOM 2343 O O . TYR A 1 300 ? 8.225 -0.328 19.082 1.00 97.81 300 TYR A O 1
ATOM 2351 N N . LEU A 1 301 ? 8.713 -1.310 21.040 1.00 96.56 301 LEU A N 1
ATOM 2352 C CA . LEU A 1 301 ? 9.660 -0.292 21.499 1.00 96.56 301 LEU A CA 1
ATOM 2353 C C . LEU A 1 301 ? 11.019 -0.400 20.798 1.00 96.56 301 LEU A C 1
ATOM 2355 O O . LEU A 1 301 ? 11.675 0.612 20.576 1.00 96.56 301 LEU A O 1
ATOM 2359 N N . ASN A 1 302 ? 11.442 -1.615 20.441 1.00 96.06 302 ASN A N 1
ATOM 2360 C CA . ASN A 1 302 ? 12.738 -1.872 19.805 1.00 96.06 302 ASN A CA 1
ATOM 2361 C C . ASN A 1 302 ? 12.670 -2.003 18.269 1.00 96.06 302 ASN A C 1
ATOM 2363 O O . ASN A 1 302 ? 13.676 -2.320 17.639 1.00 96.06 302 ASN A O 1
ATOM 2367 N N . GLY A 1 303 ? 11.495 -1.793 17.665 1.00 95.00 303 GLY A N 1
ATOM 2368 C CA . GLY A 1 303 ? 11.290 -1.870 16.216 1.00 95.00 303 GLY A CA 1
ATOM 2369 C C . GLY A 1 303 ? 11.140 -3.285 15.643 1.00 95.00 303 GLY A C 1
ATOM 2370 O O . GLY A 1 303 ? 10.931 -3.417 14.437 1.00 95.00 303 GLY A O 1
ATOM 2371 N N . ALA A 1 304 ? 11.185 -4.343 16.460 1.00 97.38 304 ALA A N 1
ATOM 2372 C CA . ALA A 1 304 ? 11.028 -5.718 15.981 1.00 97.38 304 ALA A CA 1
ATOM 2373 C C . ALA A 1 304 ? 9.662 -5.959 15.317 1.00 97.38 304 ALA A C 1
ATOM 2375 O O . ALA A 1 304 ? 9.590 -6.644 14.299 1.00 97.38 304 ALA A O 1
ATOM 2376 N N . GLU A 1 305 ? 8.582 -5.377 15.846 1.00 97.62 305 GLU A N 1
ATOM 2377 C CA . GLU A 1 305 ? 7.253 -5.488 15.225 1.00 97.62 305 GLU A CA 1
ATOM 2378 C C . GLU A 1 305 ? 7.153 -4.692 13.917 1.00 97.62 305 GLU A C 1
ATOM 2380 O O . GLU A 1 305 ? 6.509 -5.149 12.973 1.00 97.62 305 GLU A O 1
ATOM 2385 N N . LEU A 1 306 ? 7.845 -3.550 13.810 1.00 96.31 306 LEU A N 1
ATOM 2386 C CA . LEU A 1 306 ? 7.912 -2.785 12.560 1.00 96.31 306 LEU A CA 1
ATOM 2387 C C . LEU A 1 306 ? 8.681 -3.555 11.477 1.00 96.31 306 LEU A C 1
ATOM 2389 O O . LEU A 1 306 ? 8.269 -3.567 10.323 1.00 96.31 306 LEU A O 1
ATOM 2393 N N . ALA A 1 307 ? 9.749 -4.262 11.848 1.00 95.50 307 ALA A N 1
ATOM 2394 C CA . ALA A 1 307 ? 10.519 -5.093 10.921 1.00 95.50 307 ALA A CA 1
ATOM 2395 C C . ALA A 1 307 ? 9.739 -6.313 10.390 1.00 95.50 307 ALA A C 1
ATOM 2397 O O . ALA A 1 307 ? 10.107 -6.884 9.363 1.00 95.50 30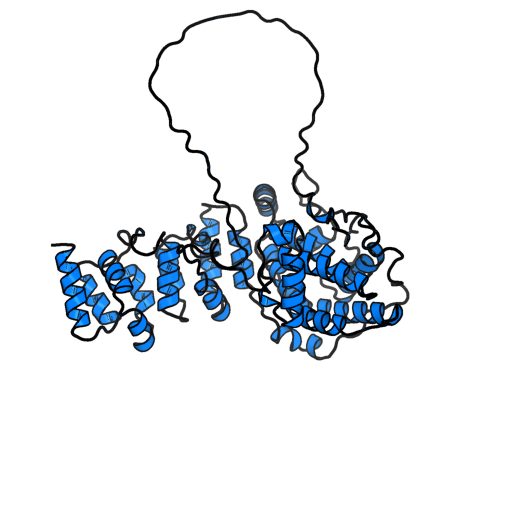7 ALA A O 1
ATOM 2398 N N . ARG A 1 308 ? 8.666 -6.731 11.078 1.00 95.31 308 ARG A N 1
ATOM 2399 C CA . ARG A 1 308 ? 7.802 -7.845 10.650 1.00 95.31 308 ARG A CA 1
ATOM 2400 C C . ARG A 1 308 ? 6.751 -7.438 9.628 1.00 95.31 308 ARG A C 1
ATOM 2402 O O . ARG A 1 308 ? 6.250 -8.303 8.908 1.00 95.31 308 ARG A O 1
ATOM 2409 N N . VAL A 1 309 ? 6.395 -6.158 9.570 1.00 94.00 309 VAL A N 1
ATOM 2410 C CA . VAL A 1 309 ? 5.456 -5.659 8.567 1.00 94.00 309 VAL A CA 1
ATOM 2411 C C . VAL A 1 309 ? 6.190 -5.204 7.321 1.00 94.00 309 VAL A C 1
ATOM 2413 O O . VAL A 1 309 ? 7.361 -4.829 7.337 1.00 94.00 309 VAL A O 1
ATOM 2416 N N . ARG A 1 310 ? 5.488 -5.249 6.193 1.00 88.75 310 ARG A N 1
ATOM 2417 C CA . ARG A 1 310 ? 6.066 -4.827 4.930 1.00 88.75 310 ARG A CA 1
ATOM 2418 C C . ARG A 1 310 ? 5.959 -3.311 4.810 1.00 88.75 310 ARG A C 1
ATOM 2420 O O . ARG A 1 310 ? 4.867 -2.793 4.613 1.00 88.75 310 ARG A O 1
ATOM 2427 N N . ILE A 1 311 ? 7.090 -2.620 4.835 1.00 91.31 311 ILE A N 1
ATOM 2428 C CA . ILE A 1 311 ? 7.167 -1.204 4.455 1.00 91.31 311 ILE A CA 1
ATOM 2429 C C . ILE A 1 311 ? 7.499 -1.070 2.964 1.00 91.31 311 ILE A C 1
ATOM 2431 O O . ILE A 1 311 ? 8.191 -1.916 2.392 1.00 91.31 311 ILE A O 1
ATOM 2435 N N . ARG A 1 312 ? 6.945 -0.042 2.317 1.00 93.31 312 ARG A N 1
ATOM 2436 C CA . ARG A 1 312 ? 7.176 0.271 0.894 1.00 93.31 312 ARG A CA 1
ATOM 2437 C C . ARG A 1 312 ? 7.121 1.791 0.639 1.00 93.31 312 ARG A C 1
ATOM 2439 O O . ARG A 1 312 ? 6.278 2.263 -0.129 1.00 93.31 312 ARG A O 1
ATOM 2446 N N . PRO A 1 313 ? 7.952 2.578 1.345 1.00 93.81 313 PRO A N 1
ATOM 2447 C CA . PRO A 1 313 ? 7.854 4.039 1.362 1.00 93.81 313 PRO A CA 1
ATOM 2448 C C . PRO A 1 313 ? 7.992 4.654 -0.035 1.00 93.81 313 PRO A C 1
ATOM 2450 O O . PRO A 1 313 ? 7.257 5.576 -0.395 1.00 93.81 313 PRO A O 1
ATOM 2453 N N . HIS A 1 314 ? 8.898 4.127 -0.864 1.00 95.44 314 HIS A N 1
ATOM 2454 C CA . HIS A 1 314 ? 9.124 4.654 -2.206 1.00 95.44 314 HIS A CA 1
ATOM 2455 C C . HIS A 1 314 ? 7.989 4.271 -3.151 1.00 95.44 314 HIS A C 1
ATOM 2457 O O . HIS A 1 314 ? 7.587 5.093 -3.974 1.00 95.44 314 HIS A O 1
ATOM 2463 N N . LEU A 1 315 ? 7.419 3.071 -3.005 1.00 93.75 315 LEU A N 1
ATOM 2464 C CA . LEU A 1 315 ? 6.270 2.672 -3.813 1.00 93.75 315 LEU A CA 1
ATOM 2465 C C . LEU A 1 315 ? 5.007 3.466 -3.457 1.00 93.75 315 LEU A C 1
ATOM 2467 O O . LEU A 1 315 ? 4.277 3.873 -4.354 1.00 93.75 315 LEU A O 1
ATOM 2471 N N . HIS A 1 316 ? 4.774 3.757 -2.175 1.00 93.75 316 HIS A N 1
ATOM 2472 C CA . HIS A 1 316 ? 3.661 4.618 -1.758 1.00 93.75 316 HIS A CA 1
ATOM 2473 C C . HIS A 1 316 ? 3.826 6.059 -2.244 1.00 93.75 316 HIS A C 1
ATOM 2475 O O . HIS A 1 316 ? 2.840 6.694 -2.615 1.00 93.75 316 HIS A O 1
ATOM 2481 N N . ARG A 1 317 ? 5.065 6.566 -2.295 1.00 93.19 317 ARG A N 1
ATOM 2482 C CA . ARG A 1 317 ? 5.364 7.867 -2.909 1.00 93.19 317 ARG A CA 1
ATOM 2483 C C . ARG A 1 317 ? 5.154 7.854 -4.418 1.00 93.19 317 ARG A C 1
ATOM 2485 O O . ARG A 1 317 ? 4.650 8.832 -4.961 1.00 93.19 317 ARG A O 1
ATOM 2492 N N . LEU A 1 318 ? 5.489 6.751 -5.087 1.00 92.94 318 LEU A N 1
ATOM 2493 C CA . LEU A 1 318 ? 5.185 6.576 -6.503 1.00 92.94 318 LEU A CA 1
ATOM 2494 C C . LEU A 1 318 ? 3.672 6.567 -6.747 1.00 92.94 318 LEU A C 1
ATOM 2496 O O . LEU A 1 318 ? 3.209 7.261 -7.644 1.00 92.94 318 LEU A O 1
ATOM 2500 N N . ASP A 1 319 ? 2.907 5.823 -5.943 1.00 90.44 319 ASP A N 1
ATOM 2501 C CA . ASP A 1 319 ? 1.443 5.799 -6.027 1.00 90.44 319 ASP A CA 1
ATOM 2502 C C . ASP A 1 319 ? 0.863 7.215 -5.865 1.00 90.44 319 ASP A C 1
ATOM 2504 O O . ASP A 1 319 ? 0.054 7.631 -6.688 1.00 90.44 319 ASP A O 1
ATOM 2508 N N . ALA A 1 320 ? 1.328 7.977 -4.866 1.00 88.31 320 ALA A N 1
ATOM 2509 C CA . ALA A 1 320 ? 0.918 9.369 -4.657 1.00 88.31 320 ALA A CA 1
ATOM 2510 C C . ALA A 1 320 ? 1.226 10.261 -5.871 1.00 88.31 320 ALA A C 1
ATOM 2512 O O . ALA A 1 320 ? 0.344 10.951 -6.377 1.00 88.31 320 ALA A O 1
ATOM 2513 N N . ALA A 1 321 ? 2.454 10.194 -6.396 1.00 88.06 321 ALA A N 1
ATOM 2514 C CA . ALA A 1 321 ? 2.845 10.975 -7.566 1.00 88.06 321 ALA A CA 1
ATOM 2515 C C . ALA A 1 321 ? 1.987 10.633 -8.798 1.00 88.06 321 ALA A C 1
ATOM 2517 O O . ALA A 1 321 ? 1.557 11.526 -9.524 1.00 88.06 321 ALA A O 1
ATOM 2518 N N . LEU A 1 322 ? 1.706 9.347 -9.028 1.00 86.00 322 LEU A N 1
ATOM 2519 C CA . LEU A 1 322 ? 0.924 8.907 -10.183 1.00 86.00 322 LEU A CA 1
ATOM 2520 C C . LEU A 1 322 ? -0.573 9.190 -10.044 1.00 86.00 322 LEU A C 1
ATOM 2522 O O . LEU A 1 322 ? -1.245 9.324 -11.069 1.00 86.00 322 LEU A O 1
ATOM 2526 N N . ASP A 1 323 ? -1.122 9.194 -8.826 1.00 81.75 323 ASP A N 1
ATOM 2527 C CA . ASP A 1 323 ? -2.537 9.501 -8.572 1.00 81.75 323 ASP A CA 1
ATOM 2528 C C . ASP A 1 323 ? -2.823 10.997 -8.779 1.00 81.75 323 ASP A C 1
ATOM 2530 O O . ASP A 1 323 ? -3.944 11.360 -9.137 1.00 81.75 323 ASP A O 1
ATOM 2534 N N . GLY A 1 324 ? -1.800 11.850 -8.645 1.00 70.25 324 GLY A N 1
ATOM 2535 C CA . GLY A 1 324 ? -1.979 13.281 -8.459 1.00 70.25 324 GLY A CA 1
ATOM 2536 C C . GLY A 1 324 ? -2.264 14.158 -9.685 1.00 70.25 324 GLY A C 1
ATOM 2537 O O . GLY A 1 324 ? -1.704 15.253 -9.796 1.00 70.25 324 GLY A O 1
ATOM 2538 N N . GLY A 1 325 ? -3.076 13.663 -10.628 1.00 60.97 325 GLY A N 1
ATOM 2539 C CA . GLY A 1 325 ? -3.803 14.430 -11.657 1.00 60.97 325 GLY A CA 1
ATOM 2540 C C . GLY A 1 325 ? -3.012 15.159 -12.757 1.00 60.97 325 GLY A C 1
ATOM 2541 O O . GLY A 1 325 ? -3.563 15.407 -13.828 1.00 60.97 325 GLY A O 1
ATOM 2542 N N . ALA A 1 326 ? -1.731 15.466 -12.555 1.00 59.44 326 ALA A N 1
ATOM 2543 C CA . ALA A 1 326 ? -0.930 16.333 -13.423 1.00 59.44 326 ALA A CA 1
ATOM 2544 C C . ALA A 1 326 ? -0.331 15.599 -14.641 1.00 59.44 326 ALA A C 1
ATOM 2546 O O . ALA A 1 326 ? 0.867 15.697 -14.930 1.00 59.44 326 ALA A O 1
ATOM 2547 N N . PHE A 1 327 ? -1.156 14.837 -15.366 1.00 56.69 327 PHE A N 1
ATOM 2548 C CA . PHE A 1 327 ? -0.730 14.162 -16.592 1.00 56.69 327 PHE A CA 1
ATOM 2549 C C . PHE A 1 327 ? -0.156 15.177 -17.595 1.00 56.69 327 PHE A C 1
ATOM 2551 O O . PHE A 1 327 ? -0.829 16.118 -18.002 1.00 56.69 327 PHE A O 1
ATOM 2558 N N . GLY A 1 328 ? 1.105 14.972 -17.991 1.00 58.28 328 GLY A N 1
ATOM 2559 C CA . GLY A 1 328 ? 1.824 15.826 -18.944 1.00 58.28 328 GLY A CA 1
ATOM 2560 C C . GLY A 1 328 ? 2.721 16.898 -18.316 1.00 58.28 328 GLY A C 1
ATOM 2561 O O . GLY A 1 328 ? 3.473 17.552 -19.039 1.00 58.28 328 GLY A O 1
ATOM 2562 N N . ALA A 1 329 ? 2.713 17.066 -16.991 1.00 68.00 329 ALA A N 1
ATOM 2563 C CA . ALA A 1 329 ? 3.601 18.020 -16.342 1.00 68.00 329 ALA A CA 1
ATOM 2564 C C . ALA A 1 329 ? 5.056 17.511 -16.309 1.00 68.00 329 ALA A C 1
ATOM 2566 O O . ALA A 1 329 ? 5.356 16.448 -15.768 1.00 68.00 329 ALA A O 1
ATOM 2567 N N . THR A 1 330 ? 5.992 18.294 -16.849 1.00 69.56 330 THR A N 1
ATOM 2568 C CA . THR A 1 330 ? 7.417 17.913 -16.947 1.00 69.56 330 THR A CA 1
ATOM 2569 C C . THR A 1 330 ? 8.089 17.706 -15.587 1.00 69.56 330 THR A C 1
ATOM 2571 O O . THR A 1 330 ? 8.996 16.880 -15.462 1.00 69.56 330 THR A O 1
ATOM 2574 N N . TRP A 1 331 ? 7.645 18.429 -14.554 1.00 75.69 331 TRP A N 1
ATOM 2575 C CA . TRP A 1 331 ? 8.134 18.253 -13.185 1.00 75.69 331 TRP A CA 1
ATOM 2576 C C . TRP A 1 331 ? 7.760 16.874 -12.623 1.00 75.69 331 TRP A C 1
ATOM 2578 O O . TRP A 1 331 ? 8.575 16.263 -11.930 1.00 75.69 331 TRP A O 1
ATOM 2588 N N . LEU A 1 332 ? 6.585 16.349 -12.990 1.00 83.06 332 LEU A N 1
ATOM 2589 C CA . LEU A 1 332 ? 6.102 15.056 -12.521 1.00 83.06 332 LEU A CA 1
ATOM 2590 C C . LEU A 1 332 ? 6.952 13.917 -13.097 1.00 83.06 332 LEU A C 1
ATOM 2592 O O . LEU A 1 332 ? 7.312 13.002 -12.363 1.00 83.06 332 LEU A O 1
ATOM 2596 N N . SER A 1 333 ? 7.378 14.002 -14.365 1.00 86.75 333 SER A N 1
ATOM 2597 C CA . SER A 1 333 ? 8.288 13.007 -14.954 1.00 86.75 333 SER A CA 1
ATOM 2598 C C . SER A 1 333 ? 9.622 12.939 -14.200 1.00 86.75 333 SER A C 1
ATOM 2600 O O . SER A 1 333 ? 10.110 11.846 -13.922 1.00 86.75 333 SER A O 1
ATOM 2602 N N . ARG A 1 334 ? 10.199 14.090 -13.817 1.00 89.62 334 ARG A N 1
ATOM 2603 C CA . ARG A 1 334 ? 11.456 14.130 -13.045 1.00 89.62 334 ARG A CA 1
ATOM 2604 C C . ARG A 1 334 ? 11.287 13.550 -11.645 1.00 89.62 334 ARG A C 1
ATOM 2606 O O . ARG A 1 334 ? 12.162 12.820 -11.184 1.00 89.62 334 ARG A O 1
ATOM 2613 N N . GLU A 1 335 ? 10.183 13.867 -10.970 1.00 90.25 335 GLU A N 1
ATOM 2614 C CA . GLU A 1 335 ? 9.903 13.308 -9.646 1.00 90.25 335 GLU A CA 1
ATOM 2615 C C . GLU A 1 335 ? 9.697 11.791 -9.718 1.00 90.25 335 GLU A C 1
ATOM 2617 O O . GLU A 1 335 ? 10.334 11.051 -8.968 1.00 90.25 335 GLU A O 1
ATOM 2622 N N . VAL A 1 336 ? 8.871 11.316 -10.655 1.00 93.31 336 VAL A N 1
ATOM 2623 C CA . VAL A 1 336 ? 8.626 9.885 -10.875 1.00 93.31 336 VAL A CA 1
ATOM 2624 C C . VAL A 1 336 ? 9.935 9.157 -11.183 1.00 93.31 336 VAL A C 1
ATOM 2626 O O . VAL A 1 336 ? 10.220 8.141 -10.555 1.00 93.31 336 VAL A O 1
ATOM 2629 N N . GLU A 1 337 ? 10.779 9.687 -12.072 1.00 95.00 337 GLU A N 1
ATOM 2630 C CA . GLU A 1 337 ? 12.100 9.112 -12.355 1.00 95.00 337 GLU A CA 1
ATOM 2631 C C . GLU A 1 337 ? 12.974 9.025 -11.091 1.00 95.00 337 GLU A C 1
ATOM 2633 O O . GLU A 1 337 ? 13.579 7.983 -10.820 1.00 95.00 337 GLU A O 1
ATOM 2638 N N . ALA A 1 338 ? 13.023 10.094 -10.290 1.00 94.81 338 ALA A N 1
ATOM 2639 C CA . ALA A 1 338 ? 13.795 10.124 -9.050 1.00 94.81 338 ALA A CA 1
ATOM 2640 C C . ALA A 1 338 ? 13.288 9.102 -8.018 1.00 94.81 338 ALA A C 1
ATOM 2642 O O . ALA A 1 338 ? 14.100 8.476 -7.333 1.00 94.81 338 ALA A O 1
ATOM 2643 N N . ILE A 1 339 ? 11.970 8.901 -7.923 1.00 96.06 339 ILE A N 1
ATOM 2644 C CA . ILE A 1 339 ? 11.365 7.883 -7.056 1.00 96.06 339 ILE A CA 1
ATOM 2645 C C . ILE A 1 339 ? 11.719 6.478 -7.554 1.00 96.06 339 ILE A C 1
ATOM 2647 O O . ILE A 1 339 ? 12.190 5.659 -6.765 1.00 96.06 339 ILE A O 1
ATOM 2651 N N . LEU A 1 340 ? 11.557 6.199 -8.853 1.00 96.56 340 LEU A N 1
ATOM 2652 C CA . LEU A 1 340 ? 11.840 4.879 -9.430 1.00 96.56 340 LEU A CA 1
ATOM 2653 C C . LEU A 1 340 ? 13.299 4.442 -9.221 1.00 96.56 340 LEU A C 1
ATOM 2655 O O . LEU A 1 340 ? 13.561 3.263 -8.982 1.00 96.56 340 LEU A O 1
ATOM 2659 N N . LYS A 1 341 ? 14.247 5.386 -9.263 1.00 95.19 341 LYS A N 1
ATOM 2660 C CA . LYS A 1 341 ? 15.672 5.129 -8.980 1.00 95.19 341 LYS A CA 1
ATOM 2661 C C . LYS A 1 341 ? 15.962 4.808 -7.509 1.00 95.19 341 LYS A C 1
ATOM 2663 O O . LYS A 1 341 ? 17.026 4.274 -7.213 1.00 95.19 341 LYS A O 1
ATOM 2668 N N . ARG A 1 342 ? 15.049 5.134 -6.589 1.00 96.06 342 ARG A N 1
ATOM 2669 C CA . ARG A 1 342 ? 15.186 4.880 -5.143 1.00 96.06 342 ARG A CA 1
ATOM 2670 C C . ARG A 1 342 ? 14.457 3.627 -4.669 1.00 96.06 342 ARG A C 1
ATOM 2672 O O . ARG A 1 342 ? 14.644 3.238 -3.523 1.00 96.06 342 ARG A O 1
ATOM 2679 N N . LEU A 1 343 ? 13.646 2.996 -5.519 1.00 96.06 343 LEU A N 1
ATOM 2680 C CA . LEU A 1 343 ? 12.921 1.785 -5.145 1.00 96.06 343 LEU A CA 1
ATOM 2681 C C . LEU A 1 343 ? 13.880 0.698 -4.661 1.00 96.06 343 LEU A C 1
ATOM 2683 O O . LEU A 1 343 ? 14.866 0.370 -5.327 1.00 96.06 343 LEU A O 1
ATOM 2687 N N . THR A 1 344 ? 13.534 0.086 -3.535 1.00 95.62 344 THR A N 1
ATOM 2688 C CA . THR A 1 344 ? 14.221 -1.101 -3.025 1.00 95.62 344 THR A CA 1
ATOM 2689 C C . THR A 1 344 ? 14.017 -2.295 -3.968 1.00 95.62 344 THR A C 1
ATOM 2691 O O . THR A 1 344 ? 13.027 -2.338 -4.705 1.00 95.62 344 THR A O 1
ATOM 2694 N N . PRO A 1 345 ? 14.873 -3.334 -3.924 1.00 94.75 345 PRO A N 1
ATOM 2695 C CA . PRO A 1 345 ? 14.675 -4.537 -4.738 1.00 94.75 345 PRO A CA 1
ATOM 2696 C C . PRO A 1 345 ? 13.292 -5.188 -4.560 1.00 94.75 345 PRO A C 1
ATOM 2698 O O . PRO A 1 345 ? 12.714 -5.699 -5.520 1.00 94.75 345 PRO A O 1
ATOM 2701 N N . ALA A 1 346 ? 12.728 -5.140 -3.348 1.00 92.06 346 ALA A N 1
ATOM 2702 C CA . ALA A 1 346 ? 11.400 -5.674 -3.059 1.00 92.06 346 ALA A CA 1
ATOM 2703 C C . ALA A 1 346 ? 10.267 -4.846 -3.694 1.00 92.06 346 ALA A C 1
ATOM 2705 O O . ALA A 1 346 ? 9.261 -5.418 -4.115 1.00 92.06 346 ALA A O 1
ATOM 2706 N N . GLU A 1 347 ? 10.416 -3.521 -3.772 1.00 94.19 347 GLU A N 1
ATOM 2707 C CA . GLU A 1 347 ? 9.467 -2.632 -4.456 1.00 94.19 347 GLU A CA 1
ATOM 2708 C C . GLU A 1 347 ? 9.602 -2.736 -5.980 1.00 94.19 347 GLU A C 1
ATOM 2710 O O . GLU A 1 347 ? 8.591 -2.838 -6.671 1.00 94.19 347 GLU A O 1
ATOM 2715 N N . GLN A 1 348 ? 10.829 -2.819 -6.510 1.00 95.12 348 GLN A N 1
ATOM 2716 C CA . GLN A 1 348 ? 11.074 -3.092 -7.934 1.00 95.12 348 GLN A CA 1
ATOM 2717 C C . GLN A 1 348 ? 10.405 -4.404 -8.356 1.00 95.12 348 GLN A C 1
ATOM 2719 O O . GLN A 1 348 ? 9.701 -4.455 -9.360 1.00 95.12 348 GLN A O 1
ATOM 2724 N N . ALA A 1 349 ? 10.572 -5.469 -7.566 1.00 91.88 349 ALA A N 1
ATOM 2725 C CA . ALA A 1 349 ? 9.930 -6.751 -7.832 1.00 91.88 349 ALA A CA 1
ATOM 2726 C C . ALA A 1 349 ? 8.394 -6.670 -7.794 1.00 91.88 349 ALA A C 1
ATOM 2728 O O . ALA A 1 349 ? 7.741 -7.445 -8.486 1.00 91.88 349 ALA A O 1
ATOM 2729 N N . GLU A 1 350 ? 7.806 -5.763 -7.008 1.00 89.19 350 GLU A N 1
ATOM 2730 C CA . GLU A 1 350 ? 6.358 -5.527 -7.023 1.00 89.19 350 GLU A CA 1
ATOM 2731 C C . GLU A 1 350 ? 5.914 -4.834 -8.310 1.00 89.19 350 GLU A C 1
ATOM 2733 O O . GLU A 1 350 ? 4.972 -5.308 -8.941 1.00 89.19 350 GLU A O 1
ATOM 2738 N N . ILE A 1 351 ? 6.627 -3.792 -8.747 1.00 91.19 351 ILE A N 1
ATOM 2739 C CA . ILE A 1 351 ? 6.340 -3.125 -10.024 1.00 91.19 351 ILE A CA 1
ATOM 2740 C C . ILE A 1 351 ? 6.485 -4.098 -11.195 1.00 91.19 351 ILE A C 1
ATOM 2742 O O . ILE A 1 351 ? 5.647 -4.122 -12.084 1.00 91.19 351 ILE A O 1
ATOM 2746 N N . LEU A 1 352 ? 7.504 -4.955 -11.197 1.00 91.00 352 LEU A N 1
ATOM 2747 C CA . LEU A 1 352 ? 7.728 -5.910 -12.288 1.00 91.00 352 LEU A CA 1
ATOM 2748 C C . LEU A 1 352 ? 6.731 -7.080 -12.315 1.00 91.00 352 LEU A C 1
ATOM 2750 O O . LEU A 1 352 ? 6.626 -7.779 -13.323 1.00 91.00 352 LEU A O 1
ATOM 2754 N N . ARG A 1 353 ? 5.988 -7.310 -11.226 1.00 85.69 353 ARG A N 1
ATOM 2755 C CA . ARG A 1 353 ? 4.865 -8.265 -11.194 1.00 85.69 353 ARG A CA 1
ATOM 2756 C C . ARG A 1 353 ? 3.577 -7.679 -11.749 1.00 85.69 353 ARG A C 1
ATOM 2758 O O . ARG A 1 353 ? 2.566 -8.377 -11.740 1.00 85.69 353 ARG A O 1
ATOM 2765 N N . ASP A 1 354 ? 3.610 -6.433 -12.209 1.00 73.94 354 ASP A N 1
ATOM 2766 C CA . ASP A 1 354 ? 2.487 -5.743 -12.814 1.00 73.94 354 ASP A CA 1
ATOM 2767 C C . ASP A 1 354 ? 2.053 -6.414 -14.124 1.00 73.94 354 ASP A C 1
ATOM 2769 O O . ASP A 1 354 ? 2.430 -6.015 -15.223 1.00 73.94 354 ASP A O 1
ATOM 2773 N N . ARG A 1 355 ? 1.296 -7.501 -13.984 1.00 63.88 355 ARG A N 1
ATOM 2774 C CA . ARG A 1 355 ? 0.798 -8.321 -15.078 1.00 63.88 355 ARG A CA 1
ATOM 2775 C C . ARG A 1 355 ? -0.715 -8.239 -15.103 1.00 63.88 355 ARG A C 1
ATOM 2777 O O . ARG A 1 355 ? -1.384 -8.700 -14.178 1.00 63.88 355 ARG A O 1
ATOM 2784 N N . ARG A 1 356 ? -1.245 -7.729 -16.208 1.00 56.41 356 ARG A N 1
ATOM 2785 C CA . ARG A 1 356 ? -2.558 -8.136 -16.699 1.00 56.41 356 ARG A CA 1
ATOM 2786 C C . ARG A 1 356 ? -2.373 -9.005 -17.944 1.00 56.41 356 ARG A C 1
ATOM 2788 O O . ARG A 1 356 ? -1.416 -8.783 -18.681 1.00 56.41 356 ARG A O 1
ATOM 2795 N N . PRO A 1 357 ? -3.276 -9.962 -18.192 1.00 38.56 357 PRO A N 1
ATOM 2796 C CA . PRO A 1 357 ? -3.310 -10.753 -19.425 1.00 38.56 357 PRO A CA 1
ATOM 2797 C C . PRO A 1 357 ? -3.422 -9.953 -20.732 1.00 38.56 357 PRO A C 1
ATOM 2799 O O . PRO A 1 357 ? -3.178 -10.519 -21.786 1.00 38.56 357 PRO A O 1
ATOM 2802 N N . ASP A 1 358 ? -3.779 -8.666 -20.684 1.00 38.47 358 ASP A N 1
ATOM 2803 C CA . ASP A 1 358 ? -3.863 -7.762 -21.842 1.00 38.47 358 ASP A CA 1
ATOM 2804 C C . ASP A 1 358 ? -2.604 -6.885 -22.029 1.00 38.47 358 ASP A C 1
ATOM 2806 O O . ASP A 1 358 ? -2.609 -5.948 -22.828 1.00 38.47 358 ASP A O 1
ATOM 2810 N N . GLY A 1 359 ? -1.521 -7.158 -21.291 1.00 42.03 359 GLY A N 1
ATOM 2811 C CA . GLY A 1 359 ? -0.253 -6.440 -21.428 1.00 42.03 359 GLY A CA 1
ATOM 2812 C C . GLY A 1 359 ? -0.271 -5.002 -20.893 1.00 42.03 359 GLY A C 1
ATOM 2813 O O . GLY A 1 359 ? 0.637 -4.237 -21.204 1.00 42.03 359 GLY A O 1
ATOM 2814 N N . GLY A 1 360 ? -1.271 -4.601 -20.095 1.00 50.22 360 GLY A N 1
ATOM 2815 C CA . GLY A 1 360 ? -1.334 -3.277 -19.468 1.00 50.22 360 GLY A CA 1
ATOM 2816 C C . GLY A 1 360 ? -1.634 -3.355 -17.975 1.00 50.22 360 GLY A C 1
ATOM 2817 O O . GLY A 1 360 ? -2.712 -3.762 -17.570 1.00 50.22 360 GLY A O 1
ATOM 2818 N N . GLY A 1 361 ? -0.699 -2.948 -17.123 1.00 64.38 361 GLY A N 1
ATOM 2819 C CA . GLY A 1 361 ? -0.835 -3.070 -15.673 1.00 64.38 361 GLY A CA 1
ATOM 2820 C C . GLY A 1 361 ? -0.997 -1.751 -14.898 1.00 64.38 361 GLY A C 1
ATOM 2821 O O . GLY A 1 361 ? -1.001 -0.655 -15.466 1.00 64.38 361 GLY A O 1
ATOM 2822 N N . ARG A 1 362 ? -1.145 -1.878 -13.570 1.00 75.25 362 ARG A N 1
ATOM 2823 C CA . ARG A 1 362 ? -1.208 -0.815 -12.552 1.00 75.25 362 ARG A CA 1
ATOM 2824 C C . ARG A 1 362 ? -0.091 0.216 -12.706 1.00 75.25 362 ARG A C 1
ATOM 2826 O O . ARG A 1 362 ? -0.351 1.378 -12.444 1.00 75.25 362 ARG A O 1
ATOM 2833 N N . TYR A 1 363 ? 1.117 -0.168 -13.101 1.00 88.69 363 TYR A N 1
ATOM 2834 C CA . TYR A 1 363 ? 2.272 0.727 -13.212 1.00 88.69 363 TYR A CA 1
ATOM 2835 C C . TYR A 1 363 ? 2.730 0.925 -14.652 1.00 88.69 363 TYR A C 1
ATOM 2837 O O . TYR A 1 363 ? 2.950 2.061 -15.055 1.00 88.69 363 TYR A O 1
ATOM 2845 N N . SER A 1 364 ? 2.848 -0.140 -15.441 1.00 87.69 364 SER A N 1
ATOM 2846 C CA . SER A 1 364 ? 3.381 -0.093 -16.813 1.00 87.69 364 SER A CA 1
ATOM 2847 C C . SER A 1 364 ? 2.681 0.958 -17.686 1.00 87.69 364 SER A C 1
ATOM 2849 O O . SER A 1 364 ? 3.349 1.786 -18.310 1.00 87.69 364 SER A O 1
ATOM 2851 N N . VAL A 1 365 ? 1.344 1.009 -17.652 1.00 84.50 365 VAL A N 1
ATOM 2852 C CA . VAL A 1 365 ? 0.550 2.015 -18.382 1.00 84.50 365 VAL A CA 1
ATOM 2853 C C . VAL A 1 365 ? 0.668 3.397 -17.743 1.00 84.50 365 VAL A C 1
ATOM 2855 O O . VAL A 1 365 ? 0.872 4.388 -18.442 1.00 84.50 365 VAL A O 1
ATOM 2858 N N . ARG A 1 366 ? 0.570 3.482 -16.411 1.00 86.44 366 ARG A N 1
ATOM 2859 C CA . ARG A 1 366 ? 0.597 4.764 -15.689 1.00 86.44 366 ARG A CA 1
ATOM 2860 C C . ARG A 1 366 ? 1.936 5.475 -15.805 1.00 86.44 366 ARG A C 1
ATOM 2862 O O . ARG A 1 366 ? 1.961 6.696 -15.810 1.00 86.44 366 ARG A O 1
ATOM 2869 N N . LEU A 1 367 ? 3.029 4.727 -15.943 1.00 91.81 367 LEU A N 1
ATOM 2870 C CA . LEU A 1 367 ? 4.379 5.261 -16.083 1.00 91.81 367 LEU A CA 1
ATOM 2871 C C . LEU A 1 367 ? 4.696 5.793 -17.484 1.00 91.81 367 LEU A C 1
ATOM 2873 O O . LEU A 1 367 ? 5.796 6.302 -17.663 1.00 91.81 367 LEU A O 1
ATOM 2877 N N . ARG A 1 368 ? 3.767 5.753 -18.454 1.00 88.88 368 ARG A N 1
ATOM 2878 C CA . ARG A 1 368 ? 3.928 6.350 -19.805 1.00 88.88 368 ARG A CA 1
ATOM 2879 C C . ARG A 1 368 ? 4.174 7.862 -19.818 1.00 88.88 368 ARG A C 1
ATOM 2881 O O . ARG A 1 368 ? 4.545 8.418 -20.842 1.00 88.88 368 ARG A O 1
ATOM 2888 N N . ILE A 1 369 ? 4.014 8.512 -18.670 1.00 87.88 369 ILE A N 1
ATOM 2889 C CA . ILE A 1 369 ? 4.553 9.845 -18.378 1.00 87.88 369 ILE A CA 1
ATOM 2890 C C . ILE A 1 369 ? 6.076 9.940 -18.597 1.00 87.88 369 ILE A C 1
ATOM 2892 O O . ILE A 1 369 ? 6.598 11.013 -18.911 1.00 87.88 369 ILE A O 1
ATOM 2896 N N . LEU A 1 370 ? 6.809 8.846 -18.399 1.00 91.25 370 LEU A N 1
ATOM 2897 C CA . LEU A 1 370 ? 8.220 8.761 -18.743 1.00 91.25 370 LEU A CA 1
ATOM 2898 C C . LEU A 1 370 ? 8.354 8.380 -20.212 1.00 91.25 370 LEU A C 1
ATOM 2900 O O . LEU A 1 370 ? 7.715 7.438 -20.679 1.00 91.25 370 LEU A O 1
ATOM 2904 N N . ASN A 1 371 ? 9.225 9.084 -20.935 1.00 91.25 371 ASN A N 1
ATOM 2905 C CA . ASN A 1 371 ? 9.592 8.649 -22.276 1.00 91.25 371 ASN A CA 1
ATOM 2906 C C . ASN A 1 371 ? 10.366 7.316 -22.209 1.00 91.25 371 ASN A C 1
ATOM 2908 O O . ASN A 1 371 ? 10.950 6.952 -21.182 1.00 91.25 371 ASN A O 1
ATOM 2912 N N . ARG A 1 372 ? 10.406 6.606 -23.339 1.00 91.88 372 ARG A N 1
ATOM 2913 C CA . ARG A 1 372 ? 10.963 5.249 -23.424 1.00 91.88 372 ARG A CA 1
ATOM 2914 C C . ARG A 1 372 ? 12.444 5.183 -23.054 1.00 91.88 372 ARG A C 1
ATOM 2916 O O . ARG A 1 372 ? 12.841 4.251 -22.361 1.00 91.88 372 ARG A O 1
ATOM 2923 N N . ARG A 1 373 ? 13.246 6.185 -23.437 1.00 92.75 373 ARG A N 1
ATOM 2924 C CA . ARG A 1 373 ? 14.677 6.253 -23.088 1.00 92.75 373 ARG A CA 1
ATOM 2925 C C . ARG A 1 373 ? 14.880 6.410 -21.584 1.00 92.75 373 ARG A C 1
ATOM 2927 O O . ARG A 1 373 ? 15.686 5.694 -20.994 1.00 92.75 373 ARG A O 1
ATOM 2934 N N . THR A 1 374 ? 14.109 7.290 -20.947 1.00 94.94 374 THR A N 1
ATOM 2935 C CA . THR A 1 374 ? 14.118 7.452 -19.488 1.00 94.94 374 THR A CA 1
ATOM 2936 C C . THR A 1 374 ? 13.715 6.150 -18.799 1.00 94.94 374 THR A C 1
ATOM 2938 O O . THR A 1 374 ? 14.404 5.716 -17.877 1.00 94.94 374 THR A O 1
ATOM 2941 N N . MET A 1 375 ? 12.659 5.479 -19.271 1.00 95.69 375 MET A N 1
ATOM 2942 C CA . MET A 1 375 ? 12.250 4.186 -18.716 1.00 95.69 375 MET A CA 1
ATOM 2943 C C . MET A 1 375 ? 13.343 3.118 -18.875 1.00 95.69 375 MET A C 1
ATOM 2945 O O . MET A 1 375 ? 13.650 2.419 -17.912 1.00 95.69 375 MET A O 1
ATOM 2949 N N . CYS A 1 376 ? 13.990 3.026 -20.040 1.00 95.69 376 CYS A N 1
ATOM 2950 C CA . CYS A 1 376 ? 15.105 2.098 -20.249 1.00 95.69 376 CYS A CA 1
ATOM 2951 C C . CYS A 1 376 ? 16.272 2.391 -19.307 1.00 95.69 376 CYS A C 1
ATOM 2953 O O . CYS A 1 376 ? 16.812 1.468 -18.702 1.00 95.69 376 CYS A O 1
ATOM 2955 N N . SER A 1 377 ? 16.617 3.667 -19.111 1.00 96.12 377 SER A N 1
ATOM 2956 C CA . SER A 1 377 ? 17.651 4.063 -18.154 1.00 96.12 377 SER A CA 1
ATOM 2957 C C . SER A 1 377 ? 17.291 3.667 -16.723 1.00 96.12 377 SER A C 1
ATOM 2959 O O . SER A 1 377 ? 18.173 3.219 -15.994 1.00 96.12 377 SER A O 1
ATOM 2961 N N . VAL A 1 378 ? 16.027 3.811 -16.315 1.00 96.69 378 VAL A N 1
ATOM 2962 C CA . VAL A 1 378 ? 15.547 3.370 -14.998 1.00 96.69 378 VAL A CA 1
ATOM 2963 C C . VAL A 1 378 ? 15.659 1.852 -14.867 1.00 96.69 378 VAL A C 1
ATOM 2965 O O . VAL A 1 378 ? 16.303 1.380 -13.932 1.00 96.69 378 VAL A O 1
ATOM 2968 N N . LEU A 1 379 ? 15.110 1.081 -15.810 1.00 96.44 379 LEU A N 1
ATOM 2969 C CA . LEU A 1 379 ? 15.170 -0.387 -15.783 1.00 96.44 379 LEU A CA 1
ATOM 2970 C C . LEU A 1 379 ? 16.613 -0.898 -15.823 1.00 96.44 379 LEU A C 1
ATOM 2972 O O . LEU A 1 379 ? 16.954 -1.835 -15.110 1.00 96.44 379 LEU A O 1
ATOM 2976 N N . ALA A 1 380 ? 17.501 -0.216 -16.547 1.00 96.31 380 ALA A N 1
ATOM 2977 C CA . ALA A 1 380 ? 18.924 -0.527 -16.575 1.00 96.31 380 ALA A CA 1
ATOM 2978 C C . ALA A 1 380 ? 19.620 -0.343 -15.217 1.00 96.31 380 ALA A C 1
ATOM 2980 O O . ALA A 1 380 ? 20.744 -0.820 -15.063 1.00 96.31 380 ALA A O 1
ATOM 2981 N N . THR A 1 381 ? 18.992 0.299 -14.225 1.00 95.88 381 THR A N 1
ATOM 2982 C CA . THR A 1 381 ? 19.483 0.313 -12.833 1.00 95.88 381 THR A CA 1
ATOM 2983 C C . THR A 1 381 ? 18.929 -0.833 -11.988 1.00 95.88 381 THR A C 1
ATOM 2985 O O . THR A 1 381 ? 19.500 -1.162 -10.949 1.00 95.88 381 THR A O 1
ATOM 2988 N N . TRP A 1 382 ? 17.845 -1.478 -12.421 1.00 94.94 382 TRP A N 1
ATOM 2989 C CA . TRP A 1 382 ? 17.210 -2.565 -11.688 1.00 94.94 382 TRP A CA 1
ATOM 2990 C C . TRP A 1 382 ? 17.938 -3.884 -11.997 1.00 94.94 382 TRP A C 1
ATOM 2992 O O . TRP A 1 382 ? 18.248 -4.202 -13.146 1.00 94.94 382 TRP A O 1
ATOM 3002 N N . ARG A 1 383 ? 18.239 -4.684 -10.968 1.00 90.25 383 ARG A N 1
ATOM 3003 C CA . ARG A 1 383 ? 19.036 -5.932 -11.081 1.00 90.25 383 ARG A CA 1
ATOM 3004 C C . ARG A 1 383 ? 18.284 -7.168 -10.582 1.00 90.25 383 ARG A C 1
ATOM 3006 O O . ARG A 1 383 ? 18.874 -8.080 -10.021 1.00 90.25 383 ARG A O 1
ATOM 3013 N N . SER A 1 384 ? 16.964 -7.173 -10.739 1.00 86.69 384 SER A N 1
ATOM 3014 C CA . SER A 1 384 ? 16.075 -8.162 -10.119 1.00 86.69 384 SER A CA 1
ATOM 3015 C C . SER A 1 384 ? 15.776 -9.377 -11.005 1.00 86.69 384 SER A C 1
ATOM 3017 O O . SER A 1 384 ? 16.009 -10.505 -10.584 1.00 86.69 384 SER A O 1
ATOM 3019 N N . ASN A 1 385 ? 15.233 -9.170 -12.209 1.00 93.56 385 ASN A N 1
ATOM 3020 C CA . ASN A 1 385 ? 14.814 -10.235 -13.128 1.00 93.56 385 ASN A CA 1
ATOM 3021 C C . ASN A 1 385 ? 14.730 -9.684 -14.559 1.00 93.56 385 ASN A C 1
ATOM 3023 O O . ASN A 1 385 ? 13.935 -8.775 -14.811 1.00 93.56 385 ASN A O 1
ATOM 3027 N N . LEU A 1 386 ? 15.536 -10.220 -15.479 1.00 95.62 386 LEU A N 1
ATOM 3028 C CA . LEU A 1 386 ? 15.654 -9.659 -16.829 1.00 95.62 386 LEU A CA 1
ATOM 3029 C C . LEU A 1 386 ? 14.353 -9.817 -17.623 1.00 95.62 386 LEU A C 1
ATOM 3031 O O . LEU A 1 386 ? 13.861 -8.856 -18.208 1.00 95.62 386 LEU A O 1
ATOM 3035 N N . GLU A 1 387 ? 13.765 -11.012 -17.611 1.00 94.56 387 GLU A N 1
ATOM 3036 C CA . GLU A 1 387 ? 12.533 -11.284 -18.355 1.00 94.56 387 GLU A CA 1
ATOM 3037 C C . GLU A 1 387 ? 11.377 -10.402 -17.868 1.00 94.56 387 GLU A C 1
ATOM 3039 O O . GLU A 1 387 ? 10.656 -9.816 -18.671 1.00 94.56 387 GLU A O 1
ATOM 3044 N N . ALA A 1 388 ? 11.219 -10.241 -16.553 1.00 92.81 388 ALA A N 1
ATOM 3045 C CA . ALA A 1 388 ? 10.175 -9.395 -15.990 1.00 92.81 388 ALA A CA 1
ATOM 3046 C C . ALA A 1 388 ? 10.371 -7.914 -16.352 1.00 92.81 388 ALA A C 1
ATOM 3048 O O . ALA A 1 388 ? 9.387 -7.241 -16.650 1.00 92.81 388 ALA A O 1
ATOM 3049 N N . GLN A 1 389 ? 11.614 -7.415 -16.383 1.00 94.62 389 GLN A N 1
ATOM 3050 C CA . GLN A 1 389 ? 11.911 -6.056 -16.857 1.00 94.62 389 GLN A CA 1
ATOM 3051 C C . GLN A 1 389 ? 11.547 -5.871 -18.325 1.00 94.62 389 GLN A C 1
ATOM 3053 O O . GLN A 1 389 ? 10.895 -4.888 -18.671 1.00 94.62 389 GLN A O 1
ATOM 3058 N N . MET A 1 390 ? 11.906 -6.830 -19.178 1.00 93.25 390 MET A N 1
ATOM 3059 C CA . MET A 1 390 ? 11.584 -6.756 -20.599 1.00 93.25 390 MET A CA 1
ATOM 3060 C C . MET A 1 390 ? 10.068 -6.832 -20.840 1.00 93.25 390 MET A C 1
ATOM 3062 O O . MET A 1 390 ? 9.538 -6.076 -21.654 1.00 93.25 390 MET A O 1
ATOM 3066 N N . ARG A 1 391 ? 9.337 -7.677 -20.095 1.00 90.44 391 ARG A N 1
ATOM 3067 C CA . ARG A 1 391 ? 7.862 -7.736 -20.163 1.00 90.44 391 ARG A CA 1
ATOM 3068 C C . ARG A 1 391 ? 7.224 -6.432 -19.692 1.00 90.44 391 ARG A C 1
ATOM 3070 O O . ARG A 1 391 ? 6.329 -5.912 -20.352 1.00 90.44 391 ARG A O 1
ATOM 3077 N N . PHE A 1 392 ? 7.718 -5.874 -18.587 1.00 91.31 392 PHE A N 1
ATOM 3078 C CA . PHE A 1 392 ? 7.263 -4.582 -18.082 1.00 91.31 392 PHE A CA 1
ATOM 3079 C C . PHE A 1 392 ? 7.483 -3.459 -19.104 1.00 91.31 392 PHE A C 1
ATOM 3081 O O . PHE A 1 392 ? 6.587 -2.649 -19.337 1.00 91.31 392 PHE A O 1
ATOM 3088 N N . LEU A 1 393 ? 8.653 -3.438 -19.750 1.00 91.81 393 LEU A N 1
ATOM 3089 C CA . LEU A 1 393 ? 8.973 -2.487 -20.811 1.00 91.81 393 LEU A CA 1
ATOM 3090 C C . LEU A 1 393 ? 8.015 -2.633 -22.005 1.00 91.81 393 LEU A C 1
ATOM 3092 O O . LEU A 1 393 ? 7.485 -1.628 -22.475 1.00 91.81 393 LEU A O 1
ATOM 3096 N N . SER A 1 394 ? 7.708 -3.863 -22.431 1.00 88.81 394 SER A N 1
ATOM 3097 C CA . SER A 1 394 ? 6.714 -4.126 -23.487 1.00 88.81 394 SER A CA 1
ATOM 3098 C C . SER A 1 394 ? 5.340 -3.548 -23.161 1.00 88.81 394 SER A C 1
ATOM 3100 O O . SER A 1 394 ? 4.733 -2.851 -23.980 1.00 88.81 394 SER A O 1
ATOM 3102 N N . ALA A 1 395 ? 4.866 -3.791 -21.938 1.00 86.62 395 ALA A N 1
ATOM 3103 C CA . ALA A 1 395 ? 3.597 -3.268 -21.450 1.00 86.62 395 ALA A CA 1
ATOM 3104 C C . ALA A 1 395 ? 3.587 -1.729 -21.413 1.00 86.62 395 ALA A C 1
ATOM 3106 O O . ALA A 1 395 ? 2.634 -1.065 -21.844 1.00 86.62 395 ALA A O 1
ATOM 3107 N N . HIS A 1 396 ? 4.692 -1.143 -20.950 1.00 88.38 396 HIS A N 1
ATOM 3108 C CA . HIS A 1 396 ? 4.879 0.300 -20.908 1.00 88.38 396 HIS A CA 1
ATOM 3109 C C . HIS A 1 396 ? 4.824 0.934 -22.304 1.00 88.38 396 HIS A C 1
ATOM 3111 O O . HIS A 1 396 ? 4.167 1.959 -22.472 1.00 88.38 396 HIS A O 1
ATOM 3117 N N . ILE A 1 397 ? 5.420 0.308 -23.318 1.00 87.19 397 ILE A N 1
ATOM 3118 C CA . ILE A 1 397 ? 5.503 0.862 -24.678 1.00 87.19 397 ILE A CA 1
ATOM 3119 C C . ILE A 1 397 ? 4.174 0.780 -25.442 1.00 87.19 397 ILE A C 1
ATOM 3121 O O . ILE A 1 397 ? 3.949 1.601 -26.329 1.00 87.19 397 ILE A O 1
ATOM 3125 N N . GLY A 1 398 ? 3.262 -0.128 -25.082 1.00 77.06 398 GLY A N 1
ATOM 3126 C CA . GLY A 1 398 ? 1.939 -0.181 -25.719 1.00 77.06 398 GLY A CA 1
ATOM 3127 C C . GLY A 1 398 ? 1.520 -1.508 -26.323 1.00 77.06 398 GLY A C 1
ATOM 3128 O O . GLY A 1 398 ? 0.573 -1.503 -27.101 1.00 77.06 398 GLY A O 1
ATOM 3129 N N . GLY A 1 399 ? 2.158 -2.625 -25.976 1.00 65.38 399 GLY A N 1
ATOM 3130 C CA . GLY A 1 399 ? 1.604 -3.934 -26.310 1.00 65.38 399 GLY A CA 1
ATOM 3131 C C . GLY A 1 399 ? 2.626 -5.055 -26.389 1.00 65.38 399 GLY A C 1
ATOM 3132 O O . GLY A 1 399 ? 3.823 -4.838 -26.590 1.00 65.38 399 GLY A O 1
ATOM 3133 N N . GLU A 1 400 ? 2.113 -6.273 -26.260 1.00 58.22 400 GLU A N 1
ATOM 3134 C CA . GLU A 1 400 ? 2.800 -7.496 -26.656 1.00 58.22 400 GLU A CA 1
ATOM 3135 C C . GLU A 1 400 ? 2.684 -7.634 -28.187 1.00 58.22 400 GLU A C 1
ATOM 3137 O O . GLU A 1 400 ? 1.640 -7.362 -28.777 1.00 58.22 400 GLU A O 1
ATOM 3142 N N . ASN A 1 401 ? 3.767 -8.035 -28.849 1.00 51.88 401 ASN A N 1
ATOM 3143 C CA . ASN A 1 401 ? 3.807 -8.453 -30.257 1.00 51.88 401 ASN A CA 1
ATOM 3144 C C . ASN A 1 401 ? 3.678 -7.417 -31.390 1.00 51.88 401 ASN A C 1
ATOM 3146 O O . ASN A 1 401 ? 3.893 -7.855 -32.508 1.00 51.88 401 ASN A O 1
ATOM 3150 N N . ASN A 1 402 ? 3.385 -6.123 -31.175 1.00 55.84 402 ASN A N 1
ATOM 3151 C CA . ASN A 1 402 ? 3.423 -5.070 -32.229 1.00 55.84 402 ASN A CA 1
ATOM 3152 C C . ASN A 1 402 ? 3.412 -3.621 -31.679 1.00 55.84 402 ASN A C 1
ATOM 3154 O O . ASN A 1 402 ? 3.046 -2.682 -32.386 1.00 55.84 402 ASN A O 1
ATOM 3158 N N . GLY A 1 403 ? 3.770 -3.412 -30.403 1.00 64.81 403 GLY A N 1
ATOM 3159 C CA . GLY A 1 403 ? 3.927 -2.053 -29.862 1.00 64.81 403 GLY A CA 1
ATOM 3160 C C . GLY A 1 403 ? 4.964 -1.239 -30.661 1.00 64.81 403 GLY A C 1
ATOM 3161 O O . GLY A 1 403 ? 5.680 -1.823 -31.476 1.00 64.81 403 GLY A O 1
ATOM 3162 N N . PRO A 1 404 ? 5.095 0.082 -30.435 1.00 80.12 404 PRO A N 1
ATOM 3163 C CA . PRO A 1 404 ? 6.018 0.964 -31.167 1.00 80.12 404 PRO A CA 1
ATOM 3164 C C . PRO A 1 404 ? 7.513 0.729 -30.852 1.00 80.12 404 PRO A C 1
ATOM 3166 O O . PRO A 1 404 ? 8.298 1.655 -30.660 1.00 80.12 404 PRO A O 1
ATOM 3169 N N . TRP A 1 405 ? 7.926 -0.536 -30.807 1.00 83.44 405 TRP A N 1
ATOM 3170 C CA . TRP A 1 405 ? 9.302 -1.002 -30.720 1.00 83.44 405 TRP A CA 1
ATOM 3171 C C . TRP A 1 405 ? 10.167 -0.482 -31.871 1.00 83.44 405 TRP A C 1
ATOM 3173 O O . TRP A 1 405 ? 11.346 -0.256 -31.654 1.00 83.44 405 TRP A O 1
ATOM 3183 N N . TYR A 1 406 ? 9.579 -0.198 -33.038 1.00 79.94 406 TYR A N 1
ATOM 3184 C CA . TYR A 1 406 ? 10.284 0.380 -34.190 1.00 79.94 406 TYR A CA 1
ATOM 3185 C C . TYR A 1 406 ? 10.859 1.787 -33.934 1.00 79.94 406 TYR A C 1
ATOM 3187 O O . TYR A 1 406 ? 11.684 2.261 -34.705 1.00 79.94 406 TYR A O 1
ATOM 3195 N N . GLU A 1 407 ? 10.430 2.485 -32.874 1.00 84.06 407 GLU A N 1
ATOM 3196 C CA . GLU A 1 407 ? 11.003 3.787 -32.481 1.00 84.06 407 GLU A CA 1
ATOM 3197 C C . GLU A 1 407 ? 12.086 3.634 -31.398 1.00 84.06 407 GLU A C 1
ATOM 3199 O O . GLU A 1 407 ? 12.523 4.626 -30.813 1.00 84.06 407 GLU A O 1
ATOM 3204 N N . MET A 1 408 ? 12.469 2.397 -31.072 1.00 90.94 408 MET A N 1
ATOM 3205 C CA . MET A 1 408 ? 13.549 2.081 -30.147 1.00 90.94 408 MET A CA 1
ATOM 3206 C C . MET A 1 408 ? 14.701 1.419 -30.880 1.00 90.94 408 MET A C 1
ATOM 3208 O O . MET A 1 408 ? 14.503 0.622 -31.792 1.00 90.94 408 MET A O 1
ATOM 3212 N N . GLU A 1 409 ? 15.908 1.698 -30.412 1.00 93.88 409 GLU A N 1
ATOM 3213 C CA . GLU A 1 409 ? 17.110 1.061 -30.924 1.00 93.88 409 GLU A CA 1
ATOM 3214 C C . GLU A 1 409 ? 17.630 0.023 -29.931 1.00 93.88 409 GLU A C 1
ATOM 3216 O O . GLU A 1 409 ? 17.453 0.129 -28.713 1.00 93.88 409 GLU A O 1
ATOM 3221 N N . TYR A 1 410 ? 18.377 -0.961 -30.432 1.00 95.81 410 TYR A N 1
ATOM 3222 C CA . TYR A 1 410 ? 19.071 -1.921 -29.577 1.00 95.81 410 TYR A CA 1
ATOM 3223 C C . TYR A 1 410 ? 19.966 -1.239 -28.521 1.00 95.81 410 TYR A C 1
ATOM 3225 O O . TYR A 1 410 ? 20.128 -1.744 -27.408 1.00 95.81 410 TYR A O 1
ATOM 3233 N N . SER A 1 411 ? 20.522 -0.070 -28.852 1.00 96.38 411 SER A N 1
ATOM 3234 C CA . SER A 1 411 ? 21.331 0.760 -27.955 1.00 96.38 411 SER A CA 1
ATOM 3235 C C . SER A 1 411 ? 20.574 1.188 -26.686 1.00 96.38 411 SER A C 1
ATOM 3237 O O . SER A 1 411 ? 21.196 1.274 -25.625 1.00 96.38 411 SER A O 1
ATOM 3239 N N . ASP A 1 412 ? 19.248 1.363 -26.757 1.00 95.38 412 ASP A N 1
ATOM 3240 C CA . ASP A 1 412 ? 18.400 1.733 -25.620 1.00 95.38 412 ASP A CA 1
ATOM 3241 C C . ASP A 1 412 ? 18.217 0.564 -24.634 1.00 95.38 412 ASP A C 1
ATOM 3243 O O . ASP A 1 412 ? 18.200 0.766 -23.417 1.00 95.38 412 ASP A O 1
ATOM 3247 N N . ILE A 1 413 ? 18.111 -0.673 -25.136 1.00 96.00 413 ILE A N 1
ATOM 3248 C CA . ILE A 1 413 ? 17.821 -1.864 -24.313 1.00 96.00 413 ILE A CA 1
ATOM 3249 C C . ILE A 1 413 ? 19.066 -2.658 -23.903 1.00 96.00 413 ILE A C 1
ATOM 3251 O O . ILE A 1 413 ? 19.036 -3.388 -22.910 1.00 96.00 413 ILE A O 1
ATOM 3255 N N . ALA A 1 414 ? 20.188 -2.515 -24.612 1.00 97.38 414 ALA A N 1
ATOM 3256 C CA . ALA A 1 414 ? 21.425 -3.224 -24.288 1.00 97.38 414 ALA A CA 1
ATOM 3257 C C . ALA A 1 414 ? 21.908 -3.006 -22.832 1.00 97.38 414 ALA A C 1
ATOM 3259 O O . ALA A 1 414 ? 22.330 -3.985 -22.205 1.00 97.38 414 ALA A O 1
ATOM 3260 N N . PRO A 1 415 ? 21.811 -1.797 -22.231 1.00 97.88 415 PRO A N 1
ATOM 3261 C CA . PRO A 1 415 ? 22.166 -1.573 -20.825 1.00 97.88 415 PRO A CA 1
ATOM 3262 C C . PRO A 1 415 ? 21.306 -2.352 -19.820 1.00 97.88 415 PRO A C 1
ATOM 3264 O O . PRO A 1 415 ? 21.763 -2.620 -18.709 1.00 97.88 415 PRO A O 1
ATOM 3267 N N . ILE A 1 416 ? 20.082 -2.731 -20.202 1.00 97.25 416 ILE A N 1
ATOM 3268 C CA . ILE A 1 416 ? 19.208 -3.589 -19.396 1.00 97.25 416 ILE A CA 1
ATOM 3269 C C . ILE A 1 416 ? 19.729 -5.029 -19.436 1.00 97.25 416 ILE A C 1
ATOM 3271 O O . ILE A 1 416 ? 19.807 -5.679 -18.403 1.00 97.25 416 ILE A O 1
ATOM 3275 N N . ILE A 1 417 ? 20.142 -5.518 -20.610 1.00 97.75 417 ILE A N 1
ATOM 3276 C CA . ILE A 1 417 ? 20.482 -6.931 -20.854 1.00 97.75 417 ILE A CA 1
ATOM 3277 C C . ILE A 1 417 ? 21.890 -7.293 -20.371 1.00 97.75 417 ILE A C 1
ATOM 3279 O O . ILE A 1 417 ? 22.084 -8.310 -19.701 1.00 97.75 417 ILE A O 1
ATOM 3283 N N . ARG A 1 418 ? 22.893 -6.487 -20.738 1.00 97.62 418 ARG A N 1
ATOM 3284 C CA . ARG A 1 418 ? 24.320 -6.812 -20.552 1.00 97.62 418 ARG A CA 1
ATOM 3285 C C . ARG A 1 418 ? 24.698 -7.237 -19.129 1.00 97.62 418 ARG A C 1
ATOM 3287 O O . ARG A 1 418 ? 25.427 -8.226 -19.028 1.00 97.62 418 ARG A O 1
ATOM 3294 N N . PRO A 1 419 ? 24.216 -6.572 -18.058 1.00 97.31 419 PRO A N 1
ATOM 3295 C CA . PRO A 1 419 ? 24.647 -6.859 -16.689 1.00 97.31 419 PRO A CA 1
ATOM 3296 C C . PRO A 1 419 ? 24.132 -8.185 -16.116 1.00 97.31 419 PRO A C 1
ATOM 3298 O O . PRO A 1 419 ? 24.586 -8.594 -15.050 1.00 97.31 419 PRO A O 1
ATOM 3301 N N . PHE A 1 420 ? 23.165 -8.838 -16.767 1.00 97.69 420 PHE A N 1
ATOM 3302 C CA . PHE A 1 420 ? 22.575 -10.073 -16.257 1.00 97.69 420 PHE A CA 1
ATOM 3303 C C . PHE A 1 420 ? 23.428 -11.307 -16.567 1.00 97.69 420 PHE A C 1
ATOM 3305 O O . PHE A 1 420 ? 24.189 -11.354 -17.538 1.00 97.69 420 PHE A O 1
ATOM 3312 N N . SER A 1 421 ? 23.272 -12.339 -15.737 1.00 97.31 421 SER A N 1
ATOM 3313 C CA . SER A 1 421 ? 23.918 -13.635 -15.942 1.00 97.31 421 SER A CA 1
ATOM 3314 C C . SER A 1 421 ? 23.392 -14.329 -17.200 1.00 97.31 421 SER A C 1
ATOM 3316 O O . SER A 1 421 ? 22.280 -14.064 -17.665 1.00 97.31 421 SER A O 1
ATOM 3318 N N . GLN A 1 422 ? 24.163 -15.282 -17.727 1.00 97.75 422 GLN A N 1
ATOM 3319 C CA . GLN A 1 422 ? 23.722 -16.070 -18.878 1.00 97.75 422 GLN A CA 1
ATOM 3320 C C . GLN A 1 422 ? 22.431 -16.853 -18.585 1.00 97.75 422 GLN A C 1
ATOM 3322 O O . GLN A 1 422 ? 21.578 -16.963 -19.455 1.00 97.75 422 GLN A O 1
ATOM 3327 N N . ALA A 1 423 ? 22.235 -17.329 -17.350 1.00 97.19 423 ALA A N 1
ATOM 3328 C CA . ALA A 1 423 ? 21.011 -18.030 -16.955 1.00 97.19 423 ALA A CA 1
ATOM 3329 C C . ALA A 1 423 ? 19.752 -17.149 -17.076 1.00 97.19 423 ALA A C 1
ATOM 3331 O O . ALA A 1 423 ? 18.711 -17.627 -17.518 1.00 97.19 423 ALA A O 1
ATOM 3332 N N . GLU A 1 424 ? 19.844 -15.860 -16.730 1.00 97.25 424 GLU A N 1
ATOM 3333 C CA . GLU A 1 424 ? 18.746 -14.903 -16.926 1.00 97.25 424 GLU A CA 1
ATOM 3334 C C . GLU A 1 424 ? 18.551 -14.573 -18.411 1.00 97.25 424 GLU A C 1
ATOM 3336 O O . GLU A 1 424 ? 17.419 -14.546 -18.889 1.00 97.25 424 GLU A O 1
ATOM 3341 N N . LYS A 1 425 ? 19.643 -14.398 -19.167 1.00 97.94 425 LYS A N 1
ATOM 3342 C CA . LYS A 1 425 ? 19.597 -14.154 -20.620 1.00 97.94 425 LYS A CA 1
ATOM 3343 C C . LYS A 1 425 ? 18.963 -15.310 -21.388 1.00 97.94 425 LYS A C 1
ATOM 3345 O O . LYS A 1 425 ? 18.185 -15.059 -22.302 1.00 97.94 425 LYS A O 1
ATOM 3350 N N . ASN A 1 426 ? 19.209 -16.554 -20.973 1.00 97.56 426 ASN A N 1
ATOM 3351 C CA . ASN A 1 426 ? 18.613 -17.748 -21.575 1.00 97.56 426 ASN A CA 1
ATOM 3352 C C . ASN A 1 426 ? 17.077 -17.747 -21.513 1.00 97.56 426 ASN A C 1
ATOM 3354 O O . ASN A 1 426 ? 16.435 -18.352 -22.366 1.00 97.56 426 ASN A O 1
ATOM 3358 N N . ARG A 1 427 ? 16.455 -17.034 -20.562 1.00 96.56 427 ARG A N 1
ATOM 3359 C CA . ARG A 1 427 ? 14.987 -16.886 -20.524 1.00 96.56 427 ARG A CA 1
ATOM 3360 C C . ARG A 1 427 ? 14.440 -16.056 -21.683 1.00 96.56 427 ARG A C 1
ATOM 3362 O O . ARG A 1 427 ? 13.267 -16.176 -22.017 1.00 96.56 427 ARG A O 1
ATOM 3369 N N . LEU A 1 428 ? 15.287 -15.239 -22.309 1.00 96.94 428 LEU A N 1
ATOM 3370 C CA . LEU A 1 428 ? 14.941 -14.486 -23.510 1.00 96.94 428 LEU A CA 1
ATOM 3371 C C . LEU A 1 428 ? 15.167 -15.289 -24.802 1.00 96.94 428 LEU A C 1
ATOM 3373 O O . LEU A 1 428 ? 14.939 -14.771 -25.889 1.00 96.94 428 LEU A O 1
ATOM 3377 N N . HIS A 1 429 ? 15.619 -16.546 -24.730 1.00 96.75 429 HIS A N 1
ATOM 3378 C CA . HIS A 1 429 ? 15.887 -17.382 -25.909 1.00 96.75 429 HIS A CA 1
ATOM 3379 C C . HIS A 1 429 ? 14.596 -18.046 -26.411 1.00 96.75 429 HIS A C 1
ATOM 3381 O O . HIS A 1 429 ? 14.506 -19.267 -26.522 1.00 96.75 429 HIS A O 1
ATOM 3387 N N . THR A 1 430 ? 13.566 -17.244 -26.686 1.00 94.94 430 THR A N 1
ATOM 3388 C CA . THR A 1 430 ? 12.253 -17.724 -27.142 1.00 94.94 430 THR A CA 1
ATOM 3389 C C . THR A 1 430 ? 11.849 -17.058 -28.461 1.00 94.94 430 THR A C 1
ATOM 3391 O O . THR A 1 430 ? 12.327 -15.962 -28.769 1.00 94.94 430 THR A O 1
ATOM 3394 N N . PRO A 1 431 ? 10.944 -17.671 -29.249 1.00 94.19 431 PRO A N 1
ATOM 3395 C CA . PRO A 1 431 ? 10.430 -17.052 -30.473 1.00 94.19 431 PRO A CA 1
ATOM 3396 C C . PRO A 1 431 ? 9.719 -15.709 -30.243 1.00 94.19 431 PRO A C 1
ATOM 3398 O O . PRO A 1 431 ? 9.732 -14.851 -31.120 1.00 94.19 431 PRO A O 1
ATOM 3401 N N . GLU A 1 432 ? 9.102 -15.522 -29.073 1.00 90.56 432 GLU A N 1
ATOM 3402 C CA . GLU A 1 432 ? 8.470 -14.260 -28.662 1.00 90.56 432 GLU A CA 1
ATOM 3403 C C . GLU A 1 432 ? 9.507 -13.129 -28.618 1.00 90.56 432 GLU A C 1
ATOM 3405 O O . GLU A 1 432 ? 9.365 -12.114 -29.299 1.00 90.56 432 GLU A O 1
ATOM 3410 N N . TRP A 1 433 ? 10.601 -13.338 -27.882 1.00 93.12 433 TRP A N 1
ATOM 3411 C CA . TRP A 1 433 ? 11.670 -12.349 -27.769 1.00 93.12 433 TRP A CA 1
ATOM 3412 C C . TRP A 1 433 ? 12.437 -12.172 -29.071 1.00 93.12 433 TRP A C 1
ATOM 3414 O O . TRP A 1 433 ? 12.794 -11.045 -29.394 1.00 93.12 433 TRP A O 1
ATOM 3424 N N . GLN A 1 434 ? 12.631 -13.236 -29.856 1.00 94.56 434 GLN A N 1
ATOM 3425 C CA . GLN A 1 434 ? 13.224 -13.130 -31.189 1.00 94.56 434 GLN A CA 1
ATOM 3426 C C . GLN A 1 434 ? 12.496 -12.087 -32.041 1.00 94.56 434 GLN A C 1
ATOM 3428 O O . GLN A 1 434 ? 13.142 -11.211 -32.607 1.00 94.56 434 GLN A O 1
ATOM 3433 N N . ARG A 1 435 ? 11.157 -12.157 -32.098 1.00 90.56 435 ARG A N 1
ATOM 3434 C CA . ARG A 1 435 ? 10.339 -11.196 -32.855 1.00 90.56 435 ARG A CA 1
ATOM 3435 C C . ARG A 1 435 ? 10.547 -9.769 -32.365 1.00 90.56 435 ARG A C 1
ATOM 3437 O O . ARG A 1 435 ? 10.663 -8.860 -33.174 1.00 90.56 435 ARG A O 1
ATOM 3444 N N . LEU A 1 436 ? 10.625 -9.574 -31.052 1.00 91.31 436 LEU A N 1
ATOM 3445 C CA . LEU A 1 436 ? 10.887 -8.260 -30.476 1.00 91.31 436 LEU A CA 1
ATOM 3446 C C . LEU A 1 436 ? 12.280 -7.746 -30.842 1.00 91.31 436 LEU A C 1
ATOM 3448 O O . LEU A 1 436 ? 12.407 -6.598 -31.257 1.00 91.31 436 LEU A O 1
ATOM 3452 N N . PHE A 1 437 ? 13.319 -8.581 -30.742 1.00 93.69 437 PHE A N 1
ATOM 3453 C CA . PHE A 1 437 ? 14.674 -8.182 -31.122 1.00 93.69 437 PHE A CA 1
ATOM 3454 C C . PHE A 1 437 ? 14.771 -7.828 -32.608 1.00 93.69 437 PHE A C 1
ATOM 3456 O O . PHE A 1 437 ? 15.457 -6.870 -32.934 1.00 93.69 437 PHE A O 1
ATOM 3463 N N . THR A 1 438 ? 14.019 -8.494 -33.489 1.00 92.19 438 THR A N 1
ATOM 3464 C CA . THR A 1 438 ? 13.941 -8.105 -34.911 1.00 92.19 438 THR A CA 1
ATOM 3465 C C . THR A 1 438 ? 13.179 -6.799 -35.186 1.00 92.19 438 THR A C 1
ATOM 3467 O O . THR A 1 438 ? 13.169 -6.307 -36.307 1.00 92.19 438 THR A O 1
ATOM 3470 N N . LEU A 1 439 ? 12.496 -6.227 -34.185 1.00 90.25 439 LEU A N 1
ATOM 3471 C CA . LEU A 1 439 ? 11.832 -4.920 -34.310 1.00 90.25 439 LEU A CA 1
ATOM 3472 C C . LEU A 1 439 ? 12.707 -3.754 -33.832 1.00 90.25 439 LEU A C 1
ATOM 3474 O O . LEU A 1 439 ? 12.494 -2.630 -34.269 1.00 90.25 439 LEU A O 1
ATOM 3478 N N . VAL A 1 440 ? 13.640 -4.009 -32.910 1.00 92.44 440 VAL A N 1
ATOM 3479 C CA . VAL A 1 440 ? 14.514 -2.987 -32.289 1.00 92.44 440 VAL A CA 1
ATOM 3480 C C . VAL A 1 440 ? 15.951 -3.031 -32.813 1.00 92.44 440 VAL A C 1
ATOM 3482 O O . VAL A 1 440 ? 16.771 -2.171 -32.482 1.00 92.44 440 VAL A O 1
ATOM 3485 N N . CYS A 1 441 ? 16.294 -4.074 -33.566 1.00 94.56 441 CYS A N 1
ATOM 3486 C CA . CYS A 1 441 ? 17.579 -4.220 -34.225 1.00 94.56 441 CYS A CA 1
ATOM 3487 C C . CYS A 1 441 ? 17.477 -3.856 -35.711 1.00 94.56 441 CYS A C 1
ATOM 3489 O O . CYS A 1 441 ? 16.400 -3.753 -36.279 1.00 94.56 441 CYS A O 1
ATOM 3491 N N . ASP A 1 442 ? 18.648 -3.677 -36.307 1.00 93.25 442 ASP A N 1
ATOM 3492 C CA . ASP A 1 442 ? 18.900 -3.662 -37.739 1.00 93.25 442 ASP A CA 1
ATOM 3493 C C . ASP A 1 442 ? 19.913 -4.773 -38.083 1.00 93.25 442 ASP A C 1
ATOM 3495 O O . ASP A 1 442 ? 20.445 -5.476 -37.207 1.00 93.25 442 ASP A O 1
ATOM 3499 N N . ASN A 1 443 ? 20.273 -4.878 -39.366 1.00 89.06 443 ASN A N 1
ATOM 3500 C CA . ASN A 1 443 ? 21.257 -5.844 -39.866 1.00 89.06 443 ASN A CA 1
ATOM 3501 C C . ASN A 1 443 ? 22.623 -5.790 -39.146 1.00 89.06 443 ASN A C 1
ATOM 3503 O O . ASN A 1 443 ? 23.362 -6.780 -39.159 1.00 89.06 443 ASN A O 1
ATOM 3507 N N . ARG A 1 444 ? 22.985 -4.660 -38.521 1.00 91.12 444 ARG A N 1
ATOM 3508 C CA . ARG A 1 444 ? 24.257 -4.486 -37.799 1.00 91.12 444 ARG A CA 1
ATOM 3509 C C . ARG A 1 444 ? 24.120 -4.835 -36.320 1.00 91.12 444 ARG A C 1
ATOM 3511 O O . ARG A 1 444 ? 24.980 -5.507 -35.750 1.00 91.12 444 ARG A O 1
ATOM 3518 N N . THR A 1 445 ? 23.048 -4.386 -35.689 1.00 96.62 445 THR A N 1
ATOM 3519 C CA . THR A 1 445 ? 22.824 -4.470 -34.247 1.00 96.62 445 THR A CA 1
ATOM 3520 C C . THR A 1 445 ? 22.250 -5.815 -33.819 1.00 96.62 445 THR A C 1
ATOM 3522 O O . THR A 1 445 ? 22.517 -6.217 -32.687 1.00 96.62 445 THR A O 1
ATOM 3525 N N . ILE A 1 446 ? 21.602 -6.583 -34.707 1.00 97.00 446 ILE A N 1
ATOM 3526 C CA . ILE A 1 446 ? 21.132 -7.943 -34.382 1.00 97.00 446 ILE A CA 1
ATOM 3527 C C . ILE A 1 446 ? 22.285 -8.882 -33.997 1.00 97.00 446 ILE A C 1
ATOM 3529 O O . ILE A 1 446 ? 22.153 -9.716 -33.100 1.00 97.00 446 ILE A O 1
ATOM 3533 N N . ALA A 1 447 ? 23.462 -8.713 -34.609 1.00 95.81 447 ALA A N 1
ATOM 3534 C CA . ALA A 1 447 ? 24.654 -9.483 -34.260 1.00 95.81 447 ALA A CA 1
ATOM 3535 C C . ALA A 1 447 ? 25.193 -9.113 -32.865 1.00 95.81 447 ALA A C 1
ATOM 3537 O O . ALA A 1 447 ? 25.653 -9.984 -32.121 1.00 95.81 447 ALA A O 1
ATOM 3538 N N . SER A 1 448 ? 25.115 -7.830 -32.495 1.00 97.44 448 SER A N 1
ATOM 3539 C CA . SER A 1 448 ? 25.445 -7.353 -31.147 1.00 97.44 448 SER A CA 1
ATOM 3540 C C . SER A 1 448 ? 24.448 -7.882 -30.119 1.00 97.44 448 SER A C 1
ATOM 3542 O O . SER A 1 448 ? 24.867 -8.404 -29.091 1.00 97.44 448 SER A O 1
ATOM 3544 N N . ALA A 1 449 ? 23.150 -7.850 -30.433 1.00 97.56 449 ALA A N 1
ATOM 3545 C CA . ALA A 1 449 ? 22.099 -8.400 -29.586 1.00 97.56 449 ALA A CA 1
ATOM 3546 C C . ALA A 1 449 ? 22.292 -9.893 -29.322 1.00 97.56 449 ALA A C 1
ATOM 3548 O O . ALA A 1 449 ? 22.306 -10.321 -28.169 1.00 97.56 449 ALA A O 1
ATOM 3549 N N . ALA A 1 450 ? 22.533 -10.678 -30.373 1.00 97.44 450 ALA A N 1
ATOM 3550 C CA . ALA A 1 450 ? 22.784 -12.107 -30.251 1.00 97.44 450 ALA A CA 1
ATOM 3551 C C . ALA A 1 450 ? 24.010 -12.425 -29.377 1.00 97.44 450 ALA A C 1
ATOM 3553 O O . ALA A 1 450 ? 24.001 -13.400 -28.623 1.00 97.44 450 ALA A O 1
ATOM 3554 N N . ARG A 1 451 ? 25.058 -11.593 -29.456 1.00 97.69 451 ARG A N 1
ATOM 3555 C CA . ARG A 1 451 ? 26.258 -11.709 -28.617 1.00 97.69 451 ARG A CA 1
ATOM 3556 C C . ARG A 1 451 ? 25.967 -11.361 -27.161 1.00 97.69 451 ARG A C 1
ATOM 3558 O O . ARG A 1 451 ? 26.321 -12.134 -26.278 1.00 97.69 451 ARG A O 1
ATOM 3565 N N . ASP A 1 452 ? 25.310 -10.233 -26.915 1.00 98.19 452 ASP A N 1
ATOM 3566 C CA . ASP A 1 452 ? 24.995 -9.751 -25.568 1.00 98.19 452 ASP A CA 1
ATOM 3567 C C . ASP A 1 452 ? 24.021 -10.693 -24.835 1.00 98.19 452 ASP A C 1
ATOM 3569 O O . ASP A 1 452 ? 24.129 -10.853 -23.615 1.00 98.19 452 ASP A O 1
ATOM 3573 N N . LEU A 1 453 ? 23.127 -11.360 -25.578 1.00 97.81 453 LEU A N 1
ATOM 3574 C CA . LEU A 1 453 ? 22.234 -12.428 -25.105 1.00 97.81 453 LEU A CA 1
ATOM 3575 C C . LEU A 1 453 ? 22.925 -13.788 -24.933 1.00 97.81 453 LEU A C 1
ATOM 3577 O O . LEU A 1 453 ? 22.330 -14.689 -24.338 1.00 97.81 453 LEU A O 1
ATOM 3581 N N . GLY A 1 454 ? 24.140 -13.965 -25.460 1.00 97.81 454 GLY A N 1
ATOM 3582 C CA . GLY A 1 454 ? 24.856 -15.240 -25.455 1.00 97.81 454 GLY A CA 1
ATOM 3583 C C . GLY A 1 454 ? 24.096 -16.362 -26.169 1.00 97.81 454 GLY A C 1
ATOM 3584 O O . GLY A 1 454 ? 24.019 -17.471 -25.645 1.00 97.81 454 GLY A O 1
ATOM 3585 N N . LEU A 1 455 ? 23.487 -16.074 -27.327 1.00 97.81 455 LEU A N 1
ATOM 3586 C CA . LEU A 1 455 ? 22.741 -17.083 -28.087 1.00 97.81 455 LEU A CA 1
ATOM 3587 C C . LEU A 1 455 ? 23.680 -18.212 -28.555 1.00 97.81 455 LEU A C 1
ATOM 3589 O O . LEU A 1 455 ? 24.694 -17.920 -29.203 1.00 97.81 455 LEU A O 1
ATOM 3593 N N . PRO A 1 456 ? 23.349 -19.489 -28.289 1.00 97.12 456 PRO A N 1
ATOM 3594 C CA . PRO A 1 456 ? 24.087 -20.609 -28.855 1.00 97.12 456 PRO A CA 1
ATOM 3595 C C . PRO A 1 456 ? 23.786 -20.759 -30.354 1.00 97.12 456 PRO A C 1
ATOM 3597 O O . PRO A 1 456 ? 22.772 -20.275 -30.861 1.00 97.12 456 PRO A O 1
ATOM 3600 N N . GLU A 1 457 ? 24.642 -21.478 -31.078 1.00 96.56 457 GLU A N 1
ATOM 3601 C CA . GLU A 1 457 ? 24.249 -22.024 -32.382 1.00 96.56 457 GLU A CA 1
ATOM 3602 C C . GLU A 1 457 ? 23.289 -23.212 -32.185 1.00 96.56 457 GLU A C 1
ATOM 3604 O O . GLU A 1 457 ? 23.455 -23.954 -31.215 1.00 96.56 457 GLU A O 1
ATOM 3609 N N . PRO A 1 458 ? 22.282 -23.416 -33.059 1.00 96.12 458 PRO A N 1
ATOM 3610 C CA . PRO A 1 458 ? 21.994 -22.679 -34.300 1.00 96.12 458 PRO A CA 1
ATOM 3611 C C . PRO A 1 458 ? 21.124 -21.417 -34.117 1.00 96.12 458 PRO A C 1
ATOM 3613 O O . PRO A 1 458 ? 20.821 -20.722 -35.089 1.00 96.12 458 PRO A O 1
ATOM 3616 N N . LEU A 1 459 ? 20.697 -21.113 -3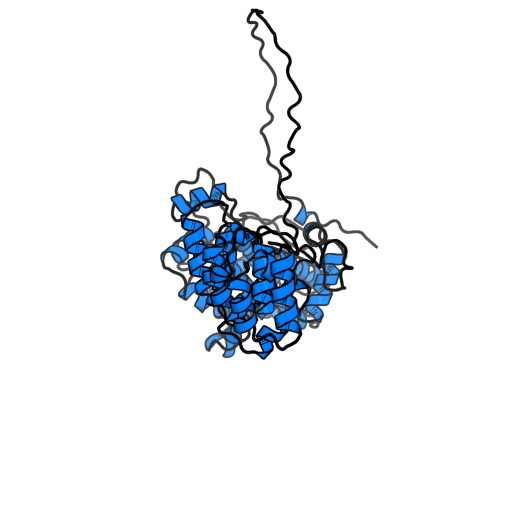2.886 1.00 96.06 459 LEU A N 1
ATOM 3617 C CA . LEU A 1 459 ? 19.735 -20.044 -32.595 1.00 96.06 459 LEU A CA 1
ATOM 3618 C C . LEU A 1 459 ? 20.258 -18.660 -33.007 1.00 96.06 459 LEU A C 1
ATOM 3620 O O . LEU A 1 459 ? 19.515 -17.855 -33.567 1.00 96.06 459 LEU A O 1
ATOM 3624 N N . ARG A 1 460 ? 21.554 -18.401 -32.801 1.00 96.81 460 ARG A N 1
ATOM 3625 C CA . ARG A 1 460 ? 22.219 -17.170 -33.253 1.00 96.81 460 ARG A CA 1
ATOM 3626 C C . ARG A 1 460 ? 22.083 -16.966 -34.763 1.00 96.81 460 ARG A C 1
ATOM 3628 O O . ARG A 1 460 ? 21.654 -15.895 -35.194 1.00 96.81 460 ARG A O 1
ATOM 3635 N N . THR A 1 461 ? 22.422 -17.982 -35.558 1.00 96.12 461 THR A N 1
ATOM 3636 C CA . THR A 1 461 ? 22.289 -17.930 -37.023 1.00 96.12 461 THR A CA 1
ATOM 3637 C C . THR A 1 461 ? 20.834 -17.720 -37.434 1.00 96.12 461 THR A C 1
ATOM 3639 O O . THR A 1 461 ? 20.549 -16.890 -38.299 1.00 96.12 461 THR A O 1
ATOM 3642 N N . GLN A 1 462 ? 19.900 -18.407 -36.772 1.00 95.75 462 GLN A N 1
ATOM 3643 C CA . GLN A 1 462 ? 18.471 -18.250 -37.023 1.00 95.75 462 GLN A CA 1
ATOM 3644 C C . GLN A 1 462 ? 18.012 -16.796 -36.819 1.00 95.75 462 GLN A C 1
ATOM 3646 O O . GLN A 1 462 ? 17.396 -16.235 -37.725 1.00 95.75 462 GLN A O 1
ATOM 3651 N N . TRP A 1 463 ? 18.353 -16.161 -35.691 1.00 95.62 463 TRP A N 1
ATOM 3652 C CA . TRP A 1 463 ? 17.954 -14.779 -35.387 1.00 95.62 463 TRP A CA 1
ATOM 3653 C C . TRP A 1 463 ? 18.513 -13.775 -36.399 1.00 95.62 463 TRP A C 1
ATOM 3655 O O . TRP A 1 463 ? 17.757 -12.972 -36.941 1.00 95.62 463 TRP A O 1
ATOM 3665 N N . ILE A 1 464 ? 19.804 -13.875 -36.726 1.00 94.88 464 ILE A N 1
ATOM 3666 C CA . ILE A 1 464 ? 20.455 -12.992 -37.708 1.00 94.88 464 ILE A CA 1
ATOM 3667 C C . ILE A 1 464 ? 19.847 -13.176 -39.106 1.00 94.88 464 ILE A C 1
ATOM 3669 O O . ILE A 1 464 ? 19.645 -12.205 -39.833 1.00 94.88 464 ILE A O 1
ATOM 3673 N N . SER A 1 465 ? 19.550 -14.418 -39.500 1.00 93.75 465 SER A N 1
ATOM 3674 C CA . SER A 1 465 ? 18.958 -14.698 -40.812 1.00 93.75 465 SER A CA 1
ATOM 3675 C C . SER A 1 465 ? 17.519 -14.196 -40.933 1.00 93.75 465 SER A C 1
ATOM 3677 O O . SER A 1 465 ? 17.120 -13.763 -42.011 1.00 93.75 465 SER A O 1
ATOM 3679 N N . GLN A 1 466 ? 16.748 -14.240 -39.842 1.00 93.50 466 GLN A N 1
ATOM 3680 C CA . GLN A 1 466 ? 15.376 -13.745 -39.818 1.00 93.50 466 GLN A CA 1
ATOM 3681 C C . GLN A 1 466 ? 15.337 -12.226 -39.985 1.00 93.50 466 GLN A C 1
ATOM 3683 O O . GLN A 1 466 ? 14.538 -11.743 -40.778 1.00 93.50 466 GLN A O 1
ATOM 3688 N N . GLU A 1 467 ? 16.235 -11.502 -39.317 1.00 91.44 467 GLU A N 1
ATOM 3689 C CA . GLU A 1 467 ? 16.351 -10.047 -39.458 1.00 91.44 467 GLU A CA 1
ATOM 3690 C C . GLU A 1 467 ? 16.605 -9.626 -40.912 1.00 91.44 467 GLU A C 1
ATOM 3692 O O . GLU A 1 467 ? 15.849 -8.845 -41.485 1.00 91.44 467 GLU A O 1
ATOM 3697 N N . ARG A 1 468 ? 17.593 -10.255 -41.564 1.00 90.81 468 ARG A N 1
ATOM 3698 C CA . ARG A 1 468 ? 17.931 -9.989 -42.975 1.00 90.81 468 ARG A CA 1
ATOM 3699 C C . ARG A 1 468 ? 16.780 -10.243 -43.947 1.00 90.81 468 ARG A C 1
ATOM 3701 O O . ARG A 1 468 ? 16.760 -9.671 -45.028 1.00 90.81 468 ARG A O 1
ATOM 3708 N N . ARG A 1 469 ? 15.858 -11.150 -43.609 1.00 90.31 469 ARG A N 1
ATOM 3709 C CA . ARG A 1 469 ? 14.689 -11.448 -44.451 1.00 90.31 469 ARG A CA 1
ATOM 3710 C C . ARG A 1 469 ? 13.594 -10.398 -44.317 1.00 90.31 469 ARG A C 1
ATOM 3712 O O . ARG A 1 469 ? 12.843 -10.214 -45.267 1.00 90.31 469 ARG A O 1
ATOM 3719 N N . LEU A 1 470 ? 13.470 -9.772 -43.147 1.00 86.19 470 LEU A N 1
ATOM 3720 C CA . LEU A 1 470 ? 12.460 -8.746 -42.892 1.00 86.19 470 LEU A CA 1
ATOM 3721 C C . LEU A 1 470 ? 12.872 -7.392 -43.485 1.00 86.19 470 LEU A C 1
ATOM 3723 O O . LEU A 1 470 ? 12.005 -6.661 -43.958 1.00 86.19 470 LEU A O 1
ATOM 3727 N N . TRP A 1 471 ? 14.178 -7.103 -43.523 1.00 78.75 471 TRP A N 1
ATOM 3728 C CA . TRP A 1 471 ? 14.735 -5.829 -43.990 1.00 78.75 471 TRP A CA 1
ATOM 3729 C C . TRP A 1 471 ? 15.880 -6.050 -45.005 1.00 78.75 471 TRP A C 1
ATOM 3731 O O . TRP A 1 471 ? 17.056 -5.978 -44.620 1.00 78.75 471 TRP A O 1
ATOM 3741 N N . PRO A 1 472 ? 15.545 -6.393 -46.268 1.00 63.66 472 PRO A N 1
ATOM 3742 C CA . PRO A 1 472 ? 16.522 -6.710 -47.314 1.00 63.66 472 PRO A CA 1
ATOM 3743 C C . PRO A 1 472 ? 17.398 -5.530 -47.750 1.00 63.66 472 PRO A C 1
ATOM 3745 O O . PRO A 1 472 ? 16.934 -4.367 -47.682 1.00 63.66 472 PRO A O 1
#

pLDDT: mean 81.68, std 22.82, range [22.75, 98.75]

Foldseek 3Di:
DDDDFDPQLPPDDDPDDDDDDDDDDDDDDDDDDDDDDDDDDDPPPPPPPDDPFDWAAPPPDDGDQLTDGPVCLSRVHVSLLRNLVVCLLVLPLVNQQALSSLLSSLVSLLVVCVVLVQQAQLSVLLSVVSLLLNCLLQPDQVVLVVCVVLLQHDLLLNLLSSQLSQLLSSLCSNVSSVSSVDPDDDLVNNLVVSLQSLLLSLLLSLVSLVVDDPSSQVSVLCQLQQVAGPPDPDSPHRCQWDDDDPPRWHIDGQHRQPDPGPSDSFSVSVSSQCSSQRTHVVGSPDDPVPDGRDHHDPCSVVCVSNVVGDGFSLLSSLSSLLSNNPQPDPVSLVVNLVSLLVGDLVRVVVLLVQDHPFLAGPPLCSNLSHDLLSLLVSLLSHQHALVSSVSSSQSNQPGQPDGVLLVAAPVSNLSNQQVDDLVRLVVCLDPSNLSSLLNRYALVCLLVVCVSSVPDPPSSVVSSVVSVVVPD

Sequence (472 aa):
MNTFECRSCKNQFQNRAPICPSGASHTVVLRRAAQPQILPARNNLAANTPTVKTEGPAADAPLGPGDWTERDRENCTQRWKDACLYNLRANNFRRYTRIIERRDFYSWFYRYSVDQGLKTRWALAASIVATGAYEVAIMSPGLEDLGRMADTVSNDLQAMMREGNQVIFDNVFPKLRTLLNLRGMTEQAARDWDMGTLSEEQTLIQPLYQGVSQATRTQLNRIARLQGLPGAVANFSPSAEVDDAPPYVRGGRVPAFAGTALTSIDERWHYGMVLANMFTPGGTGYNPAIHRRPAPPAGYLNGAELARVRIRPHLHRLDAALDGGAFGATWLSREVEAILKRLTPAEQAEILRDRRPDGGGRYSVRLRILNRRTMCSVLATWRSNLEAQMRFLSAHIGGENNGPWYEMEYSDIAPIIRPFSQAEKNRLHTPEWQRLFTLVCDNRTIASAARDLGLPEPLRTQWISQERRLWP

Secondary structure (DSSP, 8-state):
------GGGS-S----PPP-----------------------------------SSSSTTSPP-TT---HHHHHTT-HHHHHHHHHHHHTT-GGG--SHHHHHHHHHHHHHHHHHTT----HHHHHHHHHHHHHHHHT--HHHHHHHHHTT---HHHHHHHHHHHHHHHHHHHHHHHHHTT--S--HHHHHHHHHHHHHHHHHHTHHHHHHS-HHHHHHHHHHHTT---TT-SS---TT-EE--BTTTB--EEPPP--SS-TT-HHHHHHHHHHHHHHHSTT-----TTT--PPPPPHHHHSSHHHHHS---HHHHHHHHHHHSS-TT-HHHHHHHHHHHTT--HHHHHHHHT---TTS--TTTTGGGGS-HHHHHHHHTT--S-HHHHHHHHHHHHT-TTTSSGGG--HHHHHHHHTTS-HHHHGGG-SHHHHHHHHHH--TTHHHHHHHHTTPPTTHHHHHHHHHHHH--

Organism: Cystobacter fuscus (strain ATCC 25194 / DSM 2262 / NBRC 100088 / M29) (NCBI:txid1242864)